Protein AF-A0A6A3T3P2-F1 (afdb_monomer_lite)

Organism: NCBI:txid53985

pLDDT: mean 77.55, std 18.86, range [27.48, 98.69]

Secondary structure (DSSP, 8-state):
-----EEEEEEEETTEEEEEEEE--TTSSEEEHHHHHHHHHHHH---GGGEEEE-TT--EEE-TT-TT--EEE--SSS--EEEEEESTT----PPPPPTTGGGS-GGGSSTTS--B--EEEE--TT---GGGGEEEHHHHHHS--S---EEE--GGG-HHHHTTSEEEEEEEEESTTPPPPTT-EEEEEETTTTSSSSEEEEEEEESSSEEEEEEEEEEEEE-S-TT-HHHHTTSS------EEEEE---TTPBPTTS-EEEEEEEEEEEE----HHHHSSEEEEEEEEEETTPPPSSTTPEEE-S-TTTT-TTPPPEEEEEEEEETTB------S--TTT-S-TTGGG---S---TT---HHHHHHHHHHHHHHHHHHHHHHHHHHHHHHHHHHHHHHHHHHHHHHHTT-HHHHHHHHTTS-HHHHHHHHHH-SS--SSHHHHHHHHHHHHIIIII-EE-SSPPPTTT--S--EEEEEE---SHHHHHTT-S-EEEEE-TTT--EEEEE----HHHHHHH-EESHHHHHHHHHHHHHHTT--EEEEE-TTS-EEEEEEETTTTEEEEEETTTTEES-TTHHHHHGGG-

Foldseek 3Di:
DPDFDWAWAWEFELLAIDIDIAGAHPLRFKGFPVRVQVVCCVPPVAHSQFKFKAFLLRDGQDHNVCPPRGIGGDDLADHGYIYIDGNVVQPDDDDFDDLCCLQDAQLLDDFAQFDQAFWKFFDDPVDDQRQLGITGPNCVVAQQPPPTDIDTDFLLVHLVLQQLAFFDKAKDWAAPPDDDPPQWAWADDFLLAQFDDTGMTMITHTRHQKFWQDKDKDKDWPDDDPDPPVVVVVPDSDDDDWPKYFDANHPQFADPVRTDMGIIMTTDMDGSRPDSVLQSGKGWRDKHKDWAPDDPPDSQWRKHPDFSNHRRPPGTTMIMITGIHRSSGDHRNNDQDSPPPHGDPSVVSRDPDGDHSSPPDVNRSVNVSVSVVVVVVVVVVVVVVVVCVVCVVVVVVVVVVQVVLQVCLPPPVLLVLLVVLDPQVVLLVCLVPDPDADPDSVVSSLLSLLCCLQPPQAEEPPDDQAPPPRHPDWAFDDKADDDDPLLVVQVFRIKTWTADPVPRDIDIDTRGQNLSVCSVVRYYHQNNQQSVSQSNCVSSVWDKHWDDDPVPHIHMWTQDPVVRDIWTRRSNVSDIRCPCPVVVVVVVD

Structure (mmCIF, N/CA/C/O backbone):
data_AF-A0A6A3T3P2-F1
#
_entry.id   AF-A0A6A3T3P2-F1
#
loop_
_atom_site.group_PDB
_atom_site.id
_atom_site.type_symbol
_atom_site.label_atom_id
_atom_site.label_alt_id
_atom_site.label_comp_id
_atom_site.label_asym_id
_atom_site.label_entity_id
_atom_site.label_seq_id
_atom_site.pdbx_PDB_ins_code
_atom_site.Cartn_x
_atom_site.Cartn_y
_atom_site.Cartn_z
_atom_site.occupancy
_atom_site.B_iso_or_equiv
_atom_site.auth_seq_id
_atom_site.auth_comp_id
_atom_site.auth_asym_id
_atom_site.auth_atom_id
_atom_site.pdbx_PDB_model_num
ATOM 1 N N . MET A 1 1 ? 23.313 -15.268 14.934 1.00 38.97 1 MET A N 1
ATOM 2 C CA . MET A 1 1 ? 21.845 -15.388 14.848 1.00 38.97 1 MET A CA 1
ATOM 3 C C . MET A 1 1 ? 21.269 -14.093 15.373 1.00 38.97 1 MET A C 1
ATOM 5 O O . MET A 1 1 ? 21.252 -13.905 16.583 1.00 38.97 1 MET A O 1
ATOM 9 N N . GLU A 1 2 ? 20.907 -13.174 14.483 1.00 41.62 2 GLU A N 1
ATOM 10 C CA . GLU A 1 2 ? 20.106 -12.016 14.882 1.00 41.62 2 GLU A CA 1
ATOM 11 C C . GLU A 1 2 ? 18.751 -12.525 15.374 1.00 41.62 2 GLU A C 1
ATOM 13 O O . GLU A 1 2 ? 18.109 -13.355 14.732 1.00 41.62 2 GLU A O 1
ATOM 18 N N . THR A 1 3 ? 18.354 -12.103 16.570 1.00 54.50 3 THR A N 1
ATOM 19 C CA . THR A 1 3 ? 17.027 -12.389 17.113 1.00 54.50 3 THR A CA 1
ATOM 20 C C . THR A 1 3 ? 15.999 -11.671 16.248 1.00 54.50 3 THR A C 1
ATOM 22 O O . THR A 1 3 ? 15.996 -10.441 16.229 1.00 54.50 3 THR A O 1
ATOM 25 N N . ALA A 1 4 ? 15.157 -12.426 15.536 1.00 66.38 4 ALA A N 1
ATOM 26 C CA . ALA A 1 4 ? 14.061 -11.871 14.746 1.00 66.38 4 ALA A CA 1
ATOM 27 C C . ALA A 1 4 ? 13.210 -10.930 15.614 1.00 66.38 4 ALA A C 1
ATOM 29 O O . ALA A 1 4 ? 12.870 -11.269 16.752 1.00 66.38 4 ALA A O 1
ATOM 30 N N . ALA A 1 5 ? 12.900 -9.741 15.095 1.00 81.56 5 ALA A N 1
ATOM 31 C CA . ALA A 1 5 ? 12.065 -8.782 15.802 1.00 81.56 5 ALA A CA 1
ATOM 32 C C . ALA A 1 5 ? 10.648 -9.352 15.968 1.00 81.56 5 ALA A C 1
ATOM 34 O O . ALA A 1 5 ? 10.092 -9.941 15.042 1.00 81.56 5 ALA A O 1
ATOM 35 N N . THR A 1 6 ? 10.062 -9.184 17.152 1.00 83.38 6 THR A N 1
ATOM 36 C CA . THR A 1 6 ? 8.678 -9.573 17.440 1.00 83.38 6 THR A CA 1
ATOM 37 C C . THR A 1 6 ? 7.820 -8.346 17.717 1.00 83.38 6 THR A C 1
ATOM 39 O O . THR A 1 6 ? 8.313 -7.314 18.186 1.00 83.38 6 THR A O 1
ATOM 42 N N . MET A 1 7 ? 6.527 -8.464 17.424 1.00 83.56 7 MET A N 1
ATOM 43 C CA . MET A 1 7 ? 5.520 -7.456 17.719 1.00 83.56 7 MET A CA 1
ATOM 44 C C . MET A 1 7 ? 4.244 -8.123 18.228 1.00 83.56 7 MET A C 1
ATOM 46 O O . MET A 1 7 ? 3.794 -9.133 17.685 1.00 83.56 7 MET A O 1
ATOM 50 N N . ASP A 1 8 ? 3.648 -7.530 19.258 1.00 84.69 8 ASP A N 1
ATOM 51 C CA . ASP A 1 8 ? 2.326 -7.927 19.724 1.00 84.69 8 ASP A CA 1
ATOM 52 C C . ASP A 1 8 ? 1.259 -7.214 18.898 1.00 84.69 8 ASP A C 1
ATOM 54 O O . ASP A 1 8 ? 1.332 -6.005 18.684 1.00 84.69 8 ASP A O 1
ATOM 58 N N . VAL A 1 9 ? 0.247 -7.954 18.467 1.00 88.06 9 VAL A N 1
ATOM 59 C CA . VAL A 1 9 ? -0.920 -7.434 17.756 1.00 88.06 9 VAL A CA 1
ATOM 60 C C . VAL A 1 9 ? -2.195 -7.919 18.421 1.00 88.06 9 VAL A C 1
ATOM 62 O O . VAL A 1 9 ? -2.226 -8.953 19.095 1.00 88.06 9 VAL A O 1
ATOM 65 N N . VAL A 1 10 ? -3.263 -7.161 18.221 1.00 88.44 10 VAL A N 1
ATOM 66 C CA . VAL A 1 10 ? -4.602 -7.511 18.675 1.00 88.44 10 VAL A CA 1
ATOM 67 C C . VAL A 1 10 ? -5.466 -7.890 17.492 1.00 88.44 10 VAL A C 1
ATOM 69 O O . VAL A 1 10 ? -5.492 -7.196 16.480 1.00 88.44 10 VAL A O 1
ATOM 72 N N . VAL A 1 11 ? -6.205 -8.984 17.627 1.00 90.12 11 VAL A N 1
ATOM 73 C CA . VAL A 1 11 ? -7.116 -9.471 16.597 1.00 90.12 11 VAL A CA 1
ATOM 74 C C . VAL A 1 11 ? -8.496 -9.629 17.203 1.00 90.12 11 VAL A C 1
ATOM 76 O O . VAL A 1 11 ? -8.682 -10.367 18.166 1.00 90.12 11 VAL A O 1
ATOM 79 N N . VAL A 1 12 ? -9.471 -8.930 16.633 1.00 88.25 12 VAL A N 1
ATOM 80 C CA . VAL A 1 12 ? -10.876 -9.060 17.004 1.00 88.25 12 VAL A CA 1
ATOM 81 C C . VAL A 1 12 ? -11.542 -10.039 16.044 1.00 88.25 12 VAL A C 1
ATOM 83 O O . VAL A 1 12 ? -11.596 -9.789 14.840 1.00 88.25 12 VAL A O 1
ATOM 86 N N . PHE A 1 13 ? -12.069 -11.138 16.577 1.00 86.06 13 PHE A N 1
ATOM 87 C CA . PHE A 1 13 ? -12.804 -12.157 15.828 1.00 86.06 13 PHE A CA 1
ATOM 88 C C . PHE A 1 13 ? -14.056 -12.556 16.605 1.00 86.06 13 PHE A C 1
ATOM 90 O O . PHE A 1 13 ? -13.985 -12.792 17.809 1.00 86.06 13 PHE A O 1
ATOM 97 N N . GLN A 1 14 ? -15.217 -12.573 15.941 1.00 81.88 14 GLN A N 1
ATOM 98 C CA . GLN A 1 14 ? -16.510 -12.911 16.561 1.00 81.88 14 GLN A CA 1
ATOM 99 C C . GLN A 1 14 ? -16.745 -12.198 17.912 1.00 81.88 14 GLN A C 1
ATOM 101 O O . GLN A 1 14 ? -17.207 -12.796 18.881 1.00 81.88 14 GLN A O 1
ATOM 106 N N . ARG A 1 15 ? -16.410 -10.897 17.977 1.00 83.69 15 ARG A N 1
ATOM 107 C CA . ARG A 1 15 ? -16.539 -10.029 19.171 1.00 83.69 15 ARG A CA 1
ATOM 108 C C . ARG A 1 15 ? -15.660 -10.427 20.362 1.00 83.69 15 ARG A C 1
ATOM 110 O O . ARG A 1 15 ? -15.872 -9.943 21.469 1.00 83.69 15 ARG A O 1
ATOM 117 N N . ASN A 1 16 ? -14.649 -11.250 20.137 1.00 87.44 16 ASN A N 1
ATOM 118 C CA . ASN A 1 16 ? -13.623 -11.563 21.115 1.00 87.44 16 ASN A CA 1
ATOM 119 C C . ASN A 1 16 ? -12.299 -10.957 20.661 1.00 87.44 16 ASN A C 1
ATOM 121 O O . ASN A 1 16 ? -11.947 -11.007 19.483 1.00 87.44 16 ASN A O 1
ATOM 125 N N . GLU A 1 17 ? -11.589 -10.357 21.603 1.00 89.88 17 GLU A N 1
ATOM 126 C CA . GLU A 1 17 ? -10.264 -9.803 21.397 1.00 89.88 17 GLU A CA 1
ATOM 127 C C . GLU A 1 17 ? -9.199 -10.825 21.793 1.00 89.88 17 GLU A C 1
ATOM 129 O O . GLU A 1 17 ? -9.178 -11.310 22.928 1.00 89.88 17 GLU A O 1
ATOM 134 N N . TYR A 1 18 ? -8.295 -11.111 20.862 1.00 89.12 18 TYR A N 1
ATOM 135 C CA . TYR A 1 18 ? -7.182 -12.032 21.028 1.00 89.12 18 TYR A CA 1
ATOM 136 C C . TYR A 1 18 ? -5.847 -11.305 20.873 1.00 89.12 18 TYR A C 1
ATOM 138 O O . TYR A 1 18 ? -5.711 -10.394 20.059 1.00 89.12 18 TYR A O 1
ATOM 146 N N . TYR A 1 19 ? -4.847 -11.747 21.634 1.00 86.44 19 TYR A N 1
ATOM 147 C CA . TYR A 1 19 ? -3.492 -11.200 21.605 1.00 86.44 19 TYR A CA 1
ATOM 148 C C . TYR A 1 19 ? -2.576 -12.182 20.886 1.00 86.44 19 TYR A C 1
ATOM 150 O O . TYR A 1 19 ? -2.517 -13.353 21.262 1.00 86.44 19 TYR A O 1
ATOM 158 N N . VAL A 1 20 ? -1.850 -11.703 19.881 1.00 87.06 20 VAL A N 1
ATOM 159 C CA . VAL A 1 20 ? -0.937 -12.518 19.075 1.00 87.06 20 VAL A CA 1
ATOM 160 C C . VAL A 1 20 ? 0.439 -11.875 19.102 1.00 87.06 20 VAL A C 1
ATOM 162 O O . VAL A 1 20 ? 0.584 -10.726 18.704 1.00 87.06 20 VAL A O 1
ATOM 165 N N . SER A 1 21 ? 1.450 -12.612 19.555 1.00 86.50 21 SER A N 1
ATOM 166 C CA . SER A 1 21 ? 2.846 -12.198 19.398 1.00 86.50 21 SER A CA 1
ATOM 167 C C . SER A 1 21 ? 3.385 -12.820 18.114 1.00 86.50 21 SER A C 1
ATOM 169 O O . SER A 1 21 ? 3.365 -14.044 17.958 1.00 86.50 21 SER A O 1
ATOM 171 N N . THR A 1 22 ? 3.795 -11.994 17.157 1.00 87.62 22 THR A N 1
ATOM 172 C CA . THR A 1 22 ? 4.188 -12.431 15.810 1.00 87.62 22 THR A CA 1
ATOM 173 C C . THR A 1 22 ? 5.543 -11.854 15.404 1.00 87.62 22 THR A C 1
ATOM 175 O O . THR A 1 22 ? 6.039 -10.919 16.036 1.00 87.62 22 THR A O 1
ATOM 178 N N . GLN A 1 23 ? 6.179 -12.429 14.380 1.00 87.25 23 GLN A N 1
ATOM 179 C CA . GLN A 1 23 ? 7.419 -11.867 13.835 1.00 87.25 23 GLN A CA 1
ATOM 180 C C . GLN A 1 23 ? 7.117 -10.610 13.022 1.00 87.25 23 GLN A C 1
ATOM 182 O O . GLN A 1 23 ? 6.110 -10.535 12.325 1.00 87.25 23 GLN A O 1
ATOM 187 N N . ALA A 1 24 ? 8.020 -9.642 13.096 1.00 88.00 24 ALA A N 1
ATOM 188 C CA . ALA A 1 24 ? 7.975 -8.408 12.333 1.00 88.00 24 ALA A CA 1
ATOM 189 C C . ALA A 1 24 ? 9.300 -8.200 11.589 1.00 88.00 24 ALA A C 1
ATOM 191 O O . ALA A 1 24 ? 10.313 -8.838 11.900 1.00 88.00 24 ALA A O 1
ATOM 192 N N . SER A 1 25 ? 9.307 -7.283 10.622 1.00 86.88 25 SER A N 1
ATOM 193 C CA . SER A 1 25 ? 10.552 -6.794 10.024 1.00 86.88 25 SER A CA 1
ATOM 194 C C . SER A 1 25 ? 11.479 -6.180 11.081 1.00 86.88 25 SER A C 1
ATOM 196 O O . SER A 1 25 ? 11.046 -5.801 12.172 1.00 86.88 25 SER A O 1
ATOM 198 N N . ALA A 1 26 ? 12.775 -6.072 10.772 1.00 84.12 26 ALA A N 1
ATOM 199 C CA . ALA A 1 26 ? 13.783 -5.562 11.709 1.00 84.12 26 ALA A CA 1
ATOM 200 C C . ALA A 1 26 ? 13.456 -4.153 12.248 1.00 84.12 26 ALA A C 1
ATOM 202 O O . ALA A 1 26 ? 13.743 -3.847 13.404 1.00 84.12 26 ALA A O 1
ATOM 203 N N . ASP A 1 27 ? 12.807 -3.325 11.429 1.00 82.88 27 ASP A N 1
ATOM 204 C CA . ASP A 1 27 ? 12.325 -1.976 11.747 1.00 82.88 27 ASP A CA 1
ATOM 205 C C . ASP A 1 27 ? 10.901 -1.942 12.340 1.00 82.88 27 ASP A C 1
ATOM 207 O O . ASP A 1 27 ? 10.394 -0.869 12.657 1.00 82.88 27 ASP A O 1
ATOM 211 N N . ARG A 1 28 ? 10.255 -3.106 12.504 1.00 83.94 28 ARG A N 1
ATOM 212 C CA . ARG A 1 28 ? 8.880 -3.281 13.006 1.00 83.94 28 ARG A CA 1
ATOM 213 C C . ARG A 1 28 ? 7.811 -2.519 12.215 1.00 83.94 28 ARG A C 1
ATOM 215 O O . ARG A 1 28 ? 6.780 -2.157 12.772 1.00 83.94 28 ARG A O 1
ATOM 222 N N . SER A 1 29 ? 8.039 -2.291 10.924 1.00 86.81 29 SER A N 1
ATOM 223 C CA . SER A 1 29 ? 7.085 -1.608 10.040 1.00 86.81 29 SER A CA 1
ATOM 224 C C . SER A 1 29 ? 6.196 -2.566 9.242 1.00 86.81 29 SER A C 1
ATOM 226 O O . SER A 1 29 ? 5.195 -2.139 8.665 1.00 86.81 29 SER A O 1
ATOM 228 N N . THR A 1 30 ? 6.526 -3.863 9.203 1.00 91.00 30 THR A N 1
ATOM 229 C CA . THR A 1 30 ? 5.758 -4.866 8.453 1.00 91.00 30 THR A CA 1
ATOM 230 C C . THR A 1 30 ? 5.628 -6.205 9.182 1.00 91.00 30 THR A C 1
ATOM 232 O O . THR A 1 30 ? 6.474 -6.578 9.997 1.00 91.00 30 THR A O 1
ATOM 235 N N . LEU A 1 31 ? 4.556 -6.937 8.863 1.00 90.12 31 LEU A N 1
ATOM 236 C CA . LEU A 1 31 ? 4.250 -8.279 9.361 1.00 90.12 31 LEU A CA 1
ATOM 237 C C . LEU A 1 31 ? 4.169 -9.294 8.211 1.00 90.12 31 LEU A C 1
ATOM 239 O O . LEU A 1 31 ? 3.433 -9.030 7.259 1.00 90.12 31 LEU A O 1
ATOM 243 N N . PRO A 1 32 ? 4.835 -10.460 8.287 1.00 90.00 32 PRO A N 1
ATOM 244 C CA . PRO A 1 32 ? 4.657 -11.544 7.322 1.00 90.00 32 PRO A CA 1
ATOM 245 C C . PRO A 1 32 ? 3.239 -12.123 7.391 1.00 90.00 32 PRO A C 1
ATOM 247 O O . PRO A 1 32 ? 2.784 -12.538 8.461 1.00 90.00 32 PRO A O 1
ATOM 250 N N . VAL A 1 33 ? 2.547 -12.175 6.250 1.00 88.56 33 VAL A N 1
ATOM 251 C CA . VAL A 1 33 ? 1.152 -12.641 6.197 1.00 88.56 33 VAL A CA 1
ATOM 252 C C . VAL A 1 33 ? 1.047 -14.123 6.535 1.00 88.56 33 VAL A C 1
ATOM 254 O O . VAL A 1 33 ? 0.289 -14.473 7.436 1.00 88.56 33 VAL A O 1
ATOM 257 N N . ASP A 1 34 ? 1.854 -14.975 5.904 1.00 85.94 34 ASP A N 1
ATOM 258 C CA . ASP A 1 34 ? 1.775 -16.436 6.055 1.00 85.94 34 ASP A CA 1
ATOM 259 C C . ASP A 1 34 ? 1.881 -16.892 7.518 1.00 85.94 34 ASP A C 1
ATOM 261 O O . ASP A 1 34 ? 1.121 -17.749 7.983 1.00 85.94 34 ASP A O 1
ATOM 265 N N . LEU A 1 35 ? 2.804 -16.284 8.274 1.00 87.44 35 LEU A N 1
ATOM 266 C CA . LEU A 1 35 ? 2.984 -16.588 9.690 1.00 87.44 35 LEU A CA 1
ATOM 267 C C . LEU A 1 35 ? 1.747 -16.185 10.494 1.00 87.44 35 LEU A C 1
ATOM 269 O O . LEU A 1 35 ? 1.236 -16.990 11.276 1.00 87.44 35 LEU A O 1
ATOM 273 N N . LEU A 1 36 ? 1.252 -14.961 10.286 1.00 88.56 36 LEU A N 1
ATOM 274 C CA . LEU A 1 36 ? 0.059 -14.476 10.970 1.00 88.56 36 LEU A CA 1
ATOM 275 C C . LEU A 1 36 ? -1.152 -15.361 10.642 1.00 88.56 36 LEU A C 1
ATOM 277 O O . LEU A 1 36 ? -1.896 -15.721 11.550 1.00 88.56 36 LEU A O 1
ATOM 281 N N . GLN A 1 37 ? -1.320 -15.796 9.392 1.00 87.44 37 GLN A N 1
ATOM 282 C CA . GLN A 1 37 ? -2.417 -16.685 9.005 1.00 87.44 37 GLN A CA 1
ATOM 283 C C . GLN A 1 37 ? -2.371 -18.035 9.721 1.00 87.44 37 GLN A C 1
ATOM 285 O O . GLN A 1 37 ? -3.404 -18.516 10.195 1.00 87.44 37 GLN A O 1
ATOM 290 N N . CYS A 1 38 ? -1.183 -18.633 9.842 1.00 83.75 38 CYS A N 1
ATOM 291 C CA . CYS A 1 38 ? -0.994 -19.877 10.585 1.00 83.75 38 CYS A CA 1
ATOM 292 C C . CYS A 1 38 ? -1.322 -19.698 12.073 1.00 83.75 38 CYS A C 1
ATOM 294 O O . CYS A 1 38 ? -1.984 -20.545 12.676 1.00 83.75 38 CYS A O 1
ATOM 296 N N . GLN A 1 39 ? -0.900 -18.576 12.664 1.00 88.81 39 GLN A N 1
ATOM 297 C CA . GLN A 1 39 ? -1.215 -18.242 14.053 1.00 88.81 39 GLN A CA 1
ATOM 298 C C . GLN A 1 39 ? -2.723 -18.052 14.258 1.00 88.81 39 GLN A C 1
ATOM 300 O O . GLN A 1 39 ? -3.271 -18.568 15.228 1.00 88.81 39 GLN A O 1
ATOM 305 N N . LEU A 1 40 ? -3.409 -17.378 13.331 1.00 86.88 40 LEU A N 1
ATOM 306 C CA . LEU A 1 40 ? -4.861 -17.185 13.374 1.00 86.88 40 LEU A CA 1
ATOM 307 C C . LEU A 1 40 ? -5.627 -18.501 13.221 1.00 86.88 40 LEU A C 1
ATOM 309 O O . LEU A 1 40 ? -6.560 -18.748 13.983 1.00 86.88 40 LEU A O 1
ATOM 313 N N . LEU A 1 41 ? -5.203 -19.380 12.311 1.00 86.06 41 LEU A N 1
ATOM 314 C CA . LEU A 1 41 ? -5.760 -20.729 12.200 1.00 86.06 41 LEU A CA 1
ATOM 315 C C . LEU A 1 41 ? -5.631 -21.478 13.531 1.00 86.06 41 LEU A C 1
ATOM 317 O O . LEU A 1 41 ? -6.603 -22.042 14.023 1.00 86.06 41 LEU A O 1
ATOM 321 N N . SER A 1 42 ? -4.445 -21.448 14.137 1.00 86.81 42 SER A N 1
ATOM 322 C CA . SER A 1 42 ? -4.200 -22.109 15.420 1.00 86.81 42 SER A CA 1
ATOM 323 C C . SER A 1 42 ? -5.008 -21.505 16.573 1.00 86.81 42 SER A C 1
ATOM 325 O O . SER A 1 42 ? -5.348 -22.224 17.509 1.00 86.81 42 SER A O 1
ATOM 327 N N . LEU A 1 43 ? -5.251 -20.195 16.551 1.00 87.12 43 LEU A N 1
ATOM 328 C CA . LEU A 1 43 ? -5.862 -19.466 17.661 1.00 87.12 43 LEU A CA 1
ATOM 329 C C . LEU A 1 43 ? -7.390 -19.485 17.621 1.00 87.12 43 LEU A C 1
ATOM 331 O O . LEU A 1 43 ? -8.024 -19.612 18.665 1.00 87.12 43 LEU A O 1
ATOM 335 N N . VAL A 1 44 ? -7.975 -19.334 16.430 1.00 86.31 44 VAL A N 1
ATOM 336 C CA . VAL A 1 44 ? -9.427 -19.176 16.249 1.00 86.31 44 VAL A CA 1
ATOM 337 C C . VAL A 1 44 ? -10.041 -20.144 15.233 1.00 86.31 44 VAL A C 1
ATOM 339 O O . VAL A 1 44 ? -11.246 -20.106 15.011 1.00 86.31 44 VAL A O 1
ATOM 342 N N . GLY A 1 45 ? -9.249 -21.027 14.618 1.00 84.56 45 GLY A N 1
ATOM 343 C CA . GLY A 1 45 ? -9.758 -22.102 13.759 1.00 84.56 45 GLY A CA 1
ATOM 344 C C . GLY A 1 45 ? -10.188 -21.682 12.350 1.00 84.56 45 GLY A C 1
ATOM 345 O O . GLY A 1 45 ? -10.790 -22.487 11.645 1.00 84.56 45 GLY A O 1
ATOM 346 N N . VAL A 1 46 ? -9.897 -20.451 11.915 1.00 79.94 46 VAL A N 1
ATOM 347 C CA . VAL A 1 46 ? -10.256 -19.973 10.567 1.00 79.94 46 VAL A CA 1
ATOM 348 C C . VAL A 1 46 ? -9.180 -20.395 9.564 1.00 79.94 46 VAL A C 1
ATOM 350 O O . VAL A 1 46 ? -8.015 -20.023 9.713 1.00 79.94 46 VAL A O 1
ATOM 353 N N . LEU A 1 47 ? -9.559 -21.157 8.534 1.00 81.31 47 LEU A N 1
ATOM 354 C CA . LEU A 1 47 ? -8.645 -21.617 7.480 1.00 81.31 47 LEU A CA 1
ATOM 355 C C . LEU A 1 47 ? -8.044 -20.436 6.702 1.00 81.31 47 LEU A C 1
ATOM 357 O O . LEU A 1 47 ? -8.781 -19.493 6.432 1.00 81.31 47 LEU A O 1
ATOM 361 N N . PRO A 1 48 ? -6.755 -20.472 6.303 1.00 82.06 48 PRO A N 1
ATOM 362 C CA . PRO A 1 48 ? -6.104 -19.382 5.566 1.00 82.06 48 PRO A CA 1
ATOM 363 C C . PRO A 1 48 ? -6.908 -18.877 4.359 1.00 82.06 48 PRO A C 1
ATOM 365 O O . PRO A 1 48 ? -7.098 -17.670 4.220 1.00 82.06 48 PRO A O 1
ATOM 368 N N . ASP A 1 49 ? -7.480 -19.798 3.579 1.00 80.00 49 ASP A N 1
ATOM 369 C CA . ASP A 1 49 ? -8.310 -19.504 2.399 1.00 80.00 49 ASP A CA 1
ATOM 370 C C . ASP A 1 49 ? -9.671 -18.868 2.730 1.00 80.00 49 ASP A C 1
ATOM 372 O O . ASP A 1 49 ? -10.369 -18.393 1.838 1.00 80.00 49 ASP A O 1
ATOM 376 N N . ASP A 1 50 ? -10.048 -18.826 4.007 1.00 77.88 50 ASP A N 1
ATOM 377 C CA . ASP A 1 50 ? -11.256 -18.178 4.512 1.00 77.88 50 ASP A CA 1
ATOM 378 C C . ASP A 1 50 ? -10.967 -16.893 5.294 1.00 77.88 50 ASP A C 1
ATOM 380 O O . ASP A 1 50 ? -11.899 -16.166 5.647 1.00 77.88 50 ASP A O 1
ATOM 384 N N . GLN A 1 51 ? -9.702 -16.576 5.571 1.00 80.00 51 GLN A N 1
ATOM 385 C CA . GLN A 1 51 ? -9.346 -15.421 6.388 1.00 80.00 51 GLN A CA 1
ATOM 386 C C . GLN A 1 51 ? -9.450 -14.123 5.589 1.00 80.00 51 GLN A C 1
ATOM 388 O O . GLN A 1 51 ? -8.753 -13.917 4.597 1.00 80.00 51 GLN A O 1
ATOM 393 N N . VAL A 1 52 ? -10.260 -13.183 6.074 1.00 79.62 52 VAL A N 1
ATOM 394 C CA . VAL A 1 52 ? -10.206 -11.789 5.623 1.00 79.62 52 VAL A CA 1
ATOM 395 C C . VAL A 1 52 ? -9.833 -10.889 6.783 1.00 79.62 52 VAL A C 1
ATOM 397 O O . VAL A 1 52 ? -10.580 -10.782 7.754 1.00 79.62 52 VAL A O 1
ATOM 400 N N . LEU A 1 53 ? -8.689 -10.220 6.654 1.00 79.38 53 LEU A N 1
ATOM 401 C CA . LEU A 1 53 ? -8.130 -9.363 7.688 1.00 79.38 53 LEU A CA 1
ATOM 402 C C . LEU A 1 53 ? -8.304 -7.890 7.315 1.00 79.38 53 LEU A C 1
ATOM 404 O O . LEU A 1 53 ? -7.899 -7.455 6.233 1.00 79.38 53 LEU A O 1
ATOM 408 N N . LEU A 1 54 ? -8.900 -7.126 8.226 1.00 78.25 54 LEU A N 1
ATOM 409 C CA . LEU A 1 54 ? -9.184 -5.707 8.058 1.00 78.25 54 LEU A CA 1
ATOM 410 C C . LEU A 1 54 ? -8.392 -4.847 9.048 1.00 78.25 54 LEU A C 1
ATOM 412 O O . LEU A 1 54 ? -8.197 -5.232 10.203 1.00 78.25 54 LEU A O 1
ATOM 416 N N . SER A 1 55 ? -8.004 -3.650 8.616 1.00 72.69 55 SER A N 1
ATOM 417 C CA . SER A 1 55 ? -7.485 -2.598 9.492 1.00 72.69 55 SER A CA 1
ATOM 418 C C . SER A 1 55 ? -8.615 -1.938 10.308 1.00 72.69 55 SER A C 1
ATOM 420 O O . SER A 1 55 ? -9.797 -2.097 9.980 1.00 72.69 55 SER A O 1
ATOM 422 N N . PRO A 1 56 ? -8.294 -1.111 11.323 1.00 67.31 56 PRO A N 1
ATOM 423 C CA . PRO A 1 56 ? -9.288 -0.290 12.014 1.00 67.31 56 PRO A CA 1
ATOM 424 C C . PRO A 1 56 ? -9.995 0.723 11.106 1.00 67.31 56 PRO A C 1
ATOM 426 O O . PRO A 1 56 ? -11.122 1.101 11.395 1.00 67.31 56 PRO A O 1
ATOM 429 N N . SER A 1 57 ? -9.374 1.137 10.001 1.00 61.66 57 SER A N 1
ATOM 430 C CA . SER A 1 57 ? -10.000 2.016 9.004 1.00 61.66 57 SER A CA 1
ATOM 431 C C . SER A 1 57 ? -10.867 1.261 7.987 1.00 61.66 57 SER A C 1
ATOM 433 O O . SER A 1 57 ? -11.469 1.874 7.105 1.00 61.66 57 SER A O 1
ATOM 435 N N . GLY A 1 58 ? -10.966 -0.069 8.104 1.00 61.75 58 GLY A N 1
ATOM 436 C CA . GLY A 1 58 ? -11.731 -0.919 7.191 1.00 61.75 58 GLY A CA 1
ATOM 437 C C . GLY A 1 58 ? -10.994 -1.267 5.896 1.00 61.75 58 GLY A C 1
ATOM 438 O O . GLY A 1 58 ? -11.616 -1.759 4.952 1.00 61.75 58 GLY A O 1
ATOM 439 N N . GLU A 1 59 ? -9.683 -1.026 5.829 1.00 64.38 59 GLU A N 1
ATOM 440 C CA . GLU A 1 59 ? -8.848 -1.478 4.718 1.00 64.38 59 GLU A CA 1
ATOM 441 C C . GLU A 1 59 ? -8.717 -3.000 4.742 1.00 64.38 59 GLU A C 1
ATOM 443 O O . GLU A 1 59 ? -8.431 -3.584 5.7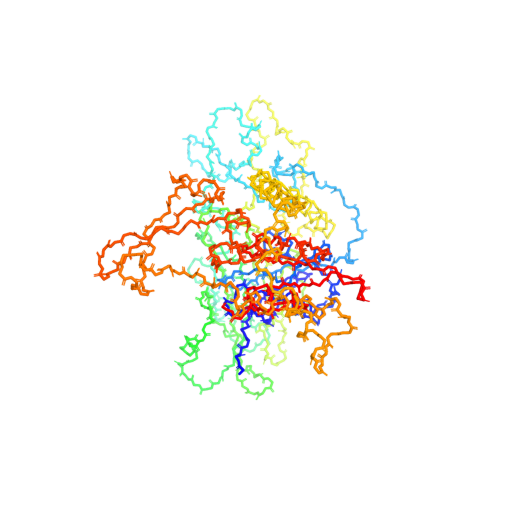84 1.00 64.38 59 GLU A O 1
ATOM 448 N N . VAL A 1 60 ? -8.886 -3.647 3.585 1.00 68.62 60 VAL A N 1
ATOM 449 C CA . VAL A 1 60 ? -8.581 -5.073 3.430 1.00 68.62 60 VAL A CA 1
ATOM 450 C C . VAL A 1 60 ? -7.068 -5.242 3.340 1.00 68.62 60 VAL A C 1
ATOM 452 O O . VAL A 1 60 ? -6.465 -5.074 2.272 1.00 68.62 60 VAL A O 1
ATOM 455 N N . LEU A 1 61 ? -6.472 -5.590 4.476 1.00 76.88 61 LEU A N 1
ATOM 456 C CA . LEU A 1 61 ? -5.045 -5.862 4.593 1.00 76.88 61 LEU A CA 1
ATOM 457 C C . LEU A 1 61 ? -4.709 -7.136 3.815 1.00 76.88 61 LEU A C 1
ATOM 459 O O . LEU A 1 61 ? -3.844 -7.118 2.938 1.00 76.88 61 LEU A O 1
ATOM 463 N N . TYR A 1 62 ? -5.500 -8.188 4.040 1.00 79.75 62 TYR A N 1
ATOM 464 C CA . TYR A 1 62 ? -5.378 -9.479 3.373 1.00 79.75 62 TYR A CA 1
ATOM 465 C C . TYR A 1 62 ? -6.755 -10.104 3.088 1.00 79.75 62 TYR A C 1
ATOM 467 O O . TYR A 1 62 ? -7.694 -9.965 3.877 1.00 79.75 62 TYR A O 1
ATOM 475 N N . SER A 1 63 ? -6.877 -10.797 1.951 1.00 74.94 63 SER A N 1
ATOM 476 C CA . SER A 1 63 ? -8.031 -11.642 1.621 1.00 74.94 63 SER A CA 1
ATOM 477 C C . SER A 1 63 ? -7.646 -12.701 0.581 1.00 74.94 63 SER A C 1
ATOM 479 O O . SER A 1 63 ? -6.743 -12.429 -0.212 1.00 74.94 63 SER A O 1
ATOM 481 N N . PRO A 1 64 ? -8.412 -13.797 0.440 1.00 65.56 64 PRO A N 1
ATOM 482 C CA . PRO A 1 64 ? -8.164 -14.826 -0.577 1.00 65.56 64 PRO A CA 1
ATOM 483 C C . PRO A 1 64 ? -8.214 -14.277 -2.013 1.00 65.56 64 PRO A C 1
ATOM 485 O O . PRO A 1 64 ? -7.565 -14.784 -2.918 1.00 65.56 64 PRO A O 1
ATOM 488 N N . SER A 1 65 ? -8.956 -13.184 -2.233 1.00 62.09 65 SER A N 1
ATOM 489 C CA . SER A 1 65 ? -9.033 -12.493 -3.529 1.00 62.09 65 SER A CA 1
ATOM 490 C C . SER A 1 65 ? -7.845 -11.566 -3.840 1.00 62.09 65 SER A C 1
ATOM 492 O O . SER A 1 65 ? -7.836 -10.929 -4.891 1.00 62.09 65 SER A O 1
ATOM 494 N N . LYS A 1 66 ? -6.876 -11.445 -2.924 1.00 64.44 66 LYS A N 1
ATOM 495 C CA . LYS A 1 66 ? -5.709 -10.551 -2.996 1.00 64.44 66 LYS A CA 1
ATOM 496 C C . LYS A 1 66 ? -4.438 -11.385 -2.760 1.00 64.44 66 LYS A C 1
ATOM 498 O O . LYS A 1 66 ? -3.781 -11.231 -1.736 1.00 64.44 66 LYS A O 1
ATOM 503 N N . ALA A 1 67 ? -4.160 -12.303 -3.688 1.00 55.44 67 ALA A N 1
ATOM 504 C CA . ALA A 1 67 ? -3.184 -13.389 -3.530 1.00 55.44 67 ALA A CA 1
ATOM 505 C C . ALA A 1 67 ? -1.709 -12.943 -3.416 1.00 55.44 67 ALA A C 1
ATOM 507 O O . ALA A 1 67 ? -0.886 -13.724 -2.957 1.00 55.44 67 ALA A O 1
ATOM 508 N N . ASP A 1 68 ? -1.384 -11.692 -3.752 1.00 65.56 68 ASP A N 1
ATOM 509 C CA . ASP A 1 68 ? 0.007 -11.223 -3.868 1.00 65.56 68 ASP A CA 1
ATOM 510 C C . ASP A 1 68 ? 0.487 -10.368 -2.673 1.00 65.56 68 ASP A C 1
ATOM 512 O O . ASP A 1 68 ? 1.356 -9.509 -2.822 1.00 65.56 68 ASP A O 1
ATOM 516 N N . VAL A 1 69 ? -0.090 -10.538 -1.474 1.00 76.81 69 VAL A N 1
ATOM 517 C CA . VAL A 1 69 ? 0.319 -9.771 -0.276 1.00 76.81 69 VAL A CA 1
ATOM 518 C C . VAL A 1 69 ? 1.240 -10.605 0.609 1.00 76.81 69 VAL A C 1
ATOM 520 O O . VAL A 1 69 ? 0.770 -11.354 1.458 1.00 76.81 69 VAL A O 1
ATOM 523 N N . ALA A 1 70 ? 2.552 -10.431 0.445 1.00 83.38 70 ALA A N 1
ATOM 524 C CA . ALA A 1 70 ? 3.555 -11.106 1.275 1.00 83.38 70 ALA A CA 1
ATOM 525 C C . ALA A 1 70 ? 3.656 -10.514 2.695 1.00 83.38 70 ALA A C 1
ATOM 527 O O . ALA A 1 70 ? 3.891 -11.236 3.668 1.00 83.38 70 ALA A O 1
ATOM 528 N N . THR A 1 71 ? 3.463 -9.197 2.835 1.00 89.56 71 THR A N 1
ATOM 529 C CA . THR A 1 71 ? 3.563 -8.494 4.120 1.00 89.56 71 THR A CA 1
ATOM 530 C C . THR A 1 71 ? 2.455 -7.457 4.317 1.00 89.56 71 THR A C 1
ATOM 532 O O . THR A 1 71 ? 1.926 -6.883 3.366 1.00 89.56 71 THR A O 1
ATOM 535 N N . ILE A 1 72 ? 2.097 -7.208 5.578 1.00 87.94 72 ILE A N 1
ATOM 536 C CA . ILE A 1 72 ? 1.160 -6.162 6.003 1.00 87.94 72 ILE A CA 1
ATOM 537 C C . ILE A 1 72 ? 1.962 -5.013 6.602 1.00 87.94 72 ILE A C 1
ATOM 539 O O . ILE A 1 72 ? 2.673 -5.213 7.585 1.00 87.94 72 ILE A O 1
ATOM 543 N N . ALA A 1 73 ? 1.818 -3.812 6.044 1.00 87.81 73 ALA A N 1
ATOM 544 C CA . ALA A 1 73 ? 2.352 -2.600 6.654 1.00 87.81 73 ALA A CA 1
ATOM 545 C C . ALA A 1 73 ? 1.610 -2.294 7.960 1.00 87.81 73 ALA A C 1
ATOM 547 O O . ALA A 1 73 ? 0.379 -2.350 8.025 1.00 87.81 73 ALA A O 1
ATOM 548 N N . VAL A 1 74 ? 2.366 -1.961 8.999 1.00 84.19 74 VAL A N 1
ATOM 549 C CA . VAL A 1 74 ? 1.852 -1.685 10.338 1.00 84.19 74 VAL A CA 1
ATOM 550 C C . VAL A 1 74 ? 2.447 -0.393 10.885 1.00 84.19 74 VAL A C 1
ATOM 552 O O . VAL A 1 74 ? 3.590 -0.059 10.572 1.00 84.19 74 VAL A O 1
ATOM 555 N N . PRO A 1 75 ? 1.690 0.354 11.706 1.00 73.38 75 PRO A N 1
ATOM 556 C CA . PRO A 1 75 ? 2.248 1.487 12.426 1.00 73.38 75 PRO A CA 1
ATOM 557 C C . PRO A 1 75 ? 3.412 1.033 13.312 1.00 73.38 75 PRO A C 1
ATOM 559 O O . PRO A 1 75 ? 3.289 0.050 14.039 1.00 73.38 75 PRO A O 1
ATOM 562 N N . THR A 1 76 ? 4.513 1.782 13.293 1.00 67.50 76 THR A N 1
ATOM 563 C CA . THR A 1 76 ? 5.641 1.585 14.221 1.00 67.50 76 THR A CA 1
ATOM 564 C C . THR A 1 76 ? 5.328 2.098 15.630 1.00 67.50 76 THR A C 1
ATOM 566 O O . THR A 1 76 ? 6.057 1.814 16.580 1.00 67.50 76 THR A O 1
ATOM 569 N N . GLU A 1 77 ? 4.253 2.880 15.766 1.00 62.50 77 GLU A N 1
ATOM 570 C CA . GLU A 1 77 ? 3.752 3.424 17.023 1.00 62.50 77 GLU A CA 1
ATOM 571 C C . GLU A 1 77 ? 2.435 2.739 17.412 1.00 62.50 77 GLU A C 1
ATOM 573 O O . GLU A 1 77 ? 1.461 2.766 16.660 1.00 62.50 77 GLU A O 1
ATOM 578 N N . GLY A 1 78 ? 2.386 2.173 18.617 1.00 66.94 78 GLY A N 1
ATOM 579 C CA . GLY A 1 78 ? 1.193 1.548 19.187 1.00 66.94 78 GLY A CA 1
ATOM 580 C C . GLY A 1 78 ? 1.122 0.048 18.939 1.00 66.94 78 GLY A C 1
ATOM 581 O O . GLY A 1 78 ? 1.959 -0.536 18.253 1.00 66.94 78 GLY A O 1
ATOM 582 N N . ARG A 1 79 ? 0.104 -0.591 19.522 1.00 77.06 79 ARG A N 1
ATOM 583 C CA . ARG A 1 79 ? -0.215 -1.995 19.257 1.00 77.06 79 ARG A CA 1
ATOM 584 C C . ARG A 1 79 ? -1.222 -2.070 18.101 1.00 77.06 79 ARG A C 1
ATOM 586 O O . ARG A 1 79 ? -2.340 -1.580 18.257 1.00 77.06 79 ARG A O 1
ATOM 593 N N . PRO A 1 80 ? -0.892 -2.681 16.950 1.00 84.88 80 PRO A N 1
ATOM 594 C CA . PRO A 1 80 ? -1.846 -2.801 15.854 1.00 84.88 80 PRO A CA 1
ATOM 595 C C . PRO A 1 80 ? -3.063 -3.638 16.256 1.00 84.88 80 PRO A C 1
ATOM 597 O O . PRO A 1 80 ? -2.924 -4.694 16.877 1.00 84.88 80 PRO A O 1
ATOM 600 N N . ARG A 1 81 ? -4.256 -3.184 15.862 1.00 85.50 81 ARG A N 1
ATOM 601 C CA . ARG A 1 81 ? -5.510 -3.936 15.981 1.00 85.50 81 ARG A CA 1
ATOM 602 C C . ARG A 1 81 ? -6.026 -4.302 14.599 1.00 85.50 81 ARG A C 1
ATOM 604 O O . ARG A 1 81 ? -6.179 -3.426 13.752 1.00 85.50 81 ARG A O 1
ATOM 611 N N . PHE A 1 82 ? -6.393 -5.559 14.412 1.00 87.81 82 PHE A N 1
ATOM 612 C CA . PHE A 1 82 ? -7.008 -6.070 13.196 1.00 87.81 82 PHE A CA 1
ATOM 613 C C . PHE A 1 82 ? -8.374 -6.685 13.485 1.00 87.81 82 PHE A C 1
ATOM 615 O O . PHE A 1 82 ? -8.638 -7.148 14.594 1.00 87.81 82 PHE A O 1
ATOM 622 N N . PHE A 1 83 ? -9.237 -6.714 12.475 1.00 83.06 83 PHE A N 1
ATOM 623 C CA . PHE A 1 83 ? -10.518 -7.414 12.526 1.00 83.06 83 PHE A CA 1
ATOM 624 C C . PHE A 1 83 ? -10.476 -8.585 11.555 1.00 83.06 83 PHE A C 1
ATOM 626 O O . PHE A 1 83 ? -10.271 -8.389 10.357 1.00 83.06 83 PHE A O 1
ATOM 633 N N . LEU A 1 84 ? -10.655 -9.796 12.072 1.00 83.38 84 LEU A N 1
ATOM 634 C CA . LEU A 1 84 ? -10.720 -11.007 11.268 1.00 83.38 84 LEU A CA 1
ATOM 635 C C . LEU A 1 84 ? -12.181 -11.344 10.964 1.00 83.38 84 LEU A C 1
ATOM 637 O O . LEU A 1 84 ? -13.045 -11.279 11.838 1.00 83.38 84 LEU A O 1
ATOM 641 N N . LEU A 1 85 ? -12.443 -11.734 9.722 1.00 78.44 85 LEU A N 1
ATOM 642 C CA . LEU A 1 85 ? -13.724 -12.249 9.255 1.00 78.44 85 LEU A CA 1
ATOM 643 C C . LEU A 1 85 ? -13.507 -13.599 8.568 1.00 78.44 85 LEU A C 1
ATOM 645 O O . LEU A 1 85 ? -12.512 -13.770 7.860 1.00 78.44 85 LEU A O 1
ATOM 649 N N . SER A 1 86 ? -14.461 -14.516 8.731 1.00 77.38 86 SER A N 1
ATOM 650 C CA . SER A 1 86 ? -14.495 -15.784 7.999 1.00 77.38 86 SER A CA 1
ATOM 651 C C . SER A 1 86 ? -15.271 -15.624 6.691 1.00 77.38 86 SER A C 1
ATOM 653 O O . SER A 1 86 ? -16.376 -15.079 6.656 1.00 77.38 86 SER A O 1
ATOM 655 N N . SER A 1 87 ? -14.687 -16.074 5.582 1.00 67.06 87 SER A N 1
ATOM 656 C CA . SER A 1 87 ? -15.332 -16.069 4.269 1.00 67.06 87 SER A CA 1
ATOM 657 C C . SER A 1 87 ? -16.428 -17.140 4.159 1.00 67.06 87 SER A C 1
ATOM 659 O O . SER A 1 87 ? -17.451 -16.894 3.516 1.00 67.06 87 SER A O 1
ATOM 661 N N . ALA A 1 88 ? -16.266 -18.264 4.866 1.00 59.56 88 ALA A N 1
ATOM 662 C CA . ALA A 1 88 ? -17.178 -19.406 4.859 1.00 59.56 88 ALA A CA 1
ATOM 663 C C . ALA A 1 88 ? -18.557 -19.115 5.485 1.00 59.56 88 ALA A C 1
ATOM 665 O O . ALA A 1 88 ? -19.554 -19.727 5.103 1.00 59.56 88 ALA A O 1
ATOM 666 N N . GLU A 1 89 ? -18.645 -18.160 6.414 1.00 52.44 89 GLU A N 1
ATOM 667 C CA . GLU A 1 89 ? -19.892 -17.825 7.125 1.00 52.44 89 GLU A CA 1
ATOM 668 C C . GLU A 1 89 ? -20.819 -16.898 6.292 1.00 52.44 89 GLU A C 1
ATOM 670 O O . GLU A 1 89 ? -22.003 -16.714 6.586 1.00 52.44 89 GLU A O 1
ATOM 675 N N . SER A 1 90 ? -20.334 -16.386 5.151 1.00 49.00 90 SER A N 1
ATOM 676 C CA . SER A 1 90 ? -21.071 -15.504 4.234 1.00 49.00 90 SER A CA 1
ATOM 677 C C . SER A 1 90 ? -22.109 -16.253 3.374 1.00 49.00 90 SER A C 1
ATOM 679 O O . SER A 1 90 ? -21.934 -16.443 2.167 1.00 49.00 90 SER A O 1
ATOM 681 N N . THR A 1 91 ? -23.253 -16.621 3.948 1.00 39.22 91 THR A N 1
ATOM 682 C CA . THR A 1 91 ? -24.346 -17.288 3.201 1.00 39.22 91 THR A CA 1
ATOM 683 C C . THR A 1 91 ? -25.476 -16.369 2.731 1.00 39.22 91 THR A C 1
ATOM 685 O O . THR A 1 91 ? -26.442 -16.845 2.135 1.00 39.22 91 THR A O 1
ATOM 688 N N . ALA A 1 92 ? -25.403 -15.052 2.935 1.00 39.31 92 ALA A N 1
ATOM 689 C CA . ALA A 1 92 ? -26.624 -14.255 2.906 1.00 39.31 92 ALA A CA 1
ATOM 690 C C . ALA A 1 92 ? -26.679 -13.070 1.920 1.00 39.31 92 ALA A C 1
ATOM 692 O O . ALA A 1 92 ? -25.820 -12.190 1.862 1.00 39.31 92 ALA A O 1
ATOM 693 N N . LYS A 1 93 ? -27.784 -13.040 1.160 1.00 38.12 93 LYS A N 1
ATOM 694 C CA . LYS A 1 93 ? -28.210 -11.955 0.262 1.00 38.12 93 LYS A CA 1
ATOM 695 C C . LYS A 1 93 ? -28.831 -10.804 1.071 1.00 38.12 93 LYS A C 1
ATOM 697 O O . LYS A 1 93 ? -30.048 -10.745 1.228 1.00 38.12 93 LYS A O 1
ATOM 702 N N . GLY A 1 94 ? -28.006 -9.882 1.566 1.00 38.72 94 GLY A N 1
ATOM 703 C CA . GLY A 1 94 ? -28.459 -8.618 2.163 1.00 38.72 94 GLY A CA 1
ATOM 704 C C . GLY A 1 94 ? -28.829 -7.556 1.113 1.00 38.72 94 GLY A C 1
ATOM 705 O O . GLY A 1 94 ? -28.298 -7.558 0.000 1.00 38.72 94 GLY A O 1
ATOM 706 N N . ARG A 1 95 ? -29.737 -6.623 1.453 1.00 38.84 95 ARG A N 1
ATOM 707 C CA . ARG A 1 95 ? -30.015 -5.428 0.627 1.00 38.84 95 ARG A CA 1
ATOM 708 C C . ARG A 1 95 ? -28.732 -4.610 0.467 1.00 38.84 95 ARG A C 1
ATOM 710 O O . ARG A 1 95 ? -28.105 -4.247 1.458 1.00 38.84 95 ARG A O 1
ATOM 717 N N . GLY A 1 96 ? -28.373 -4.317 -0.779 1.00 39.22 96 GLY A N 1
ATOM 718 C CA . GLY A 1 96 ? -27.108 -3.675 -1.098 1.00 39.22 96 GLY A CA 1
ATOM 719 C C . GLY A 1 96 ? -27.001 -2.227 -0.623 1.00 39.22 96 GLY A C 1
ATOM 720 O O . GLY A 1 96 ? -27.930 -1.434 -0.760 1.00 39.22 96 GLY A O 1
ATOM 721 N N . VAL A 1 97 ? -25.830 -1.884 -0.095 1.00 43.66 97 VAL A N 1
ATOM 722 C CA . VAL A 1 97 ? -25.350 -0.509 0.049 1.00 43.66 97 VAL A CA 1
ATOM 723 C C . VAL A 1 97 ? -25.260 0.095 -1.340 1.00 43.66 97 VAL A C 1
ATOM 725 O O . VAL A 1 97 ? -24.661 -0.479 -2.252 1.00 43.66 97 VAL A O 1
ATOM 728 N N . ALA A 1 98 ? -25.855 1.267 -1.493 1.00 50.22 98 ALA A N 1
ATOM 729 C CA . ALA A 1 98 ? -25.766 2.004 -2.730 1.00 50.22 98 ALA A CA 1
ATOM 730 C C . ALA A 1 98 ? -24.295 2.377 -3.006 1.00 50.22 98 ALA A C 1
ATOM 732 O O . ALA A 1 98 ? -23.562 2.838 -2.129 1.00 50.22 98 ALA A O 1
ATOM 733 N N . THR A 1 99 ? -23.830 2.136 -4.231 1.00 52.31 99 THR A N 1
ATOM 734 C CA . THR A 1 99 ? -22.435 2.370 -4.646 1.00 52.31 99 THR A CA 1
ATOM 735 C C . THR A 1 99 ? -22.013 3.842 -4.551 1.00 52.31 99 THR A C 1
ATOM 737 O O . THR A 1 99 ? -20.827 4.147 -4.644 1.00 52.31 99 THR A O 1
ATOM 740 N N . ASP A 1 100 ? -22.978 4.741 -4.358 1.00 58.09 100 ASP A N 1
ATOM 741 C CA . ASP A 1 100 ? -22.855 6.184 -4.160 1.00 58.09 100 ASP A CA 1
ATOM 742 C C . ASP A 1 100 ? -22.840 6.593 -2.672 1.00 58.09 100 ASP A C 1
ATOM 744 O O . ASP A 1 100 ? -23.072 7.759 -2.370 1.00 58.09 100 ASP A O 1
ATOM 748 N N . TRP A 1 101 ? -22.562 5.683 -1.728 1.00 62.59 101 TRP A N 1
ATOM 749 C CA . TRP A 1 101 ? -22.650 5.950 -0.279 1.00 62.59 101 TRP A CA 1
ATOM 750 C C . TRP A 1 101 ? -21.851 7.179 0.209 1.00 62.59 101 TRP A C 1
ATOM 752 O O . TRP A 1 101 ? -22.236 7.816 1.187 1.00 62.59 101 TRP A O 1
ATOM 762 N N . THR A 1 102 ? -20.770 7.563 -0.481 1.00 62.59 102 THR A N 1
ATOM 763 C CA . THR A 1 102 ? -19.984 8.784 -0.196 1.00 62.59 102 THR A CA 1
ATOM 764 C C . THR A 1 102 ? -20.656 10.081 -0.665 1.00 62.59 102 THR A C 1
ATOM 766 O O . THR A 1 102 ? -20.218 11.176 -0.313 1.00 62.59 102 THR A O 1
ATOM 769 N N . GLN A 1 103 ? -21.708 9.971 -1.475 1.00 71.69 103 GLN A N 1
ATOM 770 C CA . GLN A 1 103 ? -22.430 11.069 -2.122 1.00 71.69 103 GLN A CA 1
ATOM 771 C C . GLN A 1 103 ? -23.867 11.229 -1.618 1.00 71.69 103 GLN A C 1
ATOM 773 O O . GLN A 1 103 ? -24.572 12.126 -2.075 1.00 71.69 103 GLN A O 1
ATOM 778 N N . ILE A 1 104 ? -24.295 10.412 -0.656 1.00 71.50 104 ILE A N 1
ATOM 779 C CA . ILE A 1 104 ? -25.629 10.477 -0.051 1.00 71.50 104 ILE A CA 1
ATOM 780 C C . ILE A 1 104 ? -25.543 10.805 1.437 1.00 71.50 104 ILE A C 1
ATOM 782 O O . ILE A 1 104 ? -24.507 10.629 2.077 1.00 71.50 104 ILE A O 1
ATOM 786 N N . CYS A 1 105 ? -26.634 11.334 1.989 1.00 75.06 105 CYS A N 1
ATOM 787 C CA . CYS A 1 105 ? -26.685 11.751 3.387 1.00 75.06 105 CYS A CA 1
ATOM 788 C C . CYS A 1 105 ? -26.313 10.601 4.336 1.00 75.06 105 CYS A C 1
ATOM 790 O O . CYS A 1 105 ? -26.832 9.499 4.178 1.00 75.06 105 CYS A O 1
ATOM 792 N N . THR A 1 106 ? -25.504 10.857 5.375 1.00 69.62 106 THR A N 1
ATOM 793 C CA . THR A 1 106 ? -25.125 9.818 6.360 1.00 69.62 106 THR A CA 1
ATOM 794 C C . THR A 1 106 ? -26.317 9.229 7.120 1.00 69.62 106 THR A C 1
ATOM 796 O O . THR A 1 106 ? -26.208 8.149 7.682 1.00 69.62 106 THR A O 1
ATOM 799 N N . LYS A 1 107 ? -27.487 9.884 7.089 1.00 71.38 107 LYS A N 1
ATOM 800 C CA . LYS A 1 107 ? -28.763 9.361 7.614 1.00 71.38 107 LYS A CA 1
ATOM 801 C C . LYS A 1 107 ? -29.461 8.365 6.671 1.00 71.38 107 LYS A C 1
ATOM 803 O O . LYS A 1 107 ? -30.398 7.680 7.067 1.00 71.38 107 LYS A O 1
ATOM 808 N N . SER A 1 108 ? -29.036 8.310 5.410 1.00 65.62 108 SER A N 1
ATOM 809 C CA . SER A 1 108 ? -29.582 7.431 4.363 1.00 65.62 108 SER A CA 1
ATOM 810 C C . SER A 1 108 ? -28.893 6.069 4.290 1.00 65.62 108 SER A C 1
ATOM 812 O O . SER A 1 108 ? -29.232 5.250 3.441 1.00 65.62 108 SER A O 1
ATOM 814 N N . THR A 1 109 ? -27.879 5.831 5.121 1.00 61.97 109 THR A N 1
ATOM 815 C CA . THR A 1 109 ? -26.965 4.699 4.958 1.00 61.97 109 THR A CA 1
ATOM 816 C C . THR A 1 109 ? -26.617 4.035 6.283 1.00 61.97 109 THR A C 1
ATOM 818 O O . THR A 1 109 ? -26.446 4.712 7.286 1.00 61.97 109 THR A O 1
ATOM 821 N N . PHE A 1 110 ? -26.476 2.707 6.227 1.00 52.59 110 PHE A N 1
ATOM 822 C CA . PHE A 1 110 ? -25.906 1.782 7.220 1.00 52.59 110 PHE A CA 1
ATOM 823 C C . PHE A 1 110 ? -26.418 1.808 8.669 1.00 52.59 110 PHE A C 1
ATOM 825 O O . PHE A 1 110 ? -25.696 1.404 9.577 1.00 52.59 110 PHE A O 1
ATOM 832 N N . GLY A 1 111 ? -27.660 2.209 8.919 1.00 48.31 111 GLY A N 1
ATOM 833 C CA . GLY A 1 111 ? -28.177 2.215 10.289 1.00 48.31 111 GLY A CA 1
ATOM 834 C C . GLY A 1 111 ? -27.308 3.037 11.230 1.00 48.31 111 GLY A C 1
ATOM 835 O O . GLY A 1 111 ? -27.172 4.234 11.018 1.00 48.31 111 GLY A O 1
ATOM 836 N N . ASN A 1 112 ? -26.713 2.414 12.244 1.00 44.31 112 ASN A N 1
ATOM 837 C CA . ASN A 1 112 ? -25.845 3.115 13.206 1.00 44.31 112 ASN A CA 1
ATOM 838 C C . ASN A 1 112 ? -24.375 2.994 12.936 1.00 44.31 112 ASN A C 1
ATOM 840 O O . ASN A 1 112 ? -23.571 3.491 13.728 1.00 44.31 112 ASN A O 1
ATOM 844 N N . ALA A 1 113 ? -24.011 2.248 11.902 1.00 47.84 113 ALA A N 1
ATOM 845 C CA . ALA A 1 113 ? -22.636 2.233 11.492 1.00 47.84 113 ALA A CA 1
ATOM 846 C C . ALA A 1 113 ? -22.279 3.671 11.149 1.00 47.84 113 ALA A C 1
ATOM 848 O O . ALA A 1 113 ? -22.793 4.264 10.197 1.00 47.84 113 ALA A O 1
ATOM 849 N N . ALA A 1 114 ? -21.470 4.262 12.015 1.00 51.19 114 ALA A N 1
ATOM 850 C CA . ALA A 1 114 ? -21.182 5.664 11.932 1.00 51.19 114 ALA A CA 1
ATOM 851 C C . ALA A 1 114 ? -20.350 5.868 10.666 1.00 51.19 114 ALA A C 1
ATOM 853 O O . ALA A 1 114 ? -19.225 5.386 10.558 1.00 51.19 114 ALA A O 1
ATOM 854 N N . VAL A 1 115 ? -20.940 6.520 9.669 1.00 58.72 115 VAL A N 1
ATOM 855 C CA . VAL A 1 115 ? -20.257 6.740 8.400 1.00 58.72 115 VAL A CA 1
ATOM 856 C C . VAL A 1 115 ? -19.199 7.810 8.627 1.00 58.72 115 VAL A C 1
ATOM 858 O O . VAL A 1 115 ? -19.521 8.939 9.002 1.00 58.72 115 VAL A O 1
ATOM 861 N N . VAL A 1 116 ? -17.938 7.454 8.396 1.00 65.75 116 VAL A N 1
ATOM 862 C CA . VAL A 1 116 ? -16.831 8.408 8.457 1.00 65.75 116 VAL A CA 1
ATOM 863 C C . VAL A 1 116 ? -16.873 9.251 7.185 1.00 65.75 116 VAL A C 1
ATOM 865 O O . VAL A 1 116 ? -16.500 8.814 6.097 1.00 65.75 116 VAL A O 1
ATOM 868 N N . GLN A 1 117 ? -17.402 10.464 7.311 1.00 67.56 117 GLN A N 1
ATOM 869 C CA . GLN A 1 117 ? -17.414 11.483 6.264 1.00 67.56 117 GLN A CA 1
ATOM 870 C C . GLN A 1 117 ? -16.952 12.818 6.850 1.00 67.56 117 GLN A C 1
ATOM 872 O O . GLN A 1 117 ? -17.055 13.028 8.059 1.00 67.56 117 GLN A O 1
ATOM 877 N N . PRO A 1 118 ? -16.498 13.767 6.014 1.00 67.88 118 PRO A N 1
ATOM 878 C CA . PRO A 1 118 ? -16.305 15.136 6.460 1.00 67.88 118 PRO A CA 1
ATOM 879 C C . PRO A 1 118 ? -17.600 15.690 7.069 1.00 67.88 118 PRO A C 1
ATOM 881 O O . PRO A 1 118 ? -18.649 15.749 6.415 1.00 67.88 118 PRO A O 1
ATOM 884 N N . ALA A 1 119 ? -17.508 16.070 8.339 1.00 72.56 119 ALA A N 1
ATOM 885 C CA . ALA A 1 119 ? -18.569 16.724 9.079 1.00 72.56 119 ALA A CA 1
ATOM 886 C C . ALA A 1 119 ? -18.468 18.239 8.905 1.00 72.56 119 ALA A C 1
ATOM 888 O O . ALA A 1 119 ? -17.383 18.820 8.968 1.00 72.56 119 ALA A O 1
ATOM 889 N N . PHE A 1 120 ? -19.613 18.885 8.735 1.00 73.44 120 PHE A N 1
ATOM 890 C CA . PHE A 1 120 ? -19.726 20.334 8.680 1.00 73.44 120 PHE A CA 1
ATOM 891 C C . PHE A 1 120 ? -20.763 20.799 9.696 1.00 73.44 120 PHE A C 1
ATOM 893 O O . PHE A 1 120 ? -21.684 20.061 10.051 1.00 73.44 120 PHE A O 1
ATOM 900 N N . ARG A 1 121 ? -20.630 22.042 10.151 1.00 72.62 121 ARG A N 1
ATOM 901 C CA . ARG A 1 121 ? -21.591 22.695 11.048 1.00 72.62 121 ARG A CA 1
ATOM 902 C C . ARG A 1 121 ? -22.236 23.885 10.363 1.00 72.62 121 ARG A C 1
ATOM 904 O O . ARG A 1 121 ? -21.562 24.606 9.628 1.00 72.62 121 ARG A O 1
ATOM 911 N N . LYS A 1 122 ? -23.517 24.126 10.650 1.00 70.06 122 LYS A N 1
ATOM 912 C CA . LYS A 1 122 ? -24.165 25.403 10.319 1.00 70.06 122 LYS A CA 1
ATOM 913 C C . LYS A 1 122 ? -23.754 26.448 11.353 1.00 70.06 122 LYS A C 1
ATOM 915 O O . LYS A 1 122 ? -23.860 26.186 12.553 1.00 70.06 122 LYS A O 1
ATOM 920 N N . ILE A 1 123 ? -23.309 27.619 10.904 1.00 65.94 123 ILE A N 1
ATOM 921 C CA . ILE A 1 123 ? -22.961 28.732 11.793 1.00 65.94 123 ILE A CA 1
ATOM 922 C C . ILE A 1 123 ? -24.264 29.413 12.230 1.00 65.94 123 ILE A C 1
ATOM 924 O O . ILE A 1 123 ? -24.907 30.111 11.448 1.00 65.94 123 ILE A O 1
ATOM 928 N N . ALA A 1 124 ? -24.684 29.173 13.475 1.00 61.16 124 ALA A N 1
ATOM 929 C CA . ALA A 1 124 ? -25.834 29.854 14.062 1.00 61.16 124 ALA A CA 1
ATOM 930 C C . ALA A 1 124 ? -25.432 31.272 14.524 1.00 61.16 124 ALA A C 1
ATOM 932 O O . ALA A 1 124 ? -24.407 31.400 15.198 1.00 61.16 124 ALA A O 1
ATOM 933 N N . PRO A 1 125 ? -26.236 32.321 14.254 1.00 56.75 125 PRO A N 1
ATOM 934 C CA . PRO A 1 125 ? -25.944 33.693 14.693 1.00 56.75 125 PRO A CA 1
ATOM 935 C C . PRO A 1 125 ? -25.798 33.853 16.216 1.00 56.75 125 PRO A C 1
ATOM 937 O O . PRO A 1 125 ? -25.160 34.791 16.678 1.00 56.75 125 PRO A O 1
ATOM 940 N N . SER A 1 126 ? -26.392 32.945 16.996 1.00 56.62 126 SER A N 1
ATOM 941 C CA . SER A 1 126 ? -26.501 33.010 18.458 1.00 56.62 126 SER A CA 1
ATOM 942 C C . SER A 1 126 ? -25.564 32.063 19.227 1.00 56.62 126 SER A C 1
ATOM 944 O O . SER A 1 126 ? -25.707 31.934 20.438 1.00 56.62 126 SER A O 1
ATOM 946 N N . GLY A 1 127 ? -24.598 31.404 18.568 1.00 55.59 127 GLY A N 1
ATOM 947 C CA . GLY A 1 127 ? -23.554 30.633 19.270 1.00 55.59 127 GLY A CA 1
ATOM 948 C C . GLY A 1 127 ? -24.024 29.349 19.980 1.00 55.59 127 GLY A C 1
ATOM 949 O O . GLY A 1 127 ? -23.512 29.017 21.045 1.00 55.59 127 GLY A O 1
ATOM 950 N N . GLY A 1 128 ? -24.997 28.625 19.412 1.00 57.69 128 GLY A N 1
ATOM 951 C CA . GLY A 1 128 ? -25.477 27.339 19.945 1.00 57.69 128 GLY A CA 1
ATOM 952 C C . GLY A 1 128 ? -24.481 26.171 19.813 1.00 57.69 128 GLY A C 1
ATOM 953 O O . GLY A 1 128 ? -23.461 26.277 19.135 1.00 57.69 128 GLY A O 1
ATOM 954 N N . ASP A 1 129 ? -24.806 25.035 20.448 1.00 56.59 129 ASP A N 1
ATOM 955 C CA . ASP A 1 129 ? -24.005 23.797 20.423 1.00 56.59 129 ASP A CA 1
ATOM 956 C C . ASP A 1 129 ? -23.686 23.356 18.973 1.00 56.59 129 ASP A C 1
ATOM 958 O O . ASP A 1 129 ? -24.612 23.009 18.228 1.00 56.59 129 ASP A O 1
ATOM 962 N N . PRO A 1 130 ? -22.399 23.309 18.567 1.00 53.78 130 PRO A N 1
ATOM 963 C CA . PRO A 1 130 ? -21.980 22.937 17.214 1.00 53.78 130 PRO A CA 1
ATOM 964 C C . PRO A 1 130 ? -22.477 21.560 16.754 1.00 53.78 130 PRO A C 1
ATOM 966 O O . PRO A 1 130 ? -22.529 21.295 15.554 1.00 53.78 130 PRO A O 1
ATOM 969 N N . LEU A 1 131 ? -22.833 20.669 17.688 1.00 54.03 131 LEU A N 1
ATOM 970 C CA . LEU A 1 131 ? -23.328 19.327 17.380 1.00 54.03 131 LEU A CA 1
ATOM 971 C C . LEU A 1 131 ? -24.822 19.252 17.078 1.00 54.03 131 LEU A C 1
ATOM 973 O O . LEU A 1 131 ? -25.284 18.259 16.513 1.00 54.03 131 LEU A O 1
ATOM 977 N N . ALA A 1 132 ? -25.590 20.283 17.426 1.00 58.06 132 ALA A N 1
ATOM 978 C CA . ALA A 1 132 ? -27.015 20.334 17.118 1.00 58.06 132 ALA A CA 1
ATOM 979 C C . ALA A 1 132 ? -27.287 20.577 15.621 1.00 58.06 132 ALA A C 1
ATOM 981 O O . ALA A 1 132 ? -28.410 20.383 15.168 1.00 58.06 132 ALA A O 1
ATOM 982 N N . THR A 1 133 ? -26.270 20.983 14.851 1.00 66.69 133 THR A N 1
ATOM 983 C CA . THR A 1 133 ? -26.404 21.381 13.440 1.00 66.69 133 THR A CA 1
ATOM 984 C C . THR A 1 133 ? -25.468 20.622 12.499 1.00 66.69 133 THR A C 1
ATOM 986 O O . THR A 1 133 ? -25.185 21.096 11.394 1.00 66.69 133 THR A O 1
ATOM 989 N N . LEU A 1 134 ? -24.988 19.446 12.921 1.00 69.75 134 LEU A N 1
ATOM 990 C CA . LEU A 1 134 ? -24.095 18.616 12.116 1.00 69.75 134 LEU A CA 1
ATOM 991 C C . LEU A 1 134 ? -24.743 18.182 10.806 1.00 69.75 134 LEU A C 1
ATOM 993 O O . LEU A 1 134 ? -25.813 17.571 10.789 1.00 69.75 134 LEU A O 1
ATOM 997 N N . ILE A 1 135 ? -24.032 18.428 9.714 1.00 72.31 135 ILE A N 1
ATOM 998 C CA . ILE A 1 135 ? -24.420 18.025 8.369 1.00 72.31 135 ILE A CA 1
ATOM 999 C C . ILE A 1 135 ? -23.247 17.362 7.653 1.00 72.31 135 ILE A C 1
ATOM 1001 O O . ILE A 1 135 ? -22.084 17.709 7.851 1.00 72.31 135 ILE A O 1
ATOM 1005 N N . CYS A 1 136 ? -23.560 16.377 6.820 1.00 75.19 136 CYS A N 1
ATOM 1006 C CA . CYS A 1 136 ? -22.575 15.691 5.988 1.00 75.19 136 CYS A CA 1
ATOM 1007 C C . CYS A 1 136 ? -22.261 16.460 4.704 1.00 75.19 136 CYS A C 1
ATOM 1009 O O . CYS A 1 136 ? -23.047 17.305 4.273 1.00 75.19 136 CYS A O 1
ATOM 1011 N N . GLY A 1 137 ? -21.128 16.141 4.073 1.00 74.94 137 GLY A N 1
ATOM 1012 C CA . GLY A 1 137 ? -20.708 16.747 2.804 1.00 74.94 137 GLY A CA 1
ATOM 1013 C C . GLY A 1 137 ? -21.760 16.698 1.682 1.00 74.94 137 GLY A C 1
ATOM 1014 O O . GLY A 1 137 ? -21.915 17.665 0.939 1.00 74.94 137 GLY A O 1
ATOM 1015 N N . PRO A 1 138 ? -22.546 15.622 1.532 1.00 76.44 138 PRO A N 1
ATOM 1016 C CA . PRO A 1 138 ? -23.691 15.633 0.624 1.00 76.44 138 PRO A CA 1
ATOM 1017 C C . PRO A 1 138 ? -24.747 16.683 0.995 1.00 76.44 138 PRO A C 1
ATOM 1019 O O . PRO A 1 138 ? -25.170 17.453 0.131 1.00 76.44 138 PRO A O 1
ATOM 1022 N N . CYS A 1 139 ? -25.125 16.790 2.272 1.00 74.50 139 CYS A N 1
ATOM 1023 C CA . CYS A 1 139 ? -26.106 17.775 2.735 1.00 74.50 139 CYS A CA 1
ATOM 1024 C C . CYS A 1 139 ? -25.607 19.226 2.646 1.00 74.50 139 CYS A C 1
ATOM 1026 O O . CYS A 1 139 ? -26.429 20.103 2.398 1.00 74.50 139 CYS A O 1
ATOM 1028 N N . THR A 1 140 ? -24.306 19.503 2.788 1.00 72.38 140 THR A N 1
ATOM 1029 C CA . THR A 1 140 ? -23.766 20.866 2.580 1.00 72.38 140 THR A CA 1
ATOM 1030 C C . THR A 1 140 ? -23.855 21.340 1.137 1.00 72.38 140 THR A C 1
ATOM 1032 O O . THR A 1 140 ? -23.864 22.537 0.881 1.00 72.38 140 THR A O 1
ATOM 1035 N N . ARG A 1 141 ? -23.894 20.417 0.173 1.00 71.94 141 ARG A N 1
ATOM 1036 C CA . ARG A 1 141 ? -23.978 20.756 -1.255 1.00 71.94 141 ARG A CA 1
ATOM 1037 C C . ARG A 1 141 ? -25.410 20.807 -1.763 1.00 71.94 141 ARG A C 1
ATOM 1039 O O . ARG A 1 141 ? -25.705 21.546 -2.691 1.00 71.94 141 ARG A O 1
ATOM 1046 N N . THR A 1 142 ? -26.280 19.991 -1.178 1.00 66.06 142 THR A N 1
ATOM 1047 C CA . THR A 1 142 ? -27.616 19.723 -1.730 1.00 66.06 142 THR A CA 1
ATOM 1048 C C . THR A 1 142 ? -28.751 20.235 -0.850 1.00 66.06 142 THR A C 1
ATOM 1050 O O . THR A 1 142 ? -29.823 20.533 -1.358 1.00 66.06 142 THR A O 1
ATOM 1053 N N . CYS A 1 143 ? -28.536 20.356 0.464 1.00 61.56 143 CYS A N 1
ATOM 1054 C CA . CYS A 1 143 ? -29.606 20.566 1.440 1.00 61.56 143 CYS A CA 1
ATOM 1055 C C . CYS A 1 143 ? -29.486 21.874 2.251 1.00 61.56 143 CYS A C 1
ATOM 1057 O O . CYS A 1 143 ? -30.310 22.113 3.139 1.00 61.56 143 CYS A O 1
ATOM 1059 N N . THR A 1 144 ? -28.471 22.709 2.001 1.00 57.91 144 THR A N 1
ATOM 1060 C CA . THR A 1 144 ? -28.286 24.024 2.642 1.00 57.91 144 THR A CA 1
ATOM 1061 C C . THR A 1 144 ? -28.566 25.146 1.645 1.00 57.91 144 THR A C 1
ATOM 1063 O O . THR A 1 144 ? -27.652 25.697 1.042 1.00 57.91 144 THR A O 1
ATOM 1066 N N . THR A 1 145 ? -29.841 25.474 1.450 1.00 48.59 145 THR A N 1
ATOM 1067 C CA . THR A 1 145 ? -30.303 26.456 0.450 1.00 48.59 145 THR A CA 1
ATOM 1068 C C . THR A 1 145 ? -30.581 27.852 1.025 1.00 48.59 145 THR A C 1
ATOM 1070 O O . THR A 1 145 ? -30.757 28.799 0.269 1.00 48.59 145 THR A O 1
ATOM 1073 N N . GLY A 1 146 ? -30.564 28.024 2.352 1.00 52.53 146 GLY A N 1
ATOM 1074 C CA . GLY A 1 146 ? -30.898 29.291 3.022 1.00 52.53 146 GLY A CA 1
ATOM 1075 C C . GLY A 1 146 ? -29.750 30.293 3.213 1.00 52.53 146 GLY A C 1
ATOM 1076 O O . GLY A 1 146 ? -29.802 31.059 4.169 1.00 52.53 146 GLY A O 1
ATOM 1077 N N . PHE A 1 147 ? -28.686 30.259 2.398 1.00 53.41 147 PHE A N 1
ATOM 1078 C CA . PHE A 1 147 ? -27.498 31.133 2.542 1.00 53.41 147 PHE A CA 1
ATOM 1079 C C . PHE A 1 147 ? -26.847 31.140 3.946 1.00 53.41 147 PHE A C 1
ATOM 1081 O O . PHE A 1 147 ? -26.127 32.073 4.296 1.00 53.41 147 PHE A O 1
ATOM 1088 N N . GLN A 1 148 ? -27.062 30.106 4.767 1.00 58.97 148 GLN A N 1
ATOM 1089 C CA . GLN A 1 148 ? -26.368 29.972 6.048 1.00 58.97 148 GLN A CA 1
ATOM 1090 C C . GLN A 1 148 ? -24.940 29.460 5.816 1.00 58.97 148 GLN A C 1
ATOM 1092 O O . GLN A 1 148 ? -24.783 28.377 5.243 1.00 58.97 148 GLN A O 1
ATOM 1097 N N . PRO A 1 149 ? -23.901 30.185 6.273 1.00 62.19 149 PRO A N 1
ATOM 1098 C CA . PRO A 1 149 ? -22.524 29.726 6.172 1.00 62.19 149 PRO A CA 1
ATOM 1099 C C . PRO A 1 149 ? -22.332 28.396 6.905 1.00 62.19 149 PRO A C 1
ATOM 1101 O O . PRO A 1 149 ? -22.790 28.211 8.039 1.00 62.19 149 PRO A O 1
ATOM 1104 N N . VAL A 1 150 ? -21.629 27.472 6.256 1.00 69.31 150 VAL A N 1
ATOM 1105 C CA . VAL A 1 150 ? -21.209 26.198 6.841 1.00 69.31 150 VAL A CA 1
ATOM 1106 C C . VAL A 1 150 ? -19.695 26.189 6.965 1.00 69.31 150 VAL A C 1
ATOM 1108 O O . VAL A 1 150 ? -19.001 26.665 6.069 1.00 69.31 150 VAL A O 1
ATOM 1111 N N . SER A 1 151 ? -19.171 25.649 8.060 1.00 68.88 151 SER A N 1
ATOM 1112 C CA . SER A 1 151 ? -17.729 25.443 8.217 1.00 68.88 151 SER A CA 1
ATOM 1113 C C . SER A 1 151 ? -17.424 23.959 8.400 1.00 68.88 151 SER A C 1
ATOM 1115 O O . SER A 1 151 ? -18.250 23.247 8.987 1.00 68.88 151 SER A O 1
ATOM 1117 N N . PRO A 1 152 ? -16.247 23.480 7.960 1.00 72.81 152 PRO A N 1
ATOM 1118 C CA . PRO A 1 152 ? -15.730 22.190 8.399 1.00 72.81 152 PRO A CA 1
ATOM 1119 C C . PRO A 1 152 ? -15.747 22.102 9.931 1.00 72.81 152 PRO A C 1
ATOM 1121 O O . PRO A 1 152 ? -15.561 23.113 10.620 1.00 72.81 152 PRO A O 1
ATOM 1124 N N . MET A 1 153 ? -16.037 20.917 10.463 1.00 70.06 153 MET A N 1
ATOM 1125 C CA . MET A 1 153 ? -15.991 20.668 11.900 1.00 70.06 153 MET A CA 1
ATOM 1126 C C . MET A 1 153 ? -14.560 20.341 12.332 1.00 70.06 153 MET A C 1
ATOM 1128 O O . MET A 1 153 ? -13.958 19.394 11.831 1.00 70.06 153 MET A O 1
ATOM 1132 N N . GLU A 1 154 ? -14.056 21.080 13.317 1.00 67.50 154 GLU A N 1
ATOM 1133 C CA . GLU A 1 154 ? -12.824 20.751 14.035 1.00 67.50 154 GLU A CA 1
ATOM 1134 C C . GLU A 1 154 ? -13.181 19.901 15.261 1.00 67.50 154 GLU A C 1
ATOM 1136 O O . GLU A 1 154 ? -13.806 20.379 16.211 1.00 67.50 154 GLU A O 1
ATOM 1141 N N . TRP A 1 155 ? -12.834 18.615 15.224 1.00 63.44 155 TRP A N 1
ATOM 1142 C CA . TRP A 1 155 ? -13.324 17.619 16.184 1.00 63.44 155 TRP A CA 1
ATOM 1143 C C . TRP A 1 155 ? -12.876 17.874 17.629 1.00 63.44 155 TRP A C 1
ATOM 1145 O O . TRP A 1 155 ? -13.643 17.616 18.557 1.00 63.44 155 TRP A O 1
ATOM 1155 N N . GLY A 1 156 ? -11.701 18.475 17.824 1.00 59.69 156 GLY A N 1
ATOM 1156 C CA . GLY A 1 156 ? -11.139 18.773 19.146 1.00 59.69 156 GLY A CA 1
ATOM 1157 C C . GLY A 1 156 ? -11.814 19.930 19.879 1.00 59.69 156 GLY A C 1
ATOM 1158 O O . GLY A 1 156 ? -11.624 20.091 21.081 1.00 59.69 156 GLY A O 1
ATOM 1159 N N . ALA A 1 157 ? -12.638 20.722 19.187 1.00 59.81 157 ALA A N 1
ATOM 1160 C CA . ALA A 1 157 ? -13.315 21.878 19.769 1.00 59.81 157 ALA A CA 1
ATOM 1161 C C . ALA A 1 157 ? -14.662 21.531 20.441 1.00 59.81 157 ALA A C 1
ATOM 1163 O O . ALA A 1 157 ? -15.278 22.395 21.068 1.00 59.81 157 ALA A O 1
ATOM 1164 N N . SER A 1 158 ? -15.154 20.289 20.316 1.00 67.56 158 SER A N 1
ATOM 1165 C CA . SER A 1 158 ? -16.497 19.906 20.771 1.00 67.56 158 SER A CA 1
ATOM 1166 C C . SER A 1 158 ? -16.495 19.010 22.013 1.00 67.56 158 SER A C 1
ATOM 1168 O O . SER A 1 158 ? -16.347 17.790 21.924 1.00 67.56 158 SER A O 1
ATOM 1170 N N . LYS A 1 159 ? -16.783 19.601 23.183 1.00 68.06 159 LYS A N 1
ATOM 1171 C CA . LYS A 1 159 ? -16.898 18.872 24.465 1.00 68.06 159 LYS A CA 1
ATOM 1172 C C . LYS A 1 159 ? -17.943 17.751 24.447 1.00 68.06 159 LYS A C 1
ATOM 1174 O O . LYS A 1 159 ? -17.745 16.716 25.070 1.00 68.06 159 LYS A O 1
ATOM 1179 N N . LYS A 1 160 ? -19.048 17.935 23.719 1.00 67.69 160 LYS A N 1
ATOM 1180 C CA . LYS A 1 160 ? -20.133 16.943 23.631 1.00 67.69 160 LYS A CA 1
ATOM 1181 C C . LYS A 1 160 ? -19.803 15.783 22.680 1.00 67.69 160 LYS A C 1
ATOM 1183 O O . LYS A 1 160 ? -20.360 14.699 22.822 1.00 67.69 160 LYS A O 1
ATOM 1188 N N . MET A 1 161 ? -18.885 15.979 21.730 1.00 68.88 161 MET A N 1
ATOM 1189 C CA . MET A 1 161 ? -18.376 14.882 20.899 1.00 68.88 161 MET A CA 1
ATOM 1190 C C . MET A 1 161 ? -17.357 14.089 21.707 1.00 68.88 161 MET A C 1
ATOM 1192 O O . MET A 1 161 ? -17.472 12.873 21.810 1.00 68.88 161 MET A O 1
ATOM 1196 N N . ALA A 1 162 ? -16.431 14.800 22.353 1.00 72.94 162 ALA A N 1
ATOM 1197 C CA . ALA A 1 162 ? -15.460 14.219 23.267 1.00 72.94 162 ALA A CA 1
ATOM 1198 C C . ALA A 1 162 ? -16.130 13.398 24.383 1.00 72.94 162 ALA A C 1
ATOM 1200 O O . ALA A 1 162 ? -15.656 12.321 24.721 1.00 72.94 162 ALA A O 1
ATOM 1201 N N . SER A 1 163 ? -17.283 13.833 24.909 1.00 78.19 163 SER A N 1
ATOM 1202 C CA . SER A 1 163 ? -17.992 13.096 25.965 1.00 78.19 163 SER A CA 1
ATOM 1203 C C . SER A 1 163 ? -18.592 11.757 25.519 1.00 78.19 163 SER A C 1
ATOM 1205 O O . SER A 1 163 ? -18.963 10.952 26.372 1.00 78.19 163 SER A O 1
ATOM 1207 N N . ARG A 1 164 ? -18.707 11.493 24.207 1.00 77.62 164 ARG A N 1
ATOM 1208 C CA . ARG A 1 164 ? -19.147 10.181 23.690 1.00 77.62 164 ARG A CA 1
ATOM 1209 C C . ARG A 1 164 ? -18.106 9.096 23.941 1.00 77.62 164 ARG A C 1
ATOM 1211 O O . ARG A 1 164 ? -18.470 7.932 24.089 1.00 77.62 164 ARG A O 1
ATOM 1218 N N . PHE A 1 165 ? -16.838 9.483 23.991 1.00 84.44 165 PHE A N 1
ATOM 1219 C CA . PHE A 1 165 ? -15.714 8.579 24.154 1.00 84.44 165 PHE A CA 1
ATOM 1220 C C . PHE A 1 165 ? -15.188 8.643 25.585 1.00 84.44 165 PHE A C 1
ATOM 1222 O O . PHE A 1 165 ? -15.302 9.662 26.271 1.00 84.44 165 PHE A O 1
ATOM 1229 N N . ILE A 1 166 ? -14.645 7.526 26.050 1.00 91.75 166 ILE A N 1
ATOM 1230 C CA . ILE A 1 166 ? -13.878 7.486 27.290 1.00 91.75 166 ILE A CA 1
ATOM 1231 C C . ILE A 1 166 ? -12.520 8.103 26.983 1.00 91.75 166 ILE A C 1
ATOM 1233 O O . ILE A 1 166 ? -11.892 7.740 25.995 1.00 91.75 166 ILE A O 1
ATOM 1237 N N . SER A 1 167 ? -12.092 9.064 27.791 1.00 90.31 167 SER A N 1
ATOM 1238 C CA . SER A 1 167 ? -10.835 9.786 27.592 1.00 90.31 167 SER A CA 1
ATOM 1239 C C . SER A 1 167 ? -9.714 9.299 28.496 1.00 90.31 167 SER A C 1
ATOM 1241 O O . SER A 1 167 ? -8.541 9.437 28.155 1.00 90.31 167 SER A O 1
ATOM 1243 N N . GLU A 1 168 ? -10.077 8.742 29.650 1.00 91.19 168 GLU A N 1
ATOM 1244 C CA . GLU A 1 168 ? -9.140 8.253 30.651 1.00 91.19 168 GLU A CA 1
ATOM 1245 C C . GLU A 1 168 ? -9.791 7.163 31.506 1.00 91.19 168 GLU A C 1
ATOM 1247 O O . GLU A 1 168 ? -11.012 7.168 31.703 1.00 91.19 168 GLU A O 1
ATOM 1252 N N . ILE A 1 169 ? -8.970 6.266 32.051 1.00 92.56 169 ILE A N 1
ATOM 1253 C CA . ILE A 1 169 ? -9.381 5.306 33.077 1.00 92.56 169 ILE A CA 1
ATOM 1254 C C . ILE A 1 169 ? -8.523 5.452 34.333 1.00 92.56 169 ILE A C 1
ATOM 1256 O O . ILE A 1 169 ? -7.375 5.890 34.269 1.00 92.56 169 ILE A O 1
ATOM 1260 N N . ALA A 1 170 ? -9.098 5.074 35.465 1.00 91.31 170 ALA A N 1
ATOM 1261 C CA . ALA A 1 170 ? -8.435 4.957 36.753 1.00 91.31 170 ALA A CA 1
ATOM 1262 C C . ALA A 1 170 ? -8.975 3.723 37.480 1.00 91.31 170 ALA A C 1
ATOM 1264 O O . ALA A 1 170 ? -10.069 3.253 37.174 1.00 91.31 170 ALA A O 1
ATOM 1265 N N . VAL A 1 171 ? -8.232 3.219 38.457 1.00 89.56 171 VAL A N 1
ATOM 1266 C CA . VAL A 1 171 ? -8.671 2.118 39.318 1.00 89.56 171 VAL A CA 1
ATOM 1267 C C . VAL A 1 171 ? -8.683 2.604 40.757 1.00 89.56 171 VAL A C 1
ATOM 1269 O O . VAL A 1 171 ? -7.806 3.365 41.167 1.00 89.56 171 VAL A O 1
ATOM 1272 N N . VAL A 1 172 ? -9.709 2.203 41.502 1.00 90.00 172 VAL A N 1
ATOM 1273 C CA . VAL A 1 172 ? -9.806 2.437 42.944 1.00 90.00 172 VAL A CA 1
ATOM 1274 C C . VAL A 1 172 ? -9.971 1.117 43.670 1.00 90.00 172 VAL A C 1
ATOM 1276 O O . VAL A 1 172 ? -10.698 0.239 43.205 1.00 90.00 172 VAL A O 1
ATOM 1279 N N . THR A 1 173 ? -9.315 1.023 44.818 1.00 88.62 173 THR A N 1
ATOM 1280 C CA . THR A 1 173 ? -9.307 -0.155 45.681 1.00 88.62 173 THR A CA 1
ATOM 1281 C C . THR A 1 173 ? -9.767 0.257 47.074 1.00 88.62 173 THR A C 1
ATOM 1283 O O . THR A 1 173 ? -9.363 1.316 47.563 1.00 88.62 173 THR A O 1
ATOM 1286 N N . GLY A 1 174 ? -10.634 -0.539 47.693 1.00 86.44 174 GLY A N 1
ATOM 1287 C CA . GLY A 1 174 ? -11.101 -0.319 49.060 1.00 86.44 174 GLY A CA 1
ATOM 1288 C C . GLY A 1 174 ? -12.411 -1.046 49.352 1.00 86.44 174 GLY A C 1
ATOM 1289 O O . GLY A 1 174 ? -12.685 -2.108 48.796 1.00 86.44 174 GLY A O 1
ATOM 1290 N N . ASP A 1 175 ? -13.239 -0.456 50.212 1.00 87.12 175 ASP A N 1
ATOM 1291 C CA . ASP A 1 175 ? -14.578 -0.967 50.511 1.00 87.12 175 ASP A CA 1
ATOM 1292 C C . ASP A 1 175 ? -15.533 -0.845 49.306 1.00 87.12 175 ASP A C 1
ATOM 1294 O O . ASP A 1 175 ? -15.297 -0.105 48.346 1.00 87.12 175 ASP A O 1
ATOM 1298 N N . VAL A 1 176 ? -16.668 -1.548 49.362 1.00 85.62 176 VAL A N 1
ATOM 1299 C CA . VAL A 1 176 ? -17.695 -1.572 48.298 1.00 85.62 176 VAL A CA 1
ATOM 1300 C C . VAL A 1 176 ? -18.177 -0.166 47.885 1.00 85.62 176 VAL A C 1
ATOM 1302 O O . VAL A 1 176 ? -18.534 0.094 46.728 1.00 85.62 176 VAL A O 1
ATOM 1305 N N . ASP A 1 177 ? -18.160 0.782 48.820 1.00 88.19 177 ASP A N 1
ATOM 1306 C CA . ASP A 1 177 ? -18.590 2.168 48.661 1.00 88.19 177 ASP A CA 1
ATOM 1307 C C . ASP A 1 177 ? -17.443 3.147 48.357 1.00 88.19 177 ASP A C 1
ATOM 1309 O O . ASP A 1 177 ? -17.696 4.349 48.265 1.00 88.19 177 ASP A O 1
ATOM 1313 N N . VAL A 1 178 ? -16.221 2.655 48.089 1.00 91.69 178 VAL A N 1
ATOM 1314 C CA . VAL A 1 178 ? -15.072 3.490 47.703 1.00 91.69 178 VAL A CA 1
ATOM 1315 C C . VAL A 1 178 ? -15.461 4.486 46.604 1.00 91.69 178 VAL A C 1
ATOM 1317 O O . VAL A 1 178 ? -16.084 4.131 45.591 1.00 91.69 178 VAL A O 1
ATOM 1320 N N . ALA A 1 179 ? -15.146 5.760 46.836 1.00 92.38 179 ALA A N 1
ATOM 1321 C CA . ALA A 1 179 ? -15.525 6.847 45.945 1.00 92.38 179 ALA A CA 1
ATOM 1322 C C . ALA A 1 179 ? -14.643 6.874 44.689 1.00 92.38 179 ALA A C 1
ATOM 1324 O O . ALA A 1 179 ? -13.449 6.581 44.739 1.00 92.38 179 ALA A O 1
ATOM 1325 N N . ALA A 1 180 ? -15.226 7.278 43.558 1.00 93.50 180 ALA A N 1
ATOM 1326 C CA . ALA A 1 180 ? -14.452 7.541 42.350 1.00 93.50 180 ALA A CA 1
ATOM 1327 C C . ALA A 1 180 ? -13.508 8.744 42.561 1.00 93.50 180 ALA A C 1
ATOM 1329 O O . ALA A 1 180 ? -13.879 9.690 43.267 1.00 93.50 180 ALA A O 1
ATOM 1330 N N . PRO A 1 181 ? -12.333 8.778 41.905 1.00 94.06 181 PRO A N 1
ATOM 1331 C CA . PRO A 1 181 ? -11.486 9.964 41.889 1.00 94.06 181 PRO A CA 1
ATOM 1332 C C . PRO A 1 181 ? -12.227 11.166 41.289 1.00 94.06 181 PRO A C 1
ATOM 1334 O O . PRO A 1 181 ? -13.143 11.016 40.475 1.00 94.06 181 PRO A O 1
ATOM 1337 N N . ALA A 1 182 ? -11.815 12.381 41.656 1.00 92.69 182 ALA A N 1
ATOM 1338 C CA . ALA A 1 182 ? -12.453 13.600 41.164 1.00 92.69 182 ALA A CA 1
ATOM 1339 C C . ALA A 1 182 ? -12.480 13.644 39.622 1.00 92.69 182 ALA A C 1
ATOM 1341 O O . ALA A 1 182 ? -11.446 13.550 38.964 1.00 92.69 182 ALA A O 1
ATOM 1342 N N . GLY A 1 183 ? -13.675 13.804 39.046 1.00 90.44 183 GLY A N 1
ATOM 1343 C CA . GLY A 1 183 ? -13.884 13.841 37.594 1.00 90.44 183 GLY A CA 1
ATOM 1344 C C . GLY A 1 183 ? -14.059 12.475 36.920 1.00 90.44 183 GLY A C 1
ATOM 1345 O O . GLY A 1 183 ? -14.318 12.444 35.719 1.00 90.44 183 GLY A O 1
ATOM 1346 N N . PHE A 1 184 ? -13.972 11.369 37.661 1.00 94.56 184 PHE A N 1
ATOM 1347 C CA . PHE A 1 184 ? -14.226 10.022 37.154 1.00 94.56 184 PHE A CA 1
ATOM 1348 C C . PHE A 1 184 ? -15.584 9.485 37.619 1.00 94.56 184 PHE A C 1
ATOM 1350 O O . PHE A 1 184 ? -16.117 9.873 38.656 1.00 94.56 184 PHE A O 1
ATOM 1357 N N . THR A 1 185 ? -16.142 8.557 36.845 1.00 95.38 185 THR A N 1
ATOM 1358 C CA . THR A 1 185 ? -17.347 7.792 37.184 1.00 95.38 185 THR A CA 1
ATOM 1359 C C . THR A 1 185 ? -16.959 6.344 37.464 1.00 95.38 185 THR A C 1
ATOM 1361 O O . THR A 1 185 ? -16.366 5.702 36.597 1.00 95.38 185 THR A O 1
ATOM 1364 N N . LYS A 1 186 ? -17.292 5.829 38.654 1.00 95.25 186 LYS A N 1
ATOM 1365 C CA . LYS A 1 186 ? -17.075 4.421 39.027 1.00 95.25 186 LYS A CA 1
ATOM 1366 C C . LYS A 1 186 ? -18.018 3.521 38.229 1.00 95.25 186 LYS A C 1
ATOM 1368 O O . LYS A 1 186 ? -19.228 3.747 38.242 1.00 95.25 186 LYS A O 1
ATOM 1373 N N . LEU A 1 187 ? -17.474 2.524 37.539 1.00 93.69 187 LEU A N 1
ATOM 1374 C CA . LEU A 1 187 ? -18.262 1.518 36.836 1.00 93.69 187 LEU A CA 1
ATOM 1375 C C . LEU A 1 187 ? -18.760 0.445 37.814 1.00 93.69 187 LEU A C 1
ATOM 1377 O O . LEU A 1 187 ? -18.071 0.129 38.786 1.00 93.69 187 LEU A O 1
ATOM 1381 N N . PRO A 1 188 ? -19.952 -0.126 37.574 1.00 89.19 188 PRO A N 1
ATOM 1382 C CA . PRO A 1 188 ? -20.413 -1.278 38.331 1.00 89.19 188 PRO A CA 1
ATOM 1383 C C . PRO A 1 188 ? -19.604 -2.525 37.945 1.00 89.19 188 PRO A C 1
ATOM 1385 O O . PRO A 1 188 ? -19.296 -2.734 36.772 1.00 89.19 188 PRO A O 1
ATOM 1388 N N . GLY A 1 189 ? -19.321 -3.371 38.934 1.00 89.75 189 GLY A N 1
ATOM 1389 C CA . GLY A 1 189 ? -18.579 -4.618 38.755 1.00 89.75 189 GLY A CA 1
ATOM 1390 C C . GLY A 1 189 ? -17.218 -4.566 39.435 1.00 89.75 189 GLY A C 1
ATOM 1391 O O . GLY A 1 189 ? -16.390 -3.711 39.134 1.00 89.75 189 GLY A O 1
ATOM 1392 N N . ASP A 1 190 ? -17.027 -5.482 40.376 1.00 91.25 190 ASP A N 1
ATOM 1393 C CA . ASP A 1 190 ? -15.761 -5.673 41.069 1.00 91.25 190 ASP A CA 1
ATOM 1394 C C . ASP A 1 190 ? -14.802 -6.452 40.160 1.00 91.25 190 ASP A C 1
ATOM 1396 O O . ASP A 1 190 ? -15.121 -7.548 39.695 1.00 91.25 190 ASP A O 1
ATOM 1400 N N . LEU A 1 191 ? -13.640 -5.870 39.873 1.00 90.19 191 LEU A N 1
ATOM 1401 C CA . LEU A 1 191 ? -12.591 -6.500 39.076 1.00 90.19 191 LEU A CA 1
ATOM 1402 C C . LEU A 1 191 ? -11.939 -7.673 39.816 1.00 90.19 191 LEU A C 1
ATOM 1404 O O . LEU A 1 191 ? -11.372 -8.541 39.164 1.00 90.19 191 LEU A O 1
ATOM 1408 N N . ASN A 1 192 ? -12.048 -7.701 41.147 1.00 88.19 192 ASN A N 1
ATOM 1409 C CA . ASN A 1 192 ? -11.556 -8.757 42.029 1.00 88.19 192 ASN A CA 1
ATOM 1410 C C . ASN A 1 192 ? -12.700 -9.684 42.499 1.00 88.19 192 ASN A C 1
ATOM 1412 O O . ASN A 1 192 ? -12.589 -10.367 43.519 1.00 88.19 192 ASN A O 1
ATOM 1416 N N . TYR A 1 193 ? -13.829 -9.714 41.773 1.00 89.25 193 TYR A N 1
ATOM 1417 C CA . TYR A 1 193 ? -15.030 -10.436 42.201 1.00 89.25 193 TYR A CA 1
ATOM 1418 C C . TYR A 1 193 ? -14.720 -11.901 42.506 1.00 89.25 193 TYR A C 1
ATOM 1420 O O . TYR A 1 193 ? -14.168 -12.604 41.664 1.00 89.25 193 TYR A O 1
ATOM 1428 N N . SER A 1 194 ? -15.143 -12.393 43.673 1.00 87.31 194 SER A N 1
ATOM 1429 C CA . SER A 1 194 ? -14.916 -13.765 44.172 1.00 87.31 194 SER A CA 1
ATOM 1430 C C . SER A 1 194 ? -13.455 -14.171 44.423 1.00 87.31 194 SER A C 1
ATOM 1432 O O . SER A 1 194 ? -13.211 -15.315 44.806 1.00 87.31 194 SER A O 1
ATOM 1434 N N . ALA A 1 195 ? -12.503 -13.253 44.263 1.00 84.06 195 ALA A N 1
ATOM 1435 C CA . ALA A 1 195 ? -11.138 -13.404 44.748 1.00 84.06 195 ALA A CA 1
ATOM 1436 C C . ALA A 1 195 ? -10.988 -12.755 46.139 1.00 84.06 195 ALA A C 1
ATOM 1438 O O . ALA A 1 195 ? -11.884 -12.066 46.630 1.00 84.06 195 ALA A O 1
ATOM 1439 N N . SER A 1 196 ? -9.880 -13.035 46.830 1.00 74.75 196 SER A N 1
ATOM 1440 C CA . SER A 1 196 ? -9.584 -12.427 48.131 1.00 74.75 196 SER A CA 1
ATOM 1441 C C . SER A 1 196 ? -8.971 -11.036 47.971 1.00 74.75 196 SER A C 1
ATOM 1443 O O . SER A 1 196 ? -8.179 -10.803 47.057 1.00 74.75 196 SER A O 1
ATOM 1445 N N . GLY A 1 197 ? -9.282 -10.133 48.898 1.00 78.94 197 GLY A N 1
ATOM 1446 C CA . GLY A 1 197 ? -8.731 -8.778 48.942 1.00 78.94 197 GLY A CA 1
ATOM 1447 C C . GLY A 1 197 ? -9.822 -7.716 49.004 1.00 78.94 197 GLY A C 1
ATOM 1448 O O . GLY A 1 197 ? -10.994 -8.028 49.216 1.00 78.94 197 GLY A O 1
ATOM 1449 N N . ASP A 1 198 ? -9.407 -6.466 48.832 1.00 82.81 198 ASP A N 1
ATOM 1450 C CA . ASP A 1 198 ? -10.307 -5.320 48.735 1.00 82.81 198 ASP A CA 1
ATOM 1451 C C . ASP A 1 198 ? -11.132 -5.373 47.437 1.00 82.81 198 ASP A C 1
ATOM 1453 O O . ASP A 1 198 ? -10.759 -6.045 46.467 1.00 82.81 198 ASP A O 1
ATOM 1457 N N . TYR A 1 199 ? -12.244 -4.633 47.406 1.00 87.00 199 TYR A N 1
ATOM 1458 C CA . TYR A 1 199 ? -13.005 -4.435 46.176 1.00 87.00 199 TYR A CA 1
ATOM 1459 C C . TYR A 1 199 ? -12.220 -3.524 45.237 1.00 87.00 199 TYR A C 1
ATOM 1461 O O . TYR A 1 199 ? -11.708 -2.478 45.649 1.00 87.00 199 TYR A O 1
ATOM 1469 N N . VAL A 1 200 ? -12.175 -3.890 43.959 1.00 90.25 200 VAL A N 1
ATOM 1470 C CA . VAL A 1 200 ? -11.429 -3.154 42.938 1.00 90.25 200 VAL A CA 1
ATOM 1471 C C . VAL A 1 200 ? -12.396 -2.690 41.860 1.00 90.25 200 VAL A C 1
ATOM 1473 O O . VAL A 1 200 ? -13.058 -3.498 41.216 1.00 90.25 200 VAL A O 1
ATOM 1476 N N . TYR A 1 201 ? -12.477 -1.383 41.617 1.00 92.44 201 TYR A N 1
ATOM 1477 C CA . TYR A 1 201 ? -13.404 -0.824 40.633 1.00 92.44 201 TYR A CA 1
ATOM 1478 C C . TYR A 1 201 ? -12.692 -0.016 39.557 1.00 92.44 201 TYR A C 1
ATOM 1480 O O . TYR A 1 201 ? -11.867 0.857 39.839 1.00 92.44 201 TYR A O 1
ATOM 1488 N N . LEU A 1 202 ? -13.101 -0.245 38.307 1.00 93.62 202 LEU A N 1
ATOM 1489 C CA . LEU A 1 202 ? -12.703 0.589 37.181 1.00 93.62 202 LEU A CA 1
ATOM 1490 C C . LEU A 1 202 ? -13.501 1.896 37.190 1.00 93.62 202 LEU A C 1
ATOM 1492 O O . LEU A 1 202 ? -14.724 1.909 37.318 1.00 93.62 202 LEU A O 1
ATOM 1496 N N . CYS A 1 203 ? -12.808 3.009 37.015 1.00 94.69 203 CYS A N 1
ATOM 1497 C CA . CYS A 1 203 ? -13.371 4.345 36.933 1.00 94.69 203 CYS A CA 1
ATOM 1498 C C . CYS A 1 203 ? -13.051 4.949 35.562 1.00 94.69 203 CYS A C 1
ATOM 1500 O O . CYS A 1 203 ? -11.928 4.831 35.079 1.00 94.69 203 CYS A O 1
ATOM 1502 N N . VAL A 1 204 ? -14.014 5.630 34.940 1.00 95.19 204 VAL A N 1
ATOM 1503 C CA . VAL A 1 204 ? -13.859 6.221 33.599 1.00 95.19 204 VAL A CA 1
ATOM 1504 C C . VAL A 1 204 ? -14.067 7.729 33.622 1.00 95.19 204 VAL A C 1
ATOM 1506 O O . VAL A 1 204 ? -14.934 8.239 34.333 1.00 95.19 204 VAL A O 1
ATOM 1509 N N . LYS A 1 205 ? -13.305 8.450 32.804 1.00 93.75 205 LYS A N 1
ATOM 1510 C CA . LYS A 1 205 ? -13.469 9.883 32.545 1.00 93.75 205 LYS A CA 1
ATOM 1511 C C . LYS A 1 205 ? -13.882 10.105 31.093 1.00 93.75 205 LYS A C 1
ATOM 1513 O O . LYS A 1 205 ? -13.538 9.316 30.215 1.00 93.75 205 LYS A O 1
ATOM 1518 N N . ARG A 1 206 ? -14.662 11.157 30.841 1.00 89.50 206 ARG A N 1
ATOM 1519 C CA . ARG A 1 206 ? -15.192 11.513 29.515 1.00 89.50 206 ARG A CA 1
ATOM 1520 C C . ARG A 1 206 ? -15.091 13.018 29.294 1.00 89.50 206 ARG A C 1
ATOM 1522 O O . ARG A 1 206 ? -15.170 13.787 30.249 1.00 89.50 206 ARG A O 1
ATOM 1529 N N . GLY A 1 207 ? -15.022 13.438 28.031 1.00 73.56 207 GLY A N 1
ATOM 1530 C CA . GLY A 1 207 ? -15.131 14.854 27.652 1.00 73.56 207 GLY A CA 1
ATOM 1531 C C . GLY A 1 207 ? -13.812 15.622 27.549 1.00 73.56 207 GLY A C 1
ATOM 1532 O O . GLY A 1 207 ? -13.843 16.806 27.213 1.00 73.56 207 GLY A O 1
ATOM 1533 N N . ASP A 1 208 ? -12.676 14.966 27.786 1.00 81.81 208 ASP A N 1
ATOM 1534 C CA . ASP A 1 208 ? -11.348 15.518 27.495 1.00 81.81 208 ASP A CA 1
ATOM 1535 C C . ASP A 1 208 ? -11.015 15.390 25.994 1.00 81.81 208 ASP A C 1
ATOM 1537 O O . ASP A 1 208 ? -11.628 14.584 25.294 1.00 81.81 208 ASP A O 1
ATOM 1541 N N . PRO A 1 209 ? -10.026 16.136 25.464 1.00 77.12 209 PRO A N 1
ATOM 1542 C CA . PRO A 1 209 ? -9.665 16.106 24.040 1.00 77.12 209 PRO A CA 1
ATOM 1543 C C . PRO A 1 209 ? -9.069 14.779 23.538 1.00 77.12 209 PRO A C 1
ATOM 1545 O O . PRO A 1 209 ? -8.714 14.697 22.364 1.00 77.12 209 PRO A O 1
ATOM 1548 N N . ASN A 1 210 ? -8.957 13.759 24.392 1.00 82.69 210 ASN A N 1
ATOM 1549 C CA . ASN A 1 210 ? -8.458 12.435 24.039 1.00 82.69 210 ASN A CA 1
ATOM 1550 C C . ASN A 1 210 ? -9.601 11.421 24.016 1.00 82.69 210 ASN A C 1
ATOM 1552 O O . ASN A 1 210 ? -10.521 11.499 24.827 1.00 82.69 210 ASN A O 1
ATOM 1556 N N . ALA A 1 211 ? -9.507 10.436 23.130 1.00 84.12 211 ALA A N 1
ATOM 1557 C CA . ALA A 1 211 ? -10.382 9.273 23.115 1.00 84.12 211 ALA A CA 1
ATOM 1558 C C . ALA A 1 211 ? -9.539 8.002 23.236 1.00 84.12 211 ALA A C 1
ATOM 1560 O O . ALA A 1 211 ? -8.593 7.820 22.467 1.00 84.12 211 ALA A O 1
ATOM 1561 N N . LEU A 1 212 ? -9.887 7.127 24.183 1.00 88.44 212 LEU A N 1
ATOM 1562 C CA . LEU A 1 212 ? -9.340 5.777 24.273 1.00 88.44 212 LEU A CA 1
ATOM 1563 C C . LEU A 1 212 ? -9.635 5.045 22.972 1.00 88.44 212 LEU A C 1
ATOM 1565 O O . LEU A 1 212 ? -10.786 4.996 22.548 1.00 88.44 212 LEU A O 1
ATOM 1569 N N . THR A 1 213 ? -8.624 4.450 22.361 1.00 84.00 213 THR A N 1
ATOM 1570 C CA . THR A 1 213 ? -8.763 3.658 21.132 1.00 84.00 213 THR A CA 1
ATOM 1571 C C . THR A 1 213 ? -8.669 2.165 21.406 1.00 84.00 213 THR A C 1
ATOM 1573 O O . THR A 1 213 ? -9.242 1.367 20.652 1.00 84.00 213 THR A O 1
ATOM 1576 N N . GLN A 1 214 ? -7.992 1.792 22.494 1.00 86.25 214 GLN A N 1
ATOM 1577 C CA . GLN A 1 214 ? -7.742 0.413 22.881 1.00 86.25 214 GLN A CA 1
ATOM 1578 C C . GLN A 1 214 ? -7.596 0.273 24.397 1.00 86.25 214 GLN A C 1
ATOM 1580 O O . GLN A 1 214 ? -7.178 1.211 25.072 1.00 86.25 214 GLN A O 1
ATOM 1585 N N . LEU A 1 215 ? -7.956 -0.901 24.910 1.00 88.81 215 LEU A N 1
ATOM 1586 C CA . LEU A 1 215 ? -7.818 -1.292 26.306 1.00 88.81 215 LEU A CA 1
ATOM 1587 C C . LEU A 1 215 ? -7.094 -2.638 26.348 1.00 88.81 215 LEU A C 1
ATOM 1589 O O . LEU A 1 215 ? -7.402 -3.517 25.548 1.00 88.81 215 LEU A O 1
ATOM 1593 N N . HIS A 1 216 ? -6.157 -2.793 27.275 1.00 84.31 216 HIS A N 1
ATOM 1594 C CA . HIS A 1 216 ? -5.296 -3.963 27.381 1.00 84.31 216 HIS A CA 1
ATOM 1595 C C . HIS A 1 216 ? -5.347 -4.530 28.795 1.00 84.31 216 HIS A C 1
ATOM 1597 O O . HIS A 1 216 ? -5.306 -3.781 29.769 1.00 84.31 216 HIS A O 1
ATOM 1603 N N . VAL A 1 217 ? -5.373 -5.857 28.905 1.00 85.06 217 VAL A N 1
ATOM 1604 C CA . VAL A 1 217 ? -5.129 -6.569 30.169 1.00 85.06 217 VAL A CA 1
ATOM 1605 C C . VAL A 1 217 ? -3.761 -7.230 30.076 1.00 85.06 217 VAL A C 1
ATOM 1607 O O . VAL A 1 217 ? -3.530 -8.082 29.217 1.00 85.06 217 VAL A O 1
ATOM 1610 N N . LEU A 1 218 ? -2.829 -6.816 30.925 1.00 78.69 218 LEU A N 1
ATOM 1611 C CA . LEU A 1 218 ? -1.434 -7.241 30.916 1.00 78.69 218 LEU A CA 1
ATOM 1612 C C . LEU A 1 218 ? -1.119 -8.117 32.124 1.00 78.69 218 LEU A C 1
ATOM 1614 O O . LEU A 1 218 ? -1.674 -7.923 33.200 1.00 78.69 218 LEU A O 1
ATOM 1618 N N . PHE A 1 219 ? -0.179 -9.039 31.943 1.00 76.44 219 PHE A N 1
ATOM 1619 C CA . PHE A 1 219 ? 0.277 -9.952 32.981 1.00 76.44 219 PHE A CA 1
ATOM 1620 C C . PHE A 1 219 ? 1.791 -9.825 33.152 1.00 76.44 219 PHE A C 1
ATOM 1622 O O . PHE A 1 219 ? 2.524 -9.907 32.166 1.00 76.44 219 PHE A O 1
ATOM 1629 N N . TYR A 1 220 ? 2.248 -9.641 34.390 1.00 66.12 220 TYR A N 1
ATOM 1630 C CA . TYR A 1 220 ? 3.663 -9.527 34.754 1.00 66.12 220 TYR A CA 1
ATOM 1631 C C . TYR A 1 220 ? 4.033 -10.554 35.831 1.00 66.12 220 TYR A C 1
ATOM 1633 O O . TYR A 1 220 ? 3.261 -10.773 36.763 1.00 66.12 220 TYR A O 1
ATOM 1641 N N . GLN A 1 221 ? 5.225 -11.150 35.726 1.00 59.19 221 GLN A N 1
ATOM 1642 C CA . GLN A 1 221 ? 5.810 -11.989 36.778 1.00 59.19 221 GLN A CA 1
ATOM 1643 C C . GLN A 1 221 ? 6.535 -11.114 37.813 1.00 59.19 221 GLN A C 1
ATOM 1645 O O . GLN A 1 221 ? 7.330 -10.240 37.461 1.00 59.19 221 GLN A O 1
ATOM 1650 N N . LEU A 1 222 ? 6.248 -11.343 39.094 1.00 55.69 222 LEU A N 1
ATOM 1651 C CA . LEU A 1 222 ? 6.909 -10.731 40.245 1.00 55.69 222 LEU A CA 1
ATOM 1652 C C . LEU A 1 222 ? 8.150 -11.554 40.606 1.00 55.69 222 LEU A C 1
ATOM 1654 O O . LEU A 1 222 ? 8.146 -12.296 41.587 1.00 55.69 222 LEU A O 1
ATOM 1658 N N . ASP A 1 223 ? 9.223 -11.420 39.831 1.00 43.72 223 ASP A N 1
ATOM 1659 C CA . ASP A 1 223 ? 10.535 -11.866 40.298 1.00 43.72 223 ASP A CA 1
ATOM 1660 C C . ASP A 1 223 ? 11.117 -10.805 41.237 1.00 43.72 223 ASP A C 1
ATOM 1662 O O . ASP A 1 223 ? 11.138 -9.608 40.935 1.00 43.72 223 ASP A O 1
ATOM 1666 N N . GLY A 1 224 ? 11.541 -11.251 42.419 1.00 39.81 224 GLY A N 1
ATOM 1667 C CA . GLY A 1 224 ? 11.999 -10.411 43.519 1.00 39.81 224 GLY A CA 1
ATOM 1668 C C . GLY A 1 224 ? 13.275 -9.634 43.208 1.00 39.81 224 GLY A C 1
ATOM 1669 O O . GLY A 1 224 ? 14.349 -10.035 43.622 1.00 39.81 224 GLY A O 1
ATOM 1670 N N . GLU A 1 225 ? 13.142 -8.480 42.564 1.00 32.47 225 GLU A N 1
ATOM 1671 C CA . GLU A 1 225 ? 14.070 -7.356 42.656 1.00 32.47 225 GLU A CA 1
ATOM 1672 C C . GLU A 1 225 ? 13.275 -6.057 42.509 1.00 32.47 225 GLU A C 1
ATOM 1674 O O . GLU A 1 225 ? 12.797 -5.682 41.434 1.00 32.47 225 GLU A O 1
ATOM 1679 N N . SER A 1 226 ? 13.137 -5.358 43.632 1.00 38.19 226 SER A N 1
ATOM 1680 C CA . SER A 1 226 ? 12.654 -3.988 43.696 1.00 38.19 226 SER A CA 1
ATOM 1681 C C . SER A 1 226 ? 13.376 -3.099 42.674 1.00 38.19 226 SER A C 1
ATOM 1683 O O . SER A 1 226 ? 14.598 -3.135 42.557 1.00 38.19 226 SER A O 1
ATOM 1685 N N . SER A 1 227 ? 12.590 -2.266 41.991 1.00 35.12 227 SER A N 1
ATOM 1686 C CA . SER A 1 227 ? 12.996 -1.026 41.314 1.00 35.12 227 SER A CA 1
ATOM 1687 C C . SER A 1 227 ? 13.807 -1.070 40.012 1.00 35.12 227 SER A C 1
ATOM 1689 O O . SER A 1 227 ? 14.309 -0.021 39.633 1.00 35.12 227 SER A O 1
ATOM 1691 N N . SER A 1 228 ? 13.908 -2.178 39.269 1.00 35.19 228 SER A N 1
ATOM 1692 C CA . SER A 1 228 ? 14.693 -2.162 38.010 1.00 35.19 228 SER A CA 1
ATOM 1693 C C . SER A 1 228 ? 14.030 -2.770 36.768 1.00 35.19 228 SER A C 1
ATOM 1695 O O . SER A 1 228 ? 14.535 -2.571 35.669 1.00 35.19 228 SER A O 1
ATOM 1697 N N . ALA A 1 229 ? 12.869 -3.430 36.854 1.00 33.91 229 ALA A N 1
ATOM 1698 C CA . ALA A 1 229 ? 12.195 -3.970 35.658 1.00 33.91 229 ALA A CA 1
ATOM 1699 C C . ALA A 1 229 ? 11.602 -2.875 34.742 1.00 33.91 229 ALA A C 1
ATOM 1701 O O . ALA A 1 229 ? 11.693 -2.976 33.519 1.00 33.91 229 ALA A O 1
ATOM 1702 N N . ALA A 1 230 ? 11.079 -1.787 35.321 1.00 36.69 230 ALA A N 1
ATOM 1703 C CA . ALA A 1 230 ? 10.616 -0.620 34.563 1.00 36.69 230 ALA A CA 1
ATOM 1704 C C . ALA A 1 230 ? 11.775 0.175 33.920 1.00 36.69 230 ALA A C 1
ATOM 1706 O O . ALA A 1 230 ? 11.577 0.840 32.906 1.00 36.69 230 ALA A O 1
ATOM 1707 N N . GLU A 1 231 ? 12.993 0.079 34.471 1.00 31.23 231 GLU A N 1
ATOM 1708 C CA . GLU A 1 231 ? 14.201 0.688 33.895 1.00 31.23 231 GLU A CA 1
ATOM 1709 C C . GLU A 1 231 ? 14.905 -0.228 32.882 1.00 31.23 231 GLU A C 1
ATOM 1711 O O . GLU A 1 231 ? 15.417 0.266 31.882 1.00 31.23 231 GLU A O 1
ATOM 1716 N N . ARG A 1 232 ? 14.866 -1.557 33.055 1.00 32.34 232 ARG A N 1
ATOM 1717 C CA . ARG A 1 232 ? 15.462 -2.528 32.115 1.00 32.34 232 ARG A CA 1
ATOM 1718 C C . ARG A 1 232 ? 14.699 -2.645 30.788 1.00 32.34 232 ARG A C 1
ATOM 1720 O O . ARG A 1 232 ? 15.297 -3.009 29.781 1.00 32.34 232 ARG A O 1
ATOM 1727 N N . ALA A 1 233 ? 13.428 -2.237 30.734 1.00 35.62 233 ALA A N 1
ATOM 1728 C CA . ALA A 1 233 ? 12.683 -2.102 29.476 1.00 35.62 233 ALA A CA 1
ATOM 1729 C C . ALA A 1 233 ? 13.173 -0.940 28.576 1.00 35.62 233 ALA A C 1
ATOM 1731 O O . ALA A 1 233 ? 12.723 -0.819 27.438 1.00 35.62 233 ALA A O 1
ATOM 1732 N N . LYS A 1 234 ? 14.121 -0.102 29.036 1.00 30.84 234 LYS A N 1
ATOM 1733 C CA . LYS A 1 234 ? 14.762 0.935 28.202 1.00 30.84 234 LYS A CA 1
ATOM 1734 C C . LYS A 1 234 ? 15.870 0.413 27.278 1.00 30.84 234 LYS A C 1
ATOM 1736 O O . LYS A 1 234 ? 16.266 1.141 26.372 1.00 30.84 234 LYS A O 1
ATOM 1741 N N . GLU A 1 235 ? 16.334 -0.828 27.426 1.00 30.94 235 GLU A N 1
ATOM 1742 C CA . GLU A 1 235 ? 17.372 -1.417 26.564 1.00 30.94 235 GLU A CA 1
ATOM 1743 C C . GLU A 1 235 ? 16.843 -2.630 25.792 1.00 30.94 235 GLU A C 1
ATOM 1745 O O . GLU A 1 235 ? 17.114 -3.777 26.132 1.00 30.94 235 GLU A O 1
ATOM 1750 N N . LYS A 1 236 ? 16.055 -2.343 24.747 1.00 30.77 236 LYS A N 1
ATOM 1751 C CA . LYS A 1 236 ? 15.908 -3.078 23.468 1.00 30.77 236 LYS A CA 1
ATOM 1752 C C . LYS A 1 236 ? 14.566 -2.705 22.833 1.00 30.77 236 LYS A C 1
ATOM 1754 O O . LYS A 1 236 ? 13.610 -3.459 22.913 1.00 30.77 236 LYS A O 1
ATOM 1759 N N . GLY A 1 237 ? 14.507 -1.529 22.208 1.00 33.75 237 GLY A N 1
ATOM 1760 C CA . GLY A 1 237 ? 13.553 -1.186 21.141 1.00 33.75 237 GLY A CA 1
ATOM 1761 C C . GLY A 1 237 ? 12.108 -1.698 21.251 1.00 33.75 237 GLY A C 1
ATOM 1762 O O . GLY A 1 237 ? 11.586 -2.172 20.247 1.00 33.75 237 GLY A O 1
ATOM 1763 N N . VAL A 1 238 ? 11.451 -1.612 22.414 1.00 31.92 238 VAL A N 1
ATOM 1764 C CA . VAL A 1 238 ? 10.013 -1.893 22.551 1.00 31.92 238 VAL A CA 1
ATOM 1765 C C . VAL A 1 238 ? 9.324 -0.660 23.127 1.00 31.92 238 VAL A C 1
ATOM 1767 O O . VAL A 1 238 ? 9.542 -0.279 24.269 1.00 31.92 238 VAL A O 1
ATOM 1770 N N . TYR A 1 239 ? 8.559 -0.017 22.252 1.00 35.91 239 TYR A N 1
ATOM 1771 C CA . TYR A 1 239 ? 7.556 1.024 22.459 1.00 35.91 239 TYR A CA 1
ATOM 1772 C C . TYR A 1 239 ? 7.057 1.252 23.908 1.00 35.91 239 TYR A C 1
ATOM 1774 O O . TYR A 1 239 ? 6.590 0.324 24.562 1.00 35.91 239 TYR A O 1
ATOM 1782 N N . ILE A 1 240 ? 7.057 2.517 24.360 1.00 38.47 240 ILE A N 1
ATOM 1783 C CA . ILE A 1 240 ? 6.315 2.993 25.542 1.00 38.47 240 ILE A CA 1
ATOM 1784 C C . ILE A 1 240 ? 5.511 4.240 25.149 1.00 38.47 240 ILE A C 1
ATOM 1786 O O . ILE A 1 240 ? 6.081 5.319 24.997 1.00 38.47 240 ILE A O 1
ATOM 1790 N N . ALA A 1 241 ? 4.189 4.093 25.048 1.00 45.53 241 ALA A N 1
ATOM 1791 C CA . ALA A 1 241 ? 3.206 5.141 25.350 1.00 45.53 241 ALA A CA 1
ATOM 1792 C C . ALA A 1 241 ? 1.854 4.517 25.760 1.00 45.53 241 ALA A C 1
ATOM 1794 O O . ALA A 1 241 ? 0.791 4.996 25.382 1.00 45.53 241 ALA A O 1
ATOM 1795 N N . GLU A 1 242 ? 1.904 3.440 26.547 1.00 57.88 242 GLU A N 1
ATOM 1796 C CA . GLU A 1 242 ? 0.742 2.867 27.225 1.00 57.88 242 GLU A CA 1
ATOM 1797 C C . GLU A 1 242 ? 0.582 3.592 28.566 1.00 57.88 242 GLU A C 1
ATOM 1799 O O . GLU A 1 242 ? 1.501 3.597 29.393 1.00 57.88 242 GLU A O 1
ATOM 1804 N N . LYS A 1 243 ? -0.568 4.231 28.808 1.00 68.88 243 LYS A N 1
ATOM 1805 C CA . LYS A 1 243 ? -0.897 4.643 30.176 1.00 68.88 243 LYS A CA 1
ATOM 1806 C C . LYS A 1 243 ? -1.322 3.384 30.924 1.00 68.88 243 LYS A C 1
ATOM 1808 O O . LYS A 1 243 ? -2.451 2.922 30.782 1.00 68.88 243 LYS A O 1
ATOM 1813 N N . VAL A 1 244 ? -0.396 2.812 31.684 1.00 71.25 244 VAL A N 1
ATOM 1814 C CA . VAL A 1 244 ? -0.655 1.633 32.513 1.00 71.25 244 VAL A CA 1
ATOM 1815 C C . VAL A 1 244 ? -1.170 2.088 33.871 1.00 71.25 244 VAL A C 1
ATOM 1817 O O . VAL A 1 244 ? -0.543 2.913 34.535 1.00 71.25 244 VAL A O 1
ATOM 1820 N N . VAL A 1 245 ? -2.313 1.547 34.275 1.00 74.12 245 VAL A N 1
ATOM 1821 C CA . VAL A 1 245 ? -2.837 1.665 35.633 1.00 74.12 245 VAL A CA 1
ATOM 1822 C C . VAL A 1 245 ? -2.541 0.349 36.340 1.00 74.12 245 VAL A C 1
ATOM 1824 O O . VAL A 1 245 ? -2.909 -0.724 35.852 1.00 74.12 245 VAL A O 1
ATOM 1827 N N . ASP A 1 246 ? -1.837 0.428 37.467 1.00 66.94 246 ASP A N 1
ATOM 1828 C CA . ASP A 1 246 ? -1.592 -0.737 38.311 1.00 66.94 246 ASP A CA 1
ATOM 1829 C C . ASP A 1 246 ? -2.912 -1.209 38.924 1.00 66.94 246 ASP A C 1
ATOM 1831 O O . ASP A 1 246 ? -3.703 -0.406 39.426 1.00 66.94 246 ASP A O 1
ATOM 1835 N N . VAL A 1 247 ? -3.157 -2.518 38.855 1.00 66.88 247 VAL A N 1
ATOM 1836 C CA . VAL A 1 247 ? -4.382 -3.139 39.356 1.00 66.88 247 VAL A CA 1
ATOM 1837 C C . VAL A 1 247 ? -3.996 -4.319 40.231 1.00 66.88 247 VAL A C 1
ATOM 1839 O O . VAL A 1 247 ? -3.521 -5.336 39.744 1.00 66.88 247 VAL A O 1
ATOM 1842 N N . ASP A 1 248 ? -4.196 -4.211 41.538 1.00 65.81 248 ASP A N 1
ATOM 1843 C CA . ASP A 1 248 ? -3.993 -5.357 42.428 1.00 65.81 248 ASP A CA 1
ATOM 1844 C C . ASP A 1 248 ? -5.247 -6.249 42.425 1.00 65.81 248 ASP A C 1
ATOM 1846 O O . ASP A 1 248 ? -6.083 -6.190 43.323 1.00 65.81 248 ASP A O 1
ATOM 1850 N N . CYS A 1 249 ? -5.422 -7.017 41.347 1.00 62.47 249 CYS A N 1
ATOM 1851 C CA . CYS A 1 249 ? -6.502 -7.993 41.181 1.00 62.47 249 CYS A CA 1
ATOM 1852 C C . CYS A 1 249 ? -5.989 -9.409 41.460 1.00 62.47 249 CYS A C 1
ATOM 1854 O O . CYS A 1 249 ? -5.958 -10.199 40.524 1.00 62.47 249 CYS A O 1
ATOM 1856 N N . ASN A 1 250 ? -5.526 -9.698 42.688 1.00 59.94 250 ASN A N 1
ATOM 1857 C CA . ASN A 1 250 ? -5.270 -11.044 43.253 1.00 59.94 250 ASN A CA 1
ATOM 1858 C C . ASN A 1 250 ? -4.137 -11.028 44.299 1.00 59.94 250 ASN A C 1
ATOM 1860 O O . ASN A 1 250 ? -3.067 -11.600 44.074 1.00 59.94 250 ASN A O 1
ATOM 1864 N N . SER A 1 251 ? -4.371 -10.480 45.494 1.00 48.97 251 SER A N 1
ATOM 1865 C CA . SER A 1 251 ? -3.409 -10.587 46.605 1.00 48.97 251 SER A CA 1
ATOM 1866 C C . SER A 1 251 ? -3.139 -12.066 46.977 1.00 48.97 251 SER A C 1
ATOM 1868 O O . SER A 1 251 ? -3.805 -12.648 47.828 1.00 48.97 251 SER A O 1
ATOM 1870 N N . GLY A 1 252 ? -2.175 -12.704 46.294 1.00 48.38 252 GLY A N 1
ATOM 1871 C CA . GLY A 1 252 ? -1.818 -14.122 46.441 1.00 48.38 252 GLY A CA 1
ATOM 1872 C C . GLY A 1 252 ? -1.796 -14.992 45.171 1.00 48.38 252 GLY A C 1
ATOM 1873 O O . GLY A 1 252 ? -1.618 -16.202 45.308 1.00 48.38 252 GLY A O 1
ATOM 1874 N N . GLY A 1 253 ? -1.966 -14.447 43.959 1.00 48.06 253 GLY A N 1
ATOM 1875 C CA . GLY A 1 253 ? -1.928 -15.251 42.728 1.00 48.06 253 GLY A CA 1
ATOM 1876 C C . GLY A 1 253 ? -0.536 -15.813 42.404 1.00 48.06 253 GLY A C 1
ATOM 1877 O O . GLY A 1 253 ? 0.415 -15.051 42.222 1.00 48.06 253 GLY A O 1
ATOM 1878 N N . THR A 1 254 ? -0.405 -17.141 42.307 1.00 48.81 254 THR A N 1
ATOM 1879 C CA . THR A 1 254 ? 0.821 -17.816 41.851 1.00 48.81 254 THR A CA 1
ATOM 1880 C C . THR A 1 254 ? 0.685 -18.238 40.387 1.00 48.81 254 THR A C 1
ATOM 1882 O O . THR A 1 254 ? -0.288 -18.882 39.991 1.00 48.81 254 THR A O 1
ATOM 1885 N N . ALA A 1 255 ? 1.669 -17.894 39.557 1.00 49.59 255 ALA A N 1
ATOM 1886 C CA . ALA A 1 255 ? 1.827 -18.477 38.231 1.00 49.59 255 ALA A CA 1
ATOM 1887 C C . ALA A 1 255 ? 2.028 -20.003 38.346 1.00 49.59 255 ALA A C 1
ATOM 1889 O O . ALA A 1 255 ? 2.330 -20.532 39.419 1.00 49.59 255 ALA A O 1
ATOM 1890 N N . ARG A 1 256 ? 1.887 -20.743 37.234 1.00 46.16 256 ARG A N 1
ATOM 1891 C CA . ARG A 1 256 ? 2.043 -22.218 37.213 1.00 46.16 256 ARG A CA 1
ATOM 1892 C C . ARG A 1 256 ? 3.401 -22.711 37.747 1.00 46.16 256 ARG A C 1
ATOM 1894 O O . ARG A 1 256 ? 3.520 -23.891 38.063 1.00 46.16 256 ARG A O 1
ATOM 1901 N N . ASP A 1 257 ? 4.396 -21.830 37.836 1.00 46.94 257 ASP A N 1
ATOM 1902 C CA . ASP A 1 257 ? 5.747 -22.068 38.355 1.00 46.94 257 ASP A CA 1
ATOM 1903 C C . ASP A 1 257 ? 5.967 -21.598 39.813 1.00 46.94 257 ASP A C 1
ATOM 1905 O O . ASP A 1 257 ? 7.049 -21.804 40.359 1.00 46.94 257 ASP A O 1
ATOM 1909 N N . GLY A 1 258 ? 4.958 -21.010 40.468 1.00 48.09 258 GLY A N 1
ATOM 1910 C CA . GLY A 1 258 ? 5.034 -20.518 41.848 1.00 48.09 258 GLY A CA 1
ATOM 1911 C C . GLY A 1 258 ? 5.503 -19.065 42.015 1.00 48.09 258 GLY A C 1
ATOM 1912 O O . GLY A 1 258 ? 5.544 -18.593 43.150 1.00 48.09 258 GLY A O 1
ATOM 1913 N N . SER A 1 259 ? 5.822 -18.345 40.931 1.00 53.62 259 SER A N 1
ATOM 1914 C CA . SER A 1 259 ? 6.124 -16.902 40.964 1.00 53.62 259 SER A CA 1
ATOM 1915 C C . SER A 1 259 ? 4.844 -16.063 41.126 1.00 53.62 259 SER A C 1
ATOM 1917 O O . SER A 1 259 ? 3.772 -16.471 40.681 1.00 53.62 259 SER A O 1
ATOM 1919 N N . GLY A 1 260 ? 4.907 -14.907 41.797 1.00 57.59 260 GLY A N 1
ATOM 1920 C CA . GLY A 1 260 ? 3.736 -14.031 41.951 1.00 57.59 260 GLY A CA 1
ATOM 1921 C C . GLY A 1 260 ? 3.315 -13.423 40.608 1.00 57.59 260 GLY A C 1
ATOM 1922 O O . GLY A 1 260 ? 4.172 -13.029 39.822 1.00 57.59 260 GLY A O 1
ATOM 1923 N N . MET A 1 261 ? 2.018 -13.327 40.327 1.00 62.75 261 MET A N 1
ATOM 1924 C CA . MET A 1 261 ? 1.496 -12.748 39.082 1.00 62.75 261 MET A CA 1
ATOM 1925 C C . MET A 1 261 ? 0.788 -11.422 39.370 1.00 62.75 261 MET A C 1
ATOM 1927 O O . MET A 1 261 ? -0.091 -11.376 40.217 1.00 62.75 261 MET A O 1
ATOM 1931 N N . CYS A 1 262 ? 1.149 -10.352 38.658 1.00 65.94 262 CYS A N 1
ATOM 1932 C CA . CYS A 1 262 ? 0.473 -9.054 38.734 1.00 65.94 262 CYS A CA 1
ATOM 1933 C C . CYS A 1 262 ? -0.302 -8.794 37.439 1.00 65.94 262 CYS A C 1
ATOM 1935 O O . CYS A 1 262 ? 0.245 -8.914 36.336 1.00 65.94 262 CYS A O 1
ATOM 1937 N N . VAL A 1 263 ? -1.573 -8.426 37.578 1.00 74.12 263 VAL A N 1
ATOM 1938 C CA . VAL A 1 263 ? -2.442 -8.023 36.471 1.00 74.12 263 VAL A CA 1
ATOM 1939 C C . VAL A 1 263 ? -2.401 -6.500 36.345 1.00 74.12 263 VAL A C 1
ATOM 1941 O O . VAL A 1 263 ? -2.398 -5.790 37.339 1.00 74.12 263 VAL A O 1
ATOM 1944 N N . ARG A 1 264 ? -2.342 -5.948 35.134 1.00 78.88 264 ARG A N 1
ATOM 1945 C CA . ARG A 1 264 ? -2.428 -4.492 34.921 1.00 78.88 264 ARG A CA 1
ATOM 1946 C C . ARG A 1 264 ? -3.400 -4.167 33.809 1.00 78.88 264 ARG A C 1
ATOM 1948 O O . ARG A 1 264 ? -3.565 -4.960 32.884 1.00 78.88 264 ARG A O 1
ATOM 1955 N N . ILE A 1 265 ? -4.009 -2.987 33.880 1.00 85.00 265 ILE A N 1
ATOM 1956 C CA . ILE A 1 265 ? -4.867 -2.481 32.811 1.00 85.00 265 ILE A CA 1
ATOM 1957 C C . ILE A 1 265 ? -4.147 -1.316 32.146 1.00 85.00 265 ILE A C 1
ATOM 1959 O O . ILE A 1 265 ? -3.880 -0.293 32.774 1.00 85.00 265 ILE A O 1
ATOM 1963 N N . GLY A 1 266 ? -3.830 -1.477 30.868 1.00 84.06 266 GLY A N 1
ATOM 1964 C CA . GLY A 1 266 ? -3.277 -0.416 30.038 1.00 84.06 266 GLY A CA 1
ATOM 1965 C C . GLY A 1 266 ? -4.283 0.061 29.003 1.00 84.06 266 GLY A C 1
ATOM 1966 O O . GLY A 1 266 ? -5.287 -0.600 28.735 1.00 84.06 266 GLY A O 1
ATOM 1967 N N . TYR A 1 267 ? -4.043 1.230 28.424 1.00 86.88 267 TYR A N 1
ATOM 1968 C CA . TYR A 1 267 ? -4.863 1.742 27.334 1.00 86.88 267 TYR A CA 1
ATOM 1969 C C . TYR A 1 267 ? -4.080 2.681 26.428 1.00 86.88 267 TYR A C 1
ATOM 1971 O O . TYR A 1 267 ? -3.172 3.393 26.869 1.00 86.88 267 TYR A O 1
ATOM 1979 N N . ASP A 1 268 ? -4.526 2.724 25.175 1.00 85.12 268 ASP A N 1
ATOM 1980 C CA . ASP A 1 268 ? -4.053 3.663 24.166 1.00 85.12 268 ASP A CA 1
ATOM 1981 C C . ASP A 1 268 ? -5.112 4.737 23.934 1.00 85.12 268 ASP A C 1
ATOM 1983 O O . ASP A 1 268 ? -6.318 4.497 24.067 1.00 85.12 268 ASP A O 1
ATOM 1987 N N . SER A 1 269 ? -4.673 5.940 23.574 1.00 84.12 269 SER A N 1
ATOM 1988 C CA . SER A 1 269 ? -5.580 7.043 23.264 1.00 84.12 269 SER A CA 1
ATOM 1989 C C . SER A 1 269 ? -5.027 7.926 22.160 1.00 84.12 269 SER A C 1
ATOM 1991 O O . SER A 1 269 ? -3.816 8.020 21.971 1.00 84.12 269 SER A O 1
ATOM 1993 N N . VAL A 1 270 ? -5.925 8.602 21.452 1.00 80.44 270 VAL A N 1
ATOM 1994 C CA . VAL A 1 270 ? -5.565 9.603 20.447 1.00 80.44 270 VAL A CA 1
ATOM 1995 C C . VAL A 1 270 ? -6.208 10.933 20.786 1.00 80.44 270 VAL A C 1
ATOM 1997 O O . VAL A 1 270 ? -7.335 10.989 21.287 1.00 80.44 270 VAL A O 1
ATOM 2000 N N . GLN A 1 271 ? -5.498 12.015 20.488 1.00 79.00 271 GLN A N 1
ATOM 2001 C CA . GLN A 1 271 ? -6.058 13.351 20.582 1.00 79.00 271 GLN A CA 1
ATOM 2002 C C . GLN A 1 271 ? -6.985 13.599 19.389 1.00 79.00 271 GLN A C 1
ATOM 2004 O O . GLN A 1 271 ? -6.631 13.324 18.245 1.00 79.00 271 GLN A O 1
ATOM 2009 N N . LEU A 1 272 ? -8.168 14.151 19.642 1.00 71.25 272 LEU A N 1
ATOM 2010 C CA . LEU A 1 272 ? -9.177 14.459 18.631 1.00 71.25 272 LEU A CA 1
ATOM 2011 C C . LEU A 1 272 ? -8.795 15.727 17.844 1.00 71.25 272 LEU A C 1
ATOM 2013 O O . LEU A 1 272 ? -9.518 16.714 17.877 1.00 71.25 272 LEU A O 1
ATOM 2017 N N . LEU A 1 273 ? -7.662 15.756 17.136 1.00 63.47 273 LEU A N 1
ATOM 2018 C CA . LEU A 1 273 ? -7.184 16.967 16.443 1.00 63.47 273 LEU A CA 1
ATOM 2019 C C . LEU A 1 273 ? -7.899 17.243 15.106 1.00 63.47 273 LEU A C 1
ATOM 2021 O O . LEU A 1 273 ? -7.618 18.239 14.446 1.00 63.47 273 LEU A O 1
ATOM 2025 N N . GLY A 1 274 ? -8.863 16.405 14.713 1.00 54.06 274 GLY A N 1
ATOM 2026 C CA . GLY A 1 274 ? -9.698 16.626 13.529 1.00 54.06 274 GLY A CA 1
ATOM 2027 C C . GLY A 1 274 ? -8.992 16.391 12.192 1.00 54.06 274 GLY A C 1
ATOM 2028 O O . GLY A 1 274 ? -9.548 16.751 11.154 1.00 54.06 274 GLY A O 1
ATOM 2029 N N . ASN A 1 275 ? -7.804 15.779 12.189 1.00 57.50 275 ASN A N 1
ATOM 2030 C CA . ASN A 1 275 ? -7.195 15.293 10.956 1.00 57.50 275 ASN A CA 1
ATOM 2031 C C . ASN A 1 275 ? -7.922 14.021 10.469 1.00 57.50 275 ASN A C 1
ATOM 2033 O O . ASN A 1 275 ? -8.527 13.286 11.248 1.00 57.50 275 ASN A O 1
ATOM 2037 N N . LYS A 1 276 ? -7.930 13.793 9.153 1.00 55.03 276 LYS A N 1
ATOM 2038 C CA . LYS A 1 276 ? -8.738 12.731 8.535 1.00 55.03 276 LYS A CA 1
ATOM 2039 C C . LYS A 1 276 ? -8.314 11.328 8.994 1.00 55.03 276 LYS A C 1
ATOM 2041 O O . LYS A 1 276 ? -9.177 10.503 9.259 1.00 55.03 276 LYS A O 1
ATOM 2046 N N . GLU A 1 277 ? -7.014 11.101 9.159 1.00 57.44 277 GLU A N 1
ATOM 2047 C CA . GLU A 1 277 ? -6.445 9.812 9.574 1.00 57.44 277 GLU A CA 1
ATOM 2048 C C . GLU A 1 277 ? -6.861 9.415 11.003 1.00 57.44 277 GLU A C 1
ATOM 2050 O O . GLU A 1 277 ? -7.227 8.267 11.240 1.00 57.44 277 GLU A O 1
ATOM 2055 N N . GLN A 1 278 ? -6.928 10.360 11.952 1.00 60.41 278 GLN A N 1
ATOM 2056 C CA . GLN A 1 278 ? -7.431 10.097 13.311 1.00 60.41 278 GLN A CA 1
ATOM 2057 C C . GLN A 1 278 ? -8.941 9.849 13.350 1.00 60.41 278 GLN A C 1
ATOM 2059 O O . GLN A 1 278 ? -9.446 9.243 14.288 1.00 60.41 278 GLN A O 1
ATOM 2064 N N . LEU A 1 279 ? -9.697 10.325 12.365 1.00 61.00 279 LEU A N 1
ATOM 2065 C CA . LEU A 1 279 ? -11.152 10.158 12.329 1.00 61.00 279 LEU A CA 1
ATOM 2066 C C . LEU A 1 279 ? -11.584 8.808 11.752 1.00 61.00 279 LEU A C 1
ATOM 2068 O O . LEU A 1 279 ? -12.730 8.400 11.948 1.00 61.00 279 LEU A O 1
ATOM 2072 N N . GLU A 1 280 ? -10.669 8.121 11.071 1.00 62.56 280 GLU A N 1
ATOM 2073 C CA . GLU A 1 280 ? -10.881 6.805 10.470 1.00 62.56 280 GLU A CA 1
ATOM 2074 C C . GLU A 1 280 ? -10.646 5.647 11.458 1.00 62.56 280 GLU A C 1
ATOM 2076 O O . GLU A 1 280 ? -10.977 4.512 11.135 1.00 62.56 280 GLU A O 1
ATOM 2081 N N . THR A 1 281 ? -10.145 5.909 12.675 1.00 70.88 281 THR A N 1
ATOM 2082 C CA . THR A 1 281 ? -10.017 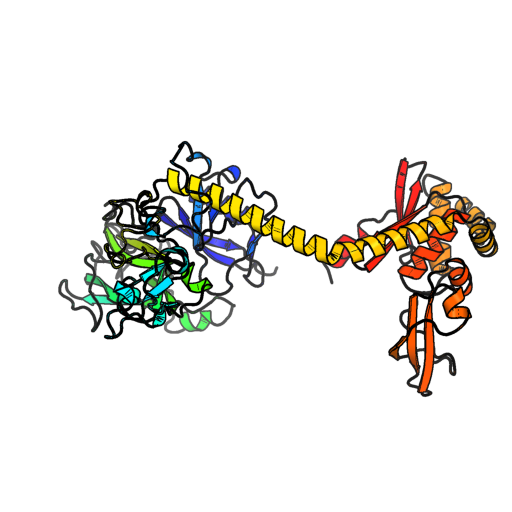4.889 13.736 1.00 70.88 281 THR A CA 1
ATOM 2083 C C . THR A 1 281 ? -11.234 4.846 14.673 1.00 70.88 281 THR A C 1
ATOM 2085 O O . THR A 1 281 ? -12.138 5.684 14.609 1.00 70.88 281 THR A O 1
ATOM 2088 N N . PHE A 1 282 ? -11.266 3.858 15.569 1.00 78.44 282 PHE A N 1
ATOM 2089 C CA . PHE A 1 282 ? -12.327 3.661 16.559 1.00 78.44 282 PHE A CA 1
ATOM 2090 C C . PHE A 1 282 ? -11.928 4.163 17.945 1.00 78.44 282 PHE A C 1
ATOM 2092 O O . PHE A 1 282 ? -10.819 3.897 18.406 1.00 78.44 282 PHE A O 1
ATOM 2099 N N . GLY A 1 283 ? -12.879 4.796 18.632 1.00 80.88 283 GLY A N 1
ATOM 2100 C CA . GLY A 1 283 ? -12.802 5.112 20.052 1.00 80.88 283 GLY A CA 1
ATOM 2101 C C . GLY A 1 283 ? -13.713 4.228 20.899 1.00 80.88 283 GLY A C 1
ATOM 2102 O O . GLY A 1 283 ? -14.788 3.810 20.459 1.00 80.88 283 GLY A O 1
ATOM 2103 N N . ILE A 1 284 ? -13.305 3.986 22.141 1.00 87.50 284 ILE A N 1
ATOM 2104 C CA . ILE A 1 284 ? -14.082 3.284 23.154 1.00 87.50 284 ILE A CA 1
ATOM 2105 C C . ILE A 1 284 ? -15.159 4.229 23.687 1.00 87.50 284 ILE A C 1
ATOM 2107 O O . ILE A 1 284 ? -14.886 5.308 24.214 1.00 87.50 284 ILE A O 1
ATOM 2111 N N . THR A 1 285 ? -16.408 3.809 23.539 1.00 86.69 285 THR A N 1
ATOM 2112 C CA . THR A 1 285 ? -17.597 4.553 23.970 1.00 86.69 285 THR A CA 1
ATOM 2113 C C . THR A 1 285 ? -18.160 4.051 25.281 1.00 86.69 285 THR A C 1
ATOM 2115 O O . THR A 1 285 ? -18.871 4.802 25.941 1.00 86.69 285 THR A O 1
ATOM 2118 N N . ASP A 1 286 ? -17.876 2.806 25.658 1.00 90.31 286 ASP A N 1
ATOM 2119 C CA . ASP A 1 286 ? -18.341 2.216 26.906 1.00 90.31 286 ASP A CA 1
ATOM 2120 C C . ASP A 1 286 ? -17.462 1.042 27.339 1.00 90.31 286 ASP A C 1
ATOM 2122 O O . ASP A 1 286 ? -16.856 0.390 26.486 1.00 90.31 286 ASP A O 1
ATOM 2126 N N . ILE A 1 287 ? -17.406 0.791 28.649 1.00 94.81 287 ILE A N 1
ATOM 2127 C CA . ILE A 1 287 ? -16.696 -0.331 29.269 1.00 94.81 287 ILE A CA 1
ATOM 2128 C C . ILE A 1 287 ? -17.614 -0.949 30.325 1.00 94.81 287 ILE A C 1
ATOM 2130 O O . ILE A 1 287 ? -18.266 -0.235 31.084 1.00 94.81 287 ILE A O 1
ATOM 2134 N N . THR A 1 288 ? -17.644 -2.275 30.389 1.00 94.69 288 THR A N 1
ATOM 2135 C CA . THR A 1 288 ? -18.394 -3.041 31.382 1.00 94.69 288 THR A CA 1
ATOM 2136 C C . THR A 1 288 ? -17.593 -4.256 31.845 1.00 94.69 288 THR A C 1
ATOM 2138 O O . THR A 1 288 ? -16.714 -4.745 31.130 1.00 94.69 288 THR A O 1
ATOM 2141 N N . VAL A 1 289 ? -17.888 -4.729 33.052 1.00 94.19 289 VAL A N 1
ATOM 2142 C CA . VAL A 1 289 ? -17.228 -5.873 33.684 1.00 94.19 289 VAL A CA 1
ATOM 2143 C C . VAL A 1 289 ? -18.188 -7.054 33.662 1.00 94.19 289 VAL A C 1
ATOM 2145 O O . VAL A 1 289 ? -19.342 -6.936 34.072 1.00 94.19 289 VAL A O 1
ATOM 2148 N N . VAL A 1 290 ? -17.710 -8.196 33.179 1.00 93.38 290 VAL A N 1
ATOM 2149 C CA . VAL A 1 290 ? -18.485 -9.429 33.043 1.00 93.38 290 VAL A CA 1
ATOM 2150 C C . VAL A 1 290 ? -17.831 -10.520 33.881 1.00 93.38 290 VAL A C 1
ATOM 2152 O O . VAL A 1 290 ? -16.636 -10.773 33.748 1.00 93.38 290 VAL A O 1
ATOM 2155 N N . VAL A 1 291 ? -18.620 -11.174 34.731 1.00 92.06 291 VAL A N 1
ATOM 2156 C CA . VAL A 1 291 ? -18.162 -12.243 35.628 1.00 92.06 291 VAL A CA 1
ATOM 2157 C C . VAL A 1 291 ? -18.618 -13.600 35.095 1.00 92.06 291 VAL A C 1
ATOM 2159 O O . VAL A 1 291 ? -19.790 -13.781 34.765 1.00 92.06 291 VAL A O 1
ATOM 2162 N N . GLY A 1 292 ? -17.713 -14.574 35.060 1.00 88.94 292 GLY A N 1
ATOM 2163 C CA . GLY A 1 292 ? -17.996 -15.936 34.628 1.00 88.94 292 GLY A CA 1
ATOM 2164 C C . GLY A 1 292 ? -18.419 -16.010 33.162 1.00 88.94 292 GLY A C 1
ATOM 2165 O O . GLY A 1 292 ? -17.865 -15.335 32.291 1.00 88.94 292 GLY A O 1
ATOM 2166 N N . ASP A 1 293 ? -19.448 -16.821 32.921 1.00 85.56 293 ASP A N 1
ATOM 2167 C CA . ASP A 1 293 ? -20.053 -17.044 31.603 1.00 85.56 293 ASP A CA 1
ATOM 2168 C C . ASP A 1 293 ? -21.244 -16.116 31.326 1.00 85.56 293 ASP A C 1
ATOM 2170 O O . ASP A 1 293 ? -22.037 -16.365 30.415 1.00 85.56 293 ASP A O 1
ATOM 2174 N N . GLN A 1 294 ? -21.413 -15.054 32.121 1.00 86.81 294 GLN A N 1
ATOM 2175 C CA . GLN A 1 294 ? -22.479 -14.091 31.871 1.00 86.81 294 GLN A CA 1
ATOM 2176 C C . GLN A 1 294 ? -22.288 -13.451 30.486 1.00 86.81 294 GLN A C 1
ATOM 2178 O O . GLN A 1 294 ? -21.165 -13.097 30.117 1.00 86.81 294 GLN A O 1
ATOM 2183 N N . PRO A 1 295 ? -23.356 -13.295 29.686 1.00 80.31 295 PRO A N 1
ATOM 2184 C CA . PRO A 1 295 ? -23.252 -12.576 28.430 1.00 80.31 295 PRO A CA 1
ATOM 2185 C C . PRO A 1 295 ? -23.024 -11.080 28.702 1.00 80.31 295 PRO A C 1
ATOM 2187 O O . PRO A 1 295 ? -23.495 -10.554 29.716 1.00 80.31 295 PRO A O 1
ATOM 2190 N N . PRO A 1 296 ? -22.338 -10.361 27.798 1.00 82.31 296 PRO A N 1
ATOM 2191 C CA . PRO A 1 296 ? -22.275 -8.910 27.880 1.00 82.31 296 PRO A CA 1
ATOM 2192 C C . PRO A 1 296 ? -23.680 -8.281 27.768 1.00 82.31 296 PRO A C 1
ATOM 2194 O O . PRO A 1 296 ? -24.603 -8.924 27.260 1.00 82.31 296 PRO A O 1
ATOM 2197 N N . PRO A 1 297 ? -23.852 -7.005 28.170 1.00 80.19 297 PRO A N 1
ATOM 2198 C CA . PRO A 1 297 ? -25.156 -6.330 28.180 1.00 80.19 297 PRO A CA 1
ATOM 2199 C C . PRO A 1 297 ? -25.878 -6.315 26.827 1.00 80.19 297 PRO A C 1
ATOM 2201 O O . PRO A 1 297 ? -27.105 -6.271 26.770 1.00 80.19 297 PRO A O 1
ATOM 2204 N N . SER A 1 298 ? -25.123 -6.337 25.729 1.00 78.12 298 SER A N 1
ATOM 2205 C CA . SER A 1 298 ? -25.655 -6.447 24.377 1.00 78.12 298 SER A CA 1
ATOM 2206 C C . SER A 1 298 ? -24.630 -7.086 23.439 1.00 78.12 298 SER A C 1
ATOM 2208 O O . SER A 1 298 ? -23.457 -7.266 23.772 1.00 78.12 298 SER A O 1
ATOM 2210 N N . ALA A 1 299 ? -25.070 -7.373 22.216 1.00 69.12 299 ALA A N 1
ATOM 2211 C CA . ALA A 1 299 ? -24.235 -7.833 21.110 1.00 69.12 299 ALA A CA 1
ATOM 2212 C C . ALA A 1 299 ? -23.152 -6.819 20.665 1.00 69.12 299 ALA A C 1
ATOM 2214 O O . ALA A 1 299 ? -22.334 -7.137 19.806 1.00 69.12 299 ALA A O 1
ATOM 2215 N N . GLU A 1 300 ? -23.148 -5.608 21.227 1.00 70.38 300 GLU A N 1
ATOM 2216 C CA . GLU A 1 300 ? -22.261 -4.498 20.858 1.00 70.38 300 GLU A CA 1
ATOM 2217 C C . GLU A 1 300 ? -20.956 -4.457 21.656 1.00 70.38 300 GLU A C 1
ATOM 2219 O O . GLU A 1 300 ? -20.182 -3.508 21.547 1.00 70.38 300 GLU A O 1
ATOM 2224 N N . TYR A 1 301 ? -20.709 -5.434 22.514 1.00 85.19 301 TYR A N 1
ATOM 2225 C CA . TYR A 1 301 ? -19.493 -5.444 23.306 1.00 85.19 301 TYR A CA 1
ATOM 2226 C C . TYR A 1 301 ? -18.485 -6.420 22.715 1.00 85.19 301 TYR A C 1
ATOM 2228 O O . TYR A 1 301 ? -18.816 -7.557 22.380 1.00 85.19 301 TYR A O 1
ATOM 2236 N N . VAL A 1 302 ? -17.245 -5.955 22.610 1.00 88.31 302 VAL A N 1
ATOM 2237 C CA . VAL A 1 302 ? -16.072 -6.781 22.355 1.00 88.31 302 VAL A CA 1
ATOM 2238 C C . VAL A 1 302 ? -15.511 -7.213 23.705 1.00 88.31 302 VAL A C 1
ATOM 2240 O O . VAL A 1 302 ? -15.238 -6.372 24.562 1.00 88.31 302 VAL A O 1
ATOM 2243 N N . LYS A 1 303 ? -15.363 -8.522 23.903 1.00 91.69 303 LYS A N 1
ATOM 2244 C CA . LYS A 1 303 ? -14.812 -9.118 25.123 1.00 91.69 303 LYS A CA 1
ATOM 2245 C C . LYS A 1 303 ? -13.295 -9.228 25.017 1.00 91.69 303 LYS A C 1
ATOM 2247 O O . LYS A 1 303 ? -12.790 -9.874 24.101 1.00 91.69 303 LYS A O 1
ATOM 2252 N N . ILE A 1 304 ? -12.573 -8.679 25.990 1.00 92.38 304 ILE A N 1
ATOM 2253 C CA . ILE A 1 304 ? -11.159 -8.999 26.197 1.00 92.38 304 ILE A CA 1
ATOM 2254 C C . ILE A 1 304 ? -11.088 -10.403 26.795 1.00 92.38 304 ILE A C 1
ATOM 2256 O O . ILE A 1 304 ? -11.634 -10.660 27.865 1.00 92.38 304 ILE A O 1
ATOM 2260 N N . THR A 1 305 ? -10.439 -11.333 26.092 1.00 90.50 305 THR A N 1
ATOM 2261 C CA . THR A 1 305 ? -10.425 -12.759 26.472 1.00 90.50 305 THR A CA 1
ATOM 2262 C C . THR A 1 305 ? -9.496 -13.086 27.644 1.00 90.50 305 THR A C 1
ATOM 2264 O O . THR A 1 305 ? -9.496 -14.214 28.131 1.00 90.50 305 THR A O 1
ATOM 2267 N N . ARG A 1 306 ? -8.721 -12.109 28.127 1.00 88.56 306 ARG A N 1
ATOM 2268 C CA . ARG A 1 306 ? -7.841 -12.253 29.291 1.00 88.56 306 ARG A CA 1
ATOM 2269 C C . ARG A 1 306 ? -8.627 -12.087 30.591 1.00 88.56 306 ARG A C 1
ATOM 2271 O O . ARG A 1 306 ? -9.278 -11.067 30.800 1.00 88.56 306 ARG A O 1
ATOM 2278 N N . ASN A 1 307 ? -8.535 -13.100 31.445 1.00 88.62 307 ASN A N 1
ATOM 2279 C CA . ASN A 1 307 ? -9.167 -13.151 32.756 1.00 88.62 307 ASN A CA 1
ATOM 2280 C C . ASN A 1 307 ? -8.404 -12.273 33.765 1.00 88.62 307 ASN A C 1
ATOM 2282 O O . ASN A 1 307 ? -7.211 -12.467 33.971 1.00 88.62 307 ASN A O 1
ATOM 2286 N N . LEU A 1 308 ? -9.086 -11.327 34.407 1.00 87.12 308 LEU A N 1
ATOM 2287 C CA . LEU A 1 308 ? -8.508 -10.476 35.451 1.00 87.12 308 LEU A CA 1
ATOM 2288 C C . LEU A 1 308 ? -8.224 -11.234 36.752 1.00 87.12 308 LEU A C 1
ATOM 2290 O O . LEU A 1 308 ? -7.295 -10.872 37.456 1.00 87.12 308 LEU A O 1
ATOM 2294 N N . ASN A 1 309 ? -8.965 -12.308 37.031 1.00 85.94 309 ASN A N 1
ATOM 2295 C CA . ASN A 1 309 ? -8.741 -13.185 38.183 1.00 85.94 309 ASN A CA 1
ATOM 2296 C C . ASN A 1 309 ? -7.806 -14.360 37.848 1.00 85.94 309 ASN A C 1
ATOM 2298 O O . ASN A 1 309 ? -7.822 -15.395 38.520 1.00 85.94 309 ASN A O 1
ATOM 2302 N N . GLU A 1 310 ? -7.022 -14.262 36.772 1.00 82.75 310 GLU A N 1
ATOM 2303 C CA . GLU A 1 310 ? -6.063 -15.308 36.425 1.00 82.75 310 GLU A CA 1
ATOM 2304 C C . GLU A 1 310 ? -5.072 -15.510 37.584 1.00 82.75 310 GLU A C 1
ATOM 2306 O O . GLU A 1 310 ? -4.545 -14.556 38.157 1.00 82.75 310 GLU A O 1
ATOM 2311 N N . GLY A 1 311 ? -4.848 -16.768 37.969 1.00 74.06 311 GLY A N 1
ATOM 2312 C CA . GLY A 1 311 ? -3.984 -17.113 39.101 1.00 74.06 311 GLY A CA 1
ATOM 2313 C C . GLY A 1 311 ? -4.647 -17.057 40.484 1.00 74.06 311 GLY A C 1
ATOM 2314 O O . GLY A 1 311 ? -3.999 -17.465 41.441 1.00 74.06 311 GLY A O 1
ATOM 2315 N N . ALA A 1 312 ? -5.914 -16.636 40.617 1.00 77.44 312 ALA A N 1
ATOM 2316 C CA . ALA A 1 312 ? -6.667 -16.687 41.878 1.00 77.44 312 ALA A CA 1
ATOM 2317 C C . ALA A 1 312 ? -7.443 -18.022 42.013 1.00 77.44 312 ALA A C 1
ATOM 2319 O O . ALA A 1 312 ? -8.462 -18.215 41.340 1.00 77.44 312 ALA A O 1
ATOM 2320 N N . PRO A 1 313 ? -7.006 -18.980 42.859 1.00 74.56 313 PRO A N 1
ATOM 2321 C CA . PRO A 1 313 ? -7.621 -20.306 42.909 1.00 74.56 313 PRO A CA 1
ATOM 2322 C C . PRO A 1 313 ? -9.075 -20.255 43.395 1.00 74.56 313 PRO A C 1
ATOM 2324 O O . PRO A 1 313 ? -9.360 -19.766 44.484 1.00 74.56 313 PRO A O 1
ATOM 2327 N N . GLY A 1 314 ? -9.996 -20.813 42.605 1.00 80.69 314 GLY A N 1
ATOM 2328 C CA . GLY A 1 314 ? -11.420 -20.907 42.954 1.00 80.69 314 GLY A CA 1
ATOM 2329 C C . GLY A 1 314 ? -12.245 -19.641 42.696 1.00 80.69 314 GLY A C 1
ATOM 2330 O O . GLY A 1 314 ? -13.466 -19.699 42.840 1.00 80.69 314 GLY A O 1
ATOM 2331 N N . ALA A 1 315 ? -11.618 -18.539 42.277 1.00 86.38 315 ALA A N 1
ATOM 2332 C CA . ALA A 1 315 ? -12.330 -17.342 41.849 1.00 86.38 315 ALA A CA 1
ATOM 2333 C C . ALA A 1 315 ? -12.982 -17.558 40.474 1.00 86.38 315 ALA A C 1
ATOM 2335 O O . ALA A 1 315 ? -12.434 -18.225 39.591 1.00 86.38 315 ALA A O 1
ATOM 2336 N N . LEU A 1 316 ? -14.162 -16.975 40.278 1.00 90.56 316 LEU A N 1
ATOM 2337 C CA . LEU A 1 316 ? -14.793 -16.883 38.968 1.00 90.56 316 LEU A CA 1
ATOM 2338 C C . LEU A 1 316 ? -13.961 -15.972 38.059 1.00 90.56 316 LEU A C 1
ATOM 2340 O O . LEU A 1 316 ? -13.420 -14.970 38.533 1.00 90.56 316 LEU A O 1
ATOM 2344 N N . PRO A 1 317 ? -13.871 -16.274 36.754 1.00 90.62 317 PRO A N 1
ATOM 2345 C CA . PRO A 1 317 ? -13.132 -15.425 35.842 1.00 90.62 317 PRO A CA 1
ATOM 2346 C C . PRO A 1 317 ? -13.848 -14.084 35.665 1.00 90.62 317 PRO A C 1
ATOM 2348 O O . PRO A 1 317 ? -15.077 -14.027 35.627 1.00 90.62 317 PRO A O 1
ATOM 2351 N N . VAL A 1 318 ? -13.087 -13.004 35.537 1.00 92.31 318 VAL A N 1
ATOM 2352 C CA . VAL A 1 318 ? -13.616 -11.648 35.350 1.00 92.31 318 VAL A CA 1
ATOM 2353 C C . VAL A 1 318 ? -13.027 -11.072 34.073 1.00 92.31 318 VAL A C 1
ATOM 2355 O O . VAL A 1 318 ? -11.820 -11.119 33.855 1.00 92.31 318 VAL A O 1
ATOM 2358 N N . PHE A 1 319 ? -13.879 -10.539 33.207 1.00 93.19 319 PHE A N 1
ATOM 2359 C CA . PHE A 1 319 ? -13.496 -10.032 31.896 1.00 93.19 319 PHE A CA 1
ATOM 2360 C C . PHE A 1 319 ? -13.953 -8.594 31.717 1.00 93.19 319 PHE A C 1
ATOM 2362 O O . PHE A 1 319 ? -15.038 -8.209 32.157 1.00 93.19 319 PHE A O 1
ATOM 2369 N N . ILE A 1 320 ? -13.157 -7.819 30.987 1.00 93.44 320 ILE A N 1
ATOM 2370 C CA . ILE A 1 320 ? -13.568 -6.495 30.537 1.00 93.44 320 ILE A CA 1
ATOM 2371 C C . ILE A 1 320 ? -14.171 -6.609 29.143 1.00 93.44 320 ILE A C 1
ATOM 2373 O O . ILE A 1 320 ? -13.608 -7.228 28.240 1.00 93.44 320 ILE A O 1
ATOM 2377 N N . CYS A 1 321 ? -15.324 -5.983 28.972 1.00 93.94 321 CYS A N 1
ATOM 2378 C CA . CYS A 1 321 ? -16.012 -5.844 27.705 1.00 93.94 321 CYS A CA 1
ATOM 2379 C C . CYS A 1 321 ? -16.098 -4.358 27.351 1.00 93.94 321 CYS A C 1
ATOM 2381 O O . CYS A 1 321 ? -16.384 -3.531 28.214 1.00 93.94 321 CYS A O 1
ATOM 2383 N N . TYR A 1 322 ? -15.876 -3.997 26.092 1.00 92.31 322 TYR A N 1
ATOM 2384 C CA . TYR A 1 322 ? -15.915 -2.601 25.657 1.00 92.31 322 TYR A CA 1
ATOM 2385 C C . TYR A 1 322 ? -16.677 -2.430 24.344 1.00 92.31 322 TYR A C 1
ATOM 2387 O O . TYR A 1 322 ? -16.804 -3.360 23.553 1.00 92.31 322 TYR A O 1
ATOM 2395 N N . ARG A 1 323 ? -17.170 -1.217 24.091 1.00 86.62 323 ARG A N 1
ATOM 2396 C CA . ARG A 1 323 ? -17.914 -0.875 22.872 1.00 86.62 323 ARG A CA 1
ATOM 2397 C C . ARG A 1 323 ? -17.190 0.183 22.056 1.00 86.62 323 ARG A C 1
ATOM 2399 O O . ARG A 1 323 ? -16.771 1.206 22.598 1.00 86.62 323 ARG A O 1
ATOM 2406 N N . LEU A 1 324 ? -17.106 -0.020 20.744 1.00 81.31 324 LEU A N 1
ATOM 2407 C CA . LEU A 1 324 ? -16.402 0.869 19.818 1.00 81.31 324 LEU A CA 1
ATOM 2408 C C . LEU A 1 324 ? -17.356 1.720 18.977 1.00 81.31 324 LEU A C 1
ATOM 2410 O O . LEU A 1 324 ? -18.424 1.266 18.573 1.00 81.31 324 LEU A O 1
ATOM 2414 N N . ALA A 1 325 ? -16.920 2.933 18.639 1.00 73.81 325 ALA A N 1
ATOM 2415 C CA . ALA A 1 325 ? -17.498 3.723 17.557 1.00 73.81 325 ALA A CA 1
ATOM 2416 C C . ALA A 1 325 ? -16.400 4.472 16.782 1.00 73.81 325 ALA A C 1
ATOM 2418 O O . ALA A 1 325 ? -15.422 4.897 17.400 1.00 73.81 325 ALA A O 1
ATOM 2419 N N . PRO A 1 326 ? -16.529 4.658 15.453 1.00 74.69 326 PRO A N 1
ATOM 2420 C CA . PRO A 1 326 ? -15.597 5.475 14.683 1.00 74.69 326 PRO A CA 1
ATOM 2421 C C . PRO A 1 326 ? -15.496 6.883 15.266 1.00 74.69 326 PRO A C 1
ATOM 2423 O O . PRO A 1 326 ? -16.525 7.514 15.531 1.00 74.69 326 PRO A O 1
ATOM 2426 N N . LEU A 1 327 ? -14.275 7.392 15.434 1.00 73.00 327 LEU A N 1
ATOM 2427 C CA . LEU A 1 327 ? -14.037 8.719 16.005 1.00 73.00 327 LEU A CA 1
ATOM 2428 C C . LEU A 1 327 ? -14.664 9.822 15.146 1.00 73.00 327 LEU A C 1
ATOM 2430 O O . LEU A 1 327 ? -15.300 10.726 15.683 1.00 73.00 327 LEU A O 1
ATOM 2434 N N . GLY A 1 328 ? -14.566 9.702 13.817 1.00 67.44 328 GLY A N 1
ATOM 2435 C CA . GLY A 1 328 ? -15.200 10.597 12.844 1.00 67.44 328 GLY A CA 1
ATOM 2436 C C . GLY A 1 328 ? -16.652 10.279 12.506 1.00 67.44 328 GLY A C 1
ATOM 2437 O O . GLY A 1 328 ? -17.232 10.888 11.607 1.00 67.44 328 GLY A O 1
ATOM 2438 N N . GLY A 1 329 ? -17.244 9.301 13.181 1.00 70.12 329 GLY A N 1
ATOM 2439 C CA . GLY A 1 329 ? -18.568 8.806 12.866 1.00 70.12 329 GLY A CA 1
ATOM 2440 C C . GLY A 1 329 ? -19.691 9.701 13.395 1.00 70.12 329 GLY A C 1
ATOM 2441 O O . GLY A 1 329 ? -19.828 9.914 14.607 1.00 70.12 329 GLY A O 1
ATOM 2442 N N . PHE A 1 330 ? -20.572 10.165 12.505 1.00 66.75 330 PHE A N 1
ATOM 2443 C CA . PHE A 1 330 ? -21.763 10.923 12.897 1.00 66.75 330 PHE A CA 1
ATOM 2444 C C . PHE A 1 330 ? -22.970 10.656 11.991 1.00 66.75 330 PHE A C 1
ATOM 2446 O O . PHE A 1 330 ? -22.853 10.454 10.781 1.00 66.75 330 PHE A O 1
ATOM 2453 N N . ALA A 1 331 ? -24.158 10.729 12.586 1.00 67.25 331 ALA A N 1
ATOM 2454 C CA . ALA A 1 331 ? -25.404 10.815 11.843 1.00 67.25 331 ALA A CA 1
ATOM 2455 C C . ALA A 1 331 ? -25.706 12.287 11.544 1.00 67.25 331 ALA A C 1
ATOM 2457 O O . ALA A 1 331 ? -25.643 13.139 12.433 1.00 67.25 331 ALA A O 1
ATOM 2458 N N . CYS A 1 332 ? -26.035 12.591 10.289 1.00 68.69 332 CYS A N 1
ATOM 2459 C CA . CYS A 1 332 ? -26.473 13.920 9.886 1.00 68.69 332 CYS A CA 1
ATOM 2460 C C . CYS A 1 332 ? -27.702 14.321 10.716 1.00 68.69 332 CYS A C 1
ATOM 2462 O O . CYS A 1 332 ? -28.739 13.654 10.675 1.00 68.69 332 CYS A O 1
ATOM 2464 N N . ASN A 1 333 ? -27.573 15.415 11.464 1.00 60.97 333 ASN A N 1
ATOM 2465 C CA . ASN A 1 333 ? -28.595 15.946 12.354 1.00 60.97 333 ASN A CA 1
ATOM 2466 C C . ASN A 1 333 ? -29.089 17.303 11.848 1.00 60.97 333 ASN A C 1
ATOM 2468 O O . ASN A 1 333 ? -29.357 18.211 12.631 1.00 60.97 333 ASN A O 1
ATOM 2472 N N . SER A 1 334 ? -29.217 17.468 10.524 1.00 58.84 334 SER A N 1
ATOM 2473 C CA . SER A 1 334 ? -30.089 18.518 10.009 1.00 58.84 334 SER A CA 1
ATOM 2474 C C . SER A 1 334 ? -31.475 18.234 10.578 1.00 58.84 334 SER A C 1
ATOM 2476 O O . SER A 1 334 ? -32.132 17.272 10.174 1.00 58.84 334 SER A O 1
ATOM 2478 N N . SER A 1 335 ? -31.846 19.012 11.593 1.00 51.50 335 SER A N 1
ATOM 2479 C CA . SER A 1 335 ? -33.158 19.059 12.225 1.00 51.50 335 SER A CA 1
ATOM 2480 C C . SER A 1 335 ? -34.259 18.791 11.201 1.00 51.50 335 SER A C 1
ATOM 2482 O O . SER A 1 335 ? -34.142 19.216 10.054 1.00 51.50 335 SER A O 1
ATOM 2484 N N . ARG A 1 336 ? -35.320 18.088 11.621 1.00 47.88 336 ARG A N 1
ATOM 2485 C CA . ARG A 1 336 ? -36.454 17.610 10.799 1.00 47.88 336 ARG A CA 1
ATOM 2486 C C . ARG A 1 336 ? -37.100 18.645 9.864 1.00 47.88 336 ARG A C 1
ATOM 2488 O O . ARG A 1 336 ? -37.902 18.268 9.025 1.00 47.88 336 ARG A O 1
ATOM 2495 N N . GLU A 1 337 ? -36.725 19.908 9.958 1.00 50.19 337 GLU A N 1
ATOM 2496 C CA . GLU A 1 337 ? -37.206 20.995 9.128 1.00 50.19 337 GLU A CA 1
ATOM 2497 C C . GLU A 1 337 ? -36.001 21.677 8.474 1.00 50.19 337 GLU A C 1
ATOM 2499 O O . GLU A 1 337 ? -35.316 22.530 9.044 1.00 50.19 337 GLU A O 1
ATOM 2504 N N . HIS A 1 338 ? -35.706 21.252 7.249 1.00 49.28 338 HIS A N 1
ATOM 2505 C CA . HIS A 1 338 ? -34.979 22.085 6.305 1.00 49.28 338 HIS A CA 1
ATOM 2506 C C . HIS A 1 338 ? -35.902 23.279 6.008 1.00 49.28 338 HIS A C 1
ATOM 2508 O O . HIS A 1 338 ? -36.946 23.110 5.387 1.00 49.28 338 HIS A O 1
ATOM 2514 N N . SER A 1 339 ? -35.564 24.440 6.576 1.00 44.62 339 SER A N 1
ATOM 2515 C CA . SER A 1 339 ? -36.124 25.785 6.327 1.00 44.62 339 SER A CA 1
ATOM 2516 C C . SER A 1 339 ? -37.168 25.882 5.206 1.00 44.62 339 SER A C 1
ATOM 2518 O O . SER A 1 339 ? -36.778 25.619 4.077 1.00 44.62 339 SER A O 1
ATOM 2520 N N . GLU A 1 340 ? -38.407 26.310 5.495 1.00 43.41 340 GLU A N 1
ATOM 2521 C CA . GLU A 1 340 ? -39.518 26.747 4.595 1.00 43.41 340 GLU A CA 1
ATOM 2522 C C . GLU A 1 340 ? -39.808 25.987 3.265 1.00 43.41 340 GLU A C 1
ATOM 2524 O O . GLU A 1 340 ? -40.844 26.229 2.653 1.00 43.41 340 GLU A O 1
ATOM 2529 N N . PHE A 1 341 ? -38.984 25.030 2.830 1.00 41.47 341 PHE A N 1
ATOM 2530 C CA . PHE A 1 341 ? -38.962 24.428 1.491 1.00 41.47 341 PHE A CA 1
ATOM 2531 C C . PHE A 1 341 ? -38.930 22.881 1.504 1.00 41.47 341 PHE A C 1
ATOM 2533 O O . PHE A 1 341 ? -38.909 22.276 0.434 1.00 41.47 341 PHE A O 1
ATOM 2540 N N . GLY A 1 342 ? -38.988 22.226 2.675 1.00 52.78 342 GLY A N 1
ATOM 2541 C CA . GLY A 1 342 ? -39.272 20.780 2.803 1.00 52.78 342 GLY A CA 1
ATOM 2542 C C . GLY A 1 342 ? -38.068 19.862 3.074 1.00 52.78 342 GLY A C 1
ATOM 2543 O O . GLY A 1 342 ? -36.932 20.310 3.063 1.00 52.78 342 GLY A O 1
ATOM 2544 N N . GLU A 1 343 ? -38.341 18.579 3.369 1.00 58.44 343 GLU A N 1
ATOM 2545 C CA . GLU A 1 343 ? -37.422 17.549 3.909 1.00 58.44 343 GLU A CA 1
ATOM 2546 C C . GLU A 1 343 ? -36.100 17.325 3.130 1.00 58.44 343 GLU A C 1
ATOM 2548 O O . GLU A 1 343 ? -35.944 17.724 1.981 1.00 58.44 343 GLU A O 1
ATOM 2553 N N . CYS A 1 344 ? -35.129 16.636 3.757 1.00 65.31 344 CYS A N 1
ATOM 2554 C CA . CYS A 1 344 ? -33.857 16.252 3.126 1.00 65.31 344 CYS A CA 1
ATOM 2555 C C . CYS A 1 344 ? -34.090 15.620 1.742 1.00 65.31 344 CYS A C 1
ATOM 2557 O O . CYS A 1 344 ? -34.914 14.720 1.612 1.00 65.31 344 CYS A O 1
ATOM 2559 N N . LEU A 1 345 ? -33.305 15.995 0.724 1.00 66.19 345 LEU A N 1
ATOM 2560 C CA . LEU A 1 345 ? -33.419 15.407 -0.624 1.00 66.19 345 LEU A CA 1
ATOM 2561 C C . LEU A 1 345 ? -33.188 13.885 -0.654 1.00 66.19 345 LEU A C 1
ATOM 2563 O O . LEU A 1 345 ? -33.566 13.215 -1.612 1.00 66.19 345 LEU A O 1
ATOM 2567 N N . PHE A 1 346 ? -32.597 13.331 0.407 1.00 68.69 346 PHE A N 1
ATOM 2568 C CA . PHE A 1 346 ? -32.405 11.896 0.604 1.00 68.69 346 PHE A CA 1
ATOM 2569 C C . PHE A 1 346 ? -33.390 11.282 1.618 1.00 68.69 346 PHE A C 1
ATOM 2571 O O . PHE A 1 346 ? -33.206 10.138 2.028 1.00 68.69 346 PHE A O 1
ATOM 2578 N N . ALA A 1 347 ? -34.437 12.005 2.034 1.00 67.25 347 ALA A N 1
ATOM 2579 C CA . ALA A 1 347 ? -35.335 11.597 3.117 1.00 67.25 347 ALA A CA 1
ATOM 2580 C C . ALA A 1 347 ? -36.018 10.248 2.875 1.00 67.25 347 ALA A C 1
ATOM 2582 O O . ALA A 1 347 ? -36.124 9.440 3.794 1.00 67.25 347 ALA A O 1
ATOM 2583 N N . THR A 1 348 ? -36.383 9.955 1.626 1.00 62.19 348 THR A N 1
ATOM 2584 C CA . THR A 1 348 ? -36.972 8.669 1.214 1.00 62.19 348 THR A CA 1
ATOM 2585 C C . THR A 1 348 ? -36.031 7.475 1.389 1.00 62.19 348 THR A C 1
ATOM 2587 O O . THR A 1 348 ? -36.475 6.330 1.341 1.00 62.19 348 THR A O 1
ATOM 2590 N N . ARG A 1 349 ? -34.733 7.724 1.592 1.00 62.03 349 ARG A N 1
ATOM 2591 C CA . ARG A 1 349 ? -33.700 6.713 1.839 1.00 62.03 349 ARG A CA 1
ATOM 2592 C C . ARG A 1 349 ? -33.267 6.650 3.307 1.00 62.03 349 ARG A C 1
ATOM 2594 O O . ARG A 1 349 ? -32.398 5.848 3.632 1.00 62.03 349 ARG A O 1
ATOM 2601 N N . HIS A 1 350 ? -33.828 7.477 4.193 1.00 67.50 350 HIS A N 1
ATOM 2602 C CA . HIS A 1 350 ? -33.507 7.424 5.618 1.00 67.50 350 HIS A CA 1
ATOM 2603 C C . HIS A 1 350 ? -33.907 6.082 6.229 1.00 67.50 350 HIS A C 1
ATOM 2605 O O . HIS A 1 350 ? -34.988 5.560 5.960 1.00 67.50 350 HIS A O 1
ATOM 2611 N N . VAL A 1 351 ? -33.051 5.555 7.100 1.00 54.09 351 VAL A N 1
ATOM 2612 C CA . VAL A 1 351 ? -33.347 4.337 7.858 1.00 54.09 351 VAL A CA 1
ATOM 2613 C C . VAL A 1 351 ? -33.788 4.720 9.273 1.00 54.09 351 VAL A C 1
ATOM 2615 O O . VAL A 1 351 ? -33.179 5.580 9.907 1.00 54.09 351 VAL A O 1
ATOM 2618 N N . THR A 1 352 ? -34.870 4.118 9.766 1.00 50.53 352 THR A N 1
ATOM 2619 C CA . THR A 1 352 ? -35.433 4.365 11.106 1.00 50.53 352 THR A CA 1
ATOM 2620 C C . THR A 1 352 ? -35.101 3.222 12.068 1.00 50.53 352 THR A C 1
ATOM 2622 O O . THR A 1 352 ? -35.187 2.067 11.662 1.00 50.53 352 THR A O 1
ATOM 2625 N N . GLY A 1 353 ? -34.826 3.528 13.344 1.00 44.50 353 GLY A N 1
ATOM 2626 C CA . GLY A 1 353 ? -34.825 2.539 14.438 1.00 44.50 353 GLY A CA 1
ATOM 2627 C C . GLY A 1 353 ? -33.539 1.734 14.618 1.00 44.50 353 GLY A C 1
ATOM 2628 O O . GLY A 1 353 ? -33.604 0.527 14.811 1.00 44.50 353 GLY A O 1
ATOM 2629 N N . ILE A 1 354 ? -32.377 2.372 14.521 1.00 42.69 354 ILE A N 1
ATOM 2630 C CA . ILE A 1 354 ? -31.085 1.717 14.732 1.00 42.69 354 ILE A CA 1
ATOM 2631 C C . ILE A 1 354 ? -30.368 2.597 15.799 1.00 42.69 354 ILE A C 1
ATOM 2633 O O . ILE A 1 354 ? -30.497 3.824 15.706 1.00 42.69 354 ILE A O 1
ATOM 2637 N N . GLU A 1 355 ? -29.671 2.019 16.811 1.00 38.75 355 GLU A N 1
ATOM 2638 C CA . GLU A 1 355 ? -28.904 2.770 17.851 1.00 38.75 355 GLU A CA 1
ATOM 2639 C C . GLU A 1 355 ? -27.347 2.570 18.038 1.00 38.75 355 GLU A C 1
ATOM 2641 O O . GLU A 1 355 ? -26.709 3.510 18.517 1.00 38.75 355 GLU A O 1
ATOM 2646 N N . CYS A 1 356 ? -26.664 1.468 17.643 1.00 37.56 356 CYS A N 1
ATOM 2647 C CA . CYS A 1 356 ? -25.184 1.301 17.713 1.00 37.56 356 CYS A CA 1
ATOM 2648 C C . CYS A 1 356 ? -24.409 0.699 16.502 1.00 37.56 356 CYS A C 1
ATOM 2650 O O . CYS A 1 356 ? -24.890 -0.187 15.799 1.00 37.56 356 CYS A O 1
ATOM 2652 N N . VAL A 1 357 ? -23.149 1.143 16.316 1.00 36.53 357 VAL A N 1
ATOM 2653 C CA . VAL A 1 357 ? -22.116 0.722 15.329 1.00 36.53 357 VAL A CA 1
ATOM 2654 C C . VAL A 1 357 ? -21.943 -0.787 15.146 1.00 36.53 357 VAL A C 1
ATOM 2656 O O . VAL A 1 357 ? -21.494 -1.198 14.081 1.00 36.53 357 VAL A O 1
ATOM 2659 N N . LEU A 1 358 ? -22.293 -1.609 16.134 1.00 38.78 358 LEU A N 1
ATOM 2660 C CA . LEU A 1 358 ? -22.176 -3.068 16.059 1.00 38.78 358 LEU A CA 1
ATOM 2661 C C . LEU A 1 358 ? -23.474 -3.782 15.637 1.00 38.78 358 LEU A C 1
ATOM 2663 O O . LEU A 1 358 ? -23.495 -5.008 15.584 1.00 38.78 358 LEU A O 1
ATOM 2667 N N . ASP A 1 359 ? -24.488 -3.036 15.176 1.00 40.94 359 ASP A N 1
ATOM 2668 C CA . ASP A 1 359 ? -25.646 -3.551 14.410 1.00 40.94 359 ASP A CA 1
ATOM 2669 C C . ASP A 1 359 ? -25.295 -4.003 12.976 1.00 40.94 359 ASP A C 1
ATOM 2671 O O . ASP A 1 359 ? -26.144 -4.112 12.076 1.00 40.94 359 ASP A O 1
ATOM 2675 N N . PHE A 1 360 ? -24.020 -4.294 12.744 1.00 39.47 360 PHE A N 1
ATOM 2676 C CA . PHE A 1 360 ? -23.621 -5.146 11.650 1.00 39.4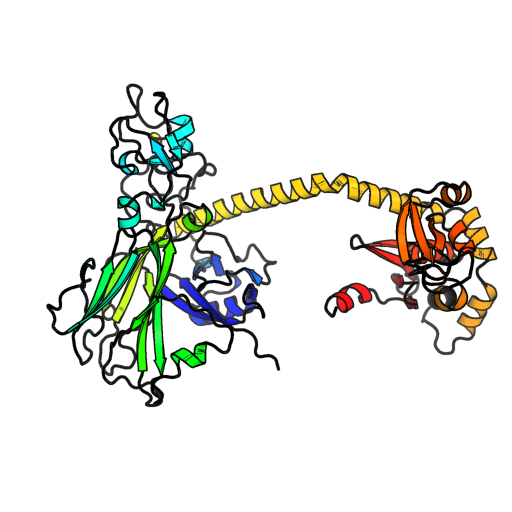7 360 PHE A CA 1
ATOM 2677 C C . PHE A 1 360 ? -23.984 -6.586 12.003 1.00 39.47 360 PHE A C 1
ATOM 2679 O O . PHE A 1 360 ? -23.190 -7.332 12.574 1.00 39.47 360 PHE A O 1
ATOM 2686 N N . ASP A 1 361 ? -25.191 -6.991 11.619 1.00 42.81 361 ASP A N 1
ATOM 2687 C CA . ASP A 1 361 ? -25.381 -8.392 11.279 1.00 42.81 361 ASP A CA 1
ATOM 2688 C C . ASP A 1 361 ? -24.380 -8.730 10.153 1.00 42.81 361 ASP A C 1
ATOM 2690 O O . ASP A 1 361 ? -24.109 -7.915 9.261 1.00 42.81 361 ASP A O 1
ATOM 2694 N N . GLU A 1 362 ? -23.780 -9.907 10.255 1.00 40.47 362 GLU A N 1
ATOM 2695 C CA . GLU A 1 362 ? -22.753 -10.480 9.385 1.00 40.47 362 GLU A CA 1
ATOM 2696 C C . GLU A 1 362 ? -23.023 -10.288 7.872 1.00 40.47 362 GLU A C 1
ATOM 2698 O O . GLU A 1 362 ? -22.096 -10.072 7.083 1.00 40.47 362 GLU A O 1
ATOM 2703 N N . GLN A 1 363 ? -24.298 -10.209 7.466 1.00 43.94 363 GLN A N 1
ATOM 2704 C CA . GLN A 1 363 ? -24.745 -9.866 6.110 1.00 43.94 363 GLN A CA 1
ATOM 2705 C C . GLN A 1 363 ? -24.257 -8.505 5.626 1.00 43.94 363 GLN A C 1
ATOM 2707 O O . GLN A 1 363 ? -23.868 -8.337 4.466 1.00 43.94 363 GLN A O 1
ATOM 2712 N N . ARG A 1 364 ? -24.315 -7.499 6.497 1.00 43.34 364 ARG A N 1
ATOM 2713 C CA . ARG A 1 364 ? -24.014 -6.107 6.152 1.00 43.34 364 ARG A CA 1
ATOM 2714 C C . ARG A 1 364 ? -22.507 -5.875 6.073 1.00 43.34 364 ARG A C 1
ATOM 2716 O O . ARG A 1 364 ? -22.075 -5.096 5.223 1.00 43.34 364 ARG A O 1
ATOM 2723 N N . LEU A 1 365 ? -21.718 -6.597 6.877 1.00 42.88 365 LEU A N 1
ATOM 2724 C CA . LEU A 1 365 ? -20.250 -6.603 6.812 1.00 42.88 365 LEU A CA 1
ATOM 2725 C C . LEU A 1 365 ? -19.745 -7.233 5.519 1.00 42.88 365 LEU A C 1
ATOM 2727 O O . LEU A 1 365 ? -18.922 -6.630 4.829 1.00 42.88 365 LEU A O 1
ATOM 2731 N N . CYS A 1 366 ? -20.277 -8.397 5.138 1.00 42.91 366 CYS A N 1
ATOM 2732 C CA . CYS A 1 366 ? -19.869 -9.044 3.897 1.00 42.91 366 CYS A CA 1
ATOM 2733 C C . CYS A 1 366 ? -20.173 -8.169 2.666 1.00 42.91 366 CYS A C 1
ATOM 2735 O O . CYS A 1 366 ? -19.342 -8.030 1.765 1.00 42.91 366 CYS A O 1
ATOM 2737 N N . PHE A 1 367 ? -21.327 -7.497 2.654 1.00 49.91 367 PHE A N 1
ATOM 2738 C CA . PHE A 1 367 ? -21.693 -6.596 1.563 1.00 49.91 367 PHE A CA 1
ATOM 2739 C C . PHE A 1 367 ? -20.841 -5.311 1.524 1.00 49.91 367 PHE A C 1
ATOM 2741 O O . PHE A 1 367 ? -20.363 -4.910 0.453 1.00 49.91 367 PHE A O 1
ATOM 2748 N N . ALA A 1 368 ? -20.653 -4.647 2.672 1.00 45.06 368 ALA A N 1
ATOM 2749 C CA . ALA A 1 368 ? -19.831 -3.440 2.777 1.00 45.06 368 ALA A CA 1
ATOM 2750 C C . ALA A 1 368 ? -18.391 -3.724 2.329 1.00 45.06 368 ALA A C 1
ATOM 2752 O O . ALA A 1 368 ? -17.838 -2.961 1.536 1.00 45.06 368 ALA A O 1
ATOM 2753 N N . ARG A 1 369 ? -17.845 -4.881 2.728 1.00 45.75 369 ARG A N 1
ATOM 2754 C CA . ARG A 1 369 ? -16.553 -5.402 2.272 1.00 45.75 369 ARG A CA 1
ATOM 2755 C C . ARG A 1 369 ? -16.480 -5.488 0.750 1.00 45.75 369 ARG A C 1
ATOM 2757 O O . ARG A 1 369 ? -15.568 -4.917 0.158 1.00 45.75 369 ARG A O 1
ATOM 2764 N N . THR A 1 370 ? -17.442 -6.142 0.097 1.00 46.56 370 THR A N 1
ATOM 2765 C CA . THR A 1 370 ? -17.430 -6.296 -1.370 1.00 46.56 370 THR A CA 1
ATOM 2766 C C . THR A 1 370 ? -17.493 -4.945 -2.088 1.00 46.56 370 THR A C 1
ATOM 2768 O O . THR A 1 370 ? -16.812 -4.736 -3.094 1.00 46.56 370 THR A O 1
ATOM 2771 N N . THR A 1 371 ? -18.266 -3.998 -1.556 1.00 46.28 371 THR A N 1
ATOM 2772 C CA . THR A 1 371 ? -18.443 -2.666 -2.156 1.00 46.28 371 THR A CA 1
ATOM 2773 C C . THR A 1 371 ? -17.216 -1.776 -1.972 1.00 46.28 371 THR A C 1
ATOM 2775 O O . THR A 1 371 ? -16.791 -1.118 -2.924 1.00 46.28 371 THR A O 1
ATOM 2778 N N . LEU A 1 372 ? -16.622 -1.774 -0.775 1.00 48.72 372 LEU A N 1
ATOM 2779 C CA . LEU A 1 372 ? -15.390 -1.043 -0.478 1.00 48.72 372 LEU A CA 1
ATOM 2780 C C . LEU A 1 372 ? -14.209 -1.617 -1.262 1.00 48.72 372 LEU A C 1
ATOM 2782 O O . LEU A 1 372 ? -13.481 -0.852 -1.890 1.00 48.72 372 LEU A O 1
ATOM 2786 N N . ALA A 1 373 ? -14.082 -2.944 -1.337 1.00 47.50 373 ALA A N 1
ATOM 2787 C CA . ALA A 1 373 ? -13.068 -3.601 -2.156 1.00 47.50 373 ALA A CA 1
ATOM 2788 C C . ALA A 1 373 ? -13.218 -3.239 -3.643 1.00 47.50 373 ALA A C 1
ATOM 2790 O O . ALA A 1 373 ? -12.235 -2.929 -4.310 1.00 47.50 373 ALA A O 1
ATOM 2791 N N . ALA A 1 374 ? -14.447 -3.205 -4.170 1.00 49.91 374 ALA A N 1
ATOM 2792 C CA . ALA A 1 374 ? -14.692 -2.785 -5.549 1.00 49.91 374 ALA A CA 1
ATOM 2793 C C . ALA A 1 374 ? -14.373 -1.299 -5.787 1.00 49.91 374 ALA A C 1
ATOM 2795 O O . ALA A 1 374 ? -13.861 -0.947 -6.846 1.00 49.91 374 ALA A O 1
ATOM 2796 N N . ALA A 1 375 ? -14.673 -0.419 -4.828 1.00 49.53 375 ALA A N 1
ATOM 2797 C CA . ALA A 1 375 ? -14.336 1.000 -4.923 1.00 49.53 375 ALA A CA 1
ATOM 2798 C C . ALA A 1 375 ? -12.826 1.240 -4.843 1.00 49.53 375 ALA A C 1
ATOM 2800 O O . ALA A 1 375 ? -12.311 2.066 -5.593 1.00 49.53 375 ALA A O 1
ATOM 2801 N N . ARG A 1 376 ? -12.126 0.493 -3.982 1.00 51.47 376 ARG A N 1
ATOM 2802 C CA . ARG A 1 376 ? -10.675 0.578 -3.858 1.00 51.47 376 ARG A CA 1
ATOM 2803 C C . ARG A 1 376 ? -9.981 0.090 -5.122 1.00 51.47 376 ARG A C 1
ATOM 2805 O O . ARG A 1 376 ? -9.176 0.840 -5.650 1.00 51.47 376 ARG A O 1
ATOM 2812 N N . ARG A 1 377 ? -10.399 -1.055 -5.679 1.00 53.34 377 ARG A N 1
ATOM 2813 C CA . ARG A 1 377 ? -9.906 -1.541 -6.982 1.00 53.34 377 ARG A CA 1
ATOM 2814 C C . ARG A 1 377 ? -10.025 -0.483 -8.075 1.00 53.34 377 ARG A C 1
ATOM 2816 O O . ARG A 1 377 ? -9.044 -0.199 -8.741 1.00 53.34 377 ARG A O 1
ATOM 2823 N N . ARG A 1 378 ? -11.182 0.181 -8.192 1.00 63.03 378 ARG A N 1
ATOM 2824 C CA . ARG A 1 378 ? -11.355 1.287 -9.153 1.00 63.03 378 ARG A CA 1
ATOM 2825 C C . ARG A 1 378 ? -10.427 2.475 -8.881 1.00 63.03 378 ARG A C 1
ATOM 2827 O O . ARG A 1 378 ? -10.001 3.141 -9.816 1.00 63.03 378 ARG A O 1
ATOM 2834 N N . GLY A 1 379 ? -10.167 2.784 -7.611 1.00 56.91 379 GLY A N 1
ATOM 2835 C CA . GLY A 1 379 ? -9.235 3.841 -7.215 1.00 56.91 379 GLY A CA 1
ATOM 2836 C C . GLY A 1 379 ? -7.790 3.500 -7.575 1.00 56.91 379 GLY A C 1
ATOM 2837 O O . GLY A 1 379 ? -7.110 4.321 -8.183 1.00 56.91 379 GLY A O 1
ATOM 2838 N N . ASP A 1 380 ? -7.357 2.282 -7.259 1.00 54.53 380 ASP A N 1
ATOM 2839 C CA . ASP A 1 380 ? -6.019 1.781 -7.574 1.00 54.53 380 ASP A CA 1
ATOM 2840 C C . ASP A 1 380 ? -5.820 1.695 -9.099 1.00 54.53 380 ASP A C 1
ATOM 2842 O O . ASP A 1 380 ? -4.819 2.190 -9.613 1.00 54.53 380 ASP A O 1
ATOM 2846 N N . GLU A 1 381 ? -6.817 1.200 -9.845 1.00 63.69 381 GLU A N 1
ATOM 2847 C CA . GLU A 1 381 ? -6.841 1.211 -11.317 1.00 63.69 381 GLU A CA 1
ATOM 2848 C C . GLU A 1 381 ? -6.701 2.633 -11.880 1.00 63.69 381 GLU A C 1
ATOM 2850 O O . GLU A 1 381 ? -5.927 2.855 -12.808 1.00 63.69 381 GLU A O 1
ATOM 2855 N N . ALA A 1 382 ? -7.402 3.620 -11.312 1.00 70.44 382 ALA A N 1
ATOM 2856 C CA . ALA A 1 382 ? -7.310 5.008 -11.761 1.00 70.44 382 ALA A CA 1
ATOM 2857 C C . ALA A 1 382 ? -5.931 5.634 -11.483 1.00 70.44 382 ALA A C 1
ATOM 2859 O O . ALA A 1 382 ? -5.433 6.408 -12.303 1.00 70.44 382 ALA A O 1
ATOM 2860 N N . ILE A 1 383 ? -5.303 5.299 -10.350 1.00 68.50 383 ILE A N 1
ATOM 2861 C CA . ILE A 1 383 ? -3.943 5.742 -10.010 1.00 68.50 383 ILE A CA 1
ATOM 2862 C C . ILE A 1 383 ? -2.925 5.092 -10.953 1.00 68.50 383 ILE A C 1
ATOM 2864 O O . ILE A 1 383 ? -2.071 5.792 -11.498 1.00 68.50 383 ILE A O 1
ATOM 2868 N N . MET A 1 384 ? -3.039 3.782 -11.193 1.00 65.81 384 MET A N 1
ATOM 2869 C CA . MET A 1 384 ? -2.183 3.062 -12.139 1.00 65.81 384 MET A CA 1
ATOM 2870 C C . MET A 1 384 ? -2.335 3.601 -13.562 1.00 65.81 384 MET A C 1
ATOM 2872 O O . MET A 1 384 ? -1.332 3.822 -14.235 1.00 65.81 384 MET A O 1
ATOM 2876 N N . GLU A 1 385 ? -3.558 3.888 -14.006 1.00 76.50 385 GLU A N 1
ATOM 2877 C CA . GLU A 1 385 ? -3.833 4.492 -15.313 1.00 76.50 385 GLU A CA 1
ATOM 2878 C C . GLU A 1 385 ? -3.230 5.902 -15.423 1.00 76.50 385 GLU A C 1
ATOM 2880 O O . GLU A 1 385 ? -2.629 6.247 -16.441 1.00 76.50 385 GLU A O 1
ATOM 2885 N N . ALA A 1 386 ? -3.331 6.724 -14.373 1.00 75.25 386 ALA A N 1
ATOM 2886 C CA . ALA A 1 386 ? -2.702 8.044 -14.345 1.00 75.25 386 ALA A CA 1
ATOM 2887 C C . ALA A 1 386 ? -1.168 7.945 -14.410 1.00 75.25 386 ALA A C 1
ATOM 2889 O O . ALA A 1 386 ? -0.537 8.648 -15.204 1.00 75.25 386 ALA A O 1
ATOM 2890 N N . HIS A 1 387 ? -0.578 7.031 -13.633 1.00 74.62 387 HIS A N 1
ATOM 2891 C CA . HIS A 1 387 ? 0.855 6.746 -13.661 1.00 74.62 387 HIS A CA 1
ATOM 2892 C C . HIS A 1 387 ? 1.302 6.240 -15.041 1.00 74.62 387 HIS A C 1
ATOM 2894 O O . HIS A 1 387 ? 2.315 6.705 -15.569 1.00 74.62 387 HIS A O 1
ATOM 2900 N N . TYR A 1 388 ? 0.533 5.336 -15.657 1.00 79.50 388 TYR A N 1
ATOM 2901 C CA . TYR A 1 388 ? 0.792 4.826 -17.000 1.00 79.50 388 TYR A CA 1
ATOM 2902 C C . TYR A 1 388 ? 0.775 5.963 -18.021 1.00 79.50 388 TYR A C 1
ATOM 2904 O O . TYR A 1 388 ? 1.769 6.164 -18.713 1.00 79.50 388 TYR A O 1
ATOM 2912 N N . ARG A 1 389 ? -0.284 6.783 -18.058 1.00 82.44 389 ARG A N 1
ATOM 2913 C CA . ARG A 1 389 ? -0.390 7.927 -18.983 1.00 82.44 389 ARG A CA 1
ATOM 2914 C C . ARG A 1 389 ? 0.756 8.920 -18.844 1.00 82.44 389 ARG A C 1
ATOM 2916 O O . ARG A 1 389 ? 1.243 9.422 -19.854 1.00 82.44 389 ARG A O 1
ATOM 2923 N N . GLN A 1 390 ? 1.184 9.202 -17.615 1.00 85.62 390 GLN A N 1
ATOM 2924 C CA . GLN A 1 390 ? 2.278 10.136 -17.358 1.00 85.62 390 GLN A CA 1
ATOM 2925 C C . GLN A 1 390 ? 3.612 9.641 -17.938 1.00 85.62 390 GLN A C 1
ATOM 2927 O O . GLN A 1 390 ? 4.370 10.438 -18.488 1.00 85.62 390 GLN A O 1
ATOM 2932 N N . HIS A 1 391 ? 3.895 8.339 -17.846 1.00 84.06 391 HIS A N 1
ATOM 2933 C CA . HIS A 1 391 ? 5.194 7.767 -18.222 1.00 84.06 391 HIS A CA 1
ATOM 2934 C C . HIS A 1 391 ? 5.194 7.066 -19.594 1.00 84.06 391 HIS A C 1
ATOM 2936 O O . HIS A 1 391 ? 6.261 6.732 -20.117 1.00 84.06 391 HIS A O 1
ATOM 2942 N N . GLN A 1 392 ? 4.022 6.879 -20.211 1.00 88.12 392 GLN A N 1
ATOM 2943 C CA . GLN A 1 392 ? 3.845 6.164 -21.478 1.00 88.12 392 GLN A CA 1
ATOM 2944 C C . GLN A 1 392 ? 4.683 6.762 -22.613 1.00 88.12 392 GLN A C 1
ATOM 2946 O O . GLN A 1 392 ? 5.325 6.019 -23.352 1.00 88.12 392 GLN A O 1
ATOM 2951 N N . SER A 1 393 ? 4.703 8.090 -22.759 1.00 88.00 393 SER A N 1
ATOM 2952 C CA . SER A 1 393 ? 5.457 8.759 -23.830 1.00 88.00 393 SER A CA 1
ATOM 2953 C C . SER A 1 393 ? 6.965 8.521 -23.703 1.00 88.00 393 SER A C 1
ATOM 2955 O O . SER A 1 393 ? 7.631 8.237 -24.700 1.00 88.00 393 SER A O 1
ATOM 2957 N N . GLY A 1 394 ? 7.492 8.558 -22.475 1.00 87.81 394 GLY A N 1
ATOM 2958 C CA . GLY A 1 394 ? 8.894 8.267 -22.181 1.00 87.81 394 GLY A CA 1
ATOM 2959 C C . GLY A 1 394 ? 9.260 6.814 -22.483 1.00 87.81 394 GLY A C 1
ATOM 2960 O O . GLY A 1 394 ? 10.259 6.560 -23.157 1.00 87.81 394 GLY A O 1
ATOM 2961 N N . MET A 1 395 ? 8.431 5.857 -22.051 1.00 87.38 395 MET A N 1
ATOM 2962 C CA . MET A 1 395 ? 8.652 4.436 -22.338 1.00 87.38 395 MET A CA 1
ATOM 2963 C C . MET A 1 395 ? 8.580 4.141 -23.840 1.00 87.38 395 MET A C 1
ATOM 2965 O O . MET A 1 395 ? 9.451 3.461 -24.380 1.00 87.38 395 MET A O 1
ATOM 2969 N N . LEU A 1 396 ? 7.594 4.709 -24.541 1.00 90.06 396 LEU A N 1
ATOM 2970 C CA . LEU A 1 396 ? 7.471 4.564 -25.989 1.00 90.06 396 LEU A CA 1
ATOM 2971 C C . LEU A 1 396 ? 8.718 5.096 -26.709 1.00 90.06 396 LEU A C 1
ATOM 2973 O O . LEU A 1 396 ? 9.244 4.421 -27.591 1.00 90.06 396 LEU A O 1
ATOM 2977 N N . GLY A 1 397 ? 9.237 6.256 -26.292 1.00 89.81 397 GLY A N 1
ATOM 2978 C CA . GLY A 1 397 ? 10.479 6.812 -26.830 1.00 89.81 397 GLY A CA 1
ATOM 2979 C C . GLY A 1 397 ? 11.697 5.906 -26.603 1.00 89.81 397 GLY A C 1
ATOM 2980 O O . GLY A 1 397 ? 12.511 5.727 -27.515 1.00 89.81 397 GLY A O 1
ATOM 2981 N N . ARG A 1 398 ? 11.804 5.271 -25.424 1.00 87.81 398 ARG A N 1
ATOM 2982 C CA . ARG A 1 398 ? 12.853 4.273 -25.132 1.00 87.81 398 ARG A CA 1
ATOM 2983 C C . ARG A 1 398 ? 12.739 3.054 -26.050 1.00 87.81 398 ARG A C 1
ATOM 2985 O O . ARG A 1 398 ? 13.741 2.658 -26.642 1.00 87.81 398 ARG A O 1
ATOM 2992 N N . LEU A 1 399 ? 11.535 2.503 -26.218 1.00 90.12 399 LEU A N 1
ATOM 2993 C CA . LEU A 1 399 ? 11.281 1.343 -27.083 1.00 90.12 399 LEU A CA 1
ATOM 2994 C C . LEU A 1 399 ? 11.566 1.647 -28.559 1.00 90.12 399 LEU A C 1
ATOM 2996 O O . LEU A 1 399 ? 12.223 0.857 -29.231 1.00 90.12 399 LEU A O 1
ATOM 3000 N N . GLN A 1 400 ? 11.136 2.809 -29.058 1.00 92.50 400 GLN A N 1
ATOM 3001 C CA . GLN A 1 400 ? 11.418 3.250 -30.429 1.00 92.50 400 GLN A CA 1
ATOM 3002 C C . GLN A 1 400 ? 12.922 3.404 -30.679 1.00 92.50 400 GLN A C 1
ATOM 3004 O O . GLN A 1 400 ? 13.428 2.953 -31.706 1.00 92.50 400 GLN A O 1
ATOM 3009 N N . SER A 1 401 ? 13.647 3.988 -29.721 1.00 89.25 401 SER A N 1
ATOM 3010 C CA . SER A 1 401 ? 15.105 4.136 -29.804 1.00 89.25 401 SER A CA 1
ATOM 3011 C C . SER A 1 401 ? 15.814 2.778 -29.791 1.00 89.25 401 SER A C 1
ATOM 3013 O O . SER A 1 401 ? 16.731 2.552 -30.582 1.00 89.25 401 SER A O 1
ATOM 3015 N N . GLY A 1 402 ? 15.369 1.856 -28.930 1.00 90.62 402 GLY A N 1
ATOM 3016 C CA . GLY A 1 402 ? 15.877 0.483 -28.876 1.00 90.62 402 GLY A CA 1
ATOM 3017 C C . GLY A 1 402 ? 15.631 -0.285 -30.176 1.00 90.62 402 GLY A C 1
ATOM 3018 O O . GLY A 1 402 ? 16.548 -0.919 -30.693 1.00 90.62 402 GLY A O 1
ATOM 3019 N N . LEU A 1 403 ? 14.432 -0.160 -30.755 1.00 92.75 403 LEU A N 1
ATOM 3020 C CA . LEU A 1 403 ? 14.088 -0.770 -32.040 1.00 92.75 403 LEU A CA 1
ATOM 3021 C C . LEU A 1 403 ? 14.968 -0.237 -33.176 1.00 92.75 403 LEU A C 1
ATOM 3023 O O . LEU A 1 403 ? 15.511 -1.028 -33.944 1.00 92.75 403 LEU A O 1
ATOM 3027 N N . HIS A 1 404 ? 15.147 1.084 -33.265 1.00 92.19 404 HIS A N 1
ATOM 3028 C CA . HIS A 1 404 ? 15.996 1.690 -34.292 1.00 92.19 404 HIS A CA 1
ATOM 3029 C C . HIS A 1 404 ? 17.445 1.191 -34.197 1.00 92.19 404 HIS A C 1
ATOM 3031 O O . HIS A 1 404 ? 18.055 0.839 -35.208 1.00 92.19 404 HIS A O 1
ATOM 3037 N N . ARG A 1 405 ? 17.973 1.088 -32.970 1.00 92.69 405 ARG A N 1
ATOM 3038 C CA . ARG A 1 405 ? 19.297 0.517 -32.710 1.00 92.69 405 ARG A CA 1
ATOM 3039 C C . ARG A 1 405 ? 19.379 -0.938 -33.165 1.00 92.69 405 ARG A C 1
ATOM 3041 O O . ARG A 1 405 ? 20.272 -1.261 -33.938 1.00 92.69 405 ARG A O 1
ATOM 3048 N N . ALA A 1 406 ? 18.441 -1.789 -32.756 1.00 92.88 406 ALA A N 1
ATOM 3049 C CA . ALA A 1 406 ? 18.435 -3.196 -33.151 1.00 92.88 406 ALA A CA 1
ATOM 3050 C C . ALA A 1 406 ? 18.386 -3.375 -34.682 1.00 92.88 406 ALA A C 1
ATOM 3052 O O . ALA A 1 406 ? 19.126 -4.183 -35.234 1.00 92.88 406 ALA A O 1
ATOM 3053 N N . GLN A 1 407 ? 17.583 -2.567 -35.383 1.00 94.88 407 GLN A N 1
ATOM 3054 C CA . GLN A 1 407 ? 17.488 -2.590 -36.848 1.00 94.88 407 GLN A CA 1
ATOM 3055 C C . GLN A 1 407 ? 18.790 -2.173 -37.547 1.00 94.88 407 GLN A C 1
ATOM 3057 O O . GLN A 1 407 ? 19.102 -2.680 -38.623 1.00 94.88 407 GLN A O 1
ATOM 3062 N N . SER A 1 408 ? 19.560 -1.257 -36.949 1.00 95.75 408 SER A N 1
ATOM 3063 C CA . SER A 1 408 ? 20.817 -0.768 -37.529 1.00 95.75 408 SER A CA 1
ATOM 3064 C C . SER A 1 408 ? 21.869 -1.865 -37.712 1.00 95.75 408 SER A C 1
ATOM 3066 O O . SER A 1 408 ? 22.641 -1.809 -38.672 1.00 95.75 408 SER A O 1
ATOM 3068 N N . TYR A 1 409 ? 21.863 -2.899 -36.862 1.00 97.62 409 TYR A N 1
ATOM 3069 C CA . TYR A 1 409 ? 22.839 -3.990 -36.921 1.00 97.62 409 TYR A CA 1
ATOM 3070 C C . TYR A 1 409 ? 22.711 -4.853 -38.180 1.00 97.62 409 TYR A C 1
ATOM 3072 O O . TYR A 1 409 ? 23.656 -5.552 -38.537 1.00 97.62 409 TYR A O 1
ATOM 3080 N N . GLU A 1 410 ? 21.581 -4.776 -38.888 1.00 97.31 410 GLU A N 1
ATOM 3081 C CA . GLU A 1 410 ? 21.356 -5.466 -40.166 1.00 97.31 410 GLU A CA 1
ATOM 3082 C C . GLU A 1 410 ? 22.037 -4.762 -41.355 1.00 97.31 410 GLU A C 1
ATOM 3084 O O . GLU A 1 410 ? 22.031 -5.253 -42.487 1.00 97.31 410 GLU A O 1
ATOM 3089 N N . SER A 1 411 ? 22.654 -3.599 -41.123 1.00 97.75 411 SER A N 1
ATOM 3090 C CA . SER A 1 411 ? 23.440 -2.896 -42.132 1.00 97.75 411 SER A CA 1
ATOM 3091 C C . SER A 1 411 ? 24.694 -3.689 -42.506 1.00 97.75 411 SER A C 1
ATOM 3093 O O . SER A 1 411 ? 25.651 -3.767 -41.733 1.00 97.75 411 SER A O 1
ATOM 3095 N N . ARG A 1 412 ? 24.744 -4.196 -43.746 1.00 97.31 412 ARG A N 1
ATOM 3096 C CA . ARG A 1 412 ? 25.913 -4.919 -44.290 1.00 97.31 412 ARG A CA 1
ATOM 3097 C C . ARG A 1 412 ? 27.213 -4.133 -44.148 1.00 97.31 412 ARG A C 1
ATOM 3099 O O . ARG A 1 412 ? 28.224 -4.689 -43.745 1.00 97.31 412 ARG A O 1
ATOM 3106 N N . LYS A 1 413 ? 27.168 -2.821 -44.395 1.00 97.69 413 LYS A N 1
ATOM 3107 C CA . LYS A 1 413 ? 28.336 -1.943 -44.250 1.00 97.69 413 LYS A CA 1
ATOM 3108 C C . LYS A 1 413 ? 28.866 -1.937 -42.810 1.00 97.69 413 LYS A C 1
ATOM 3110 O O . LYS A 1 413 ? 30.073 -1.948 -42.609 1.00 97.69 413 LYS A O 1
ATOM 3115 N N . MET A 1 414 ? 27.981 -1.911 -41.809 1.00 97.38 414 MET A N 1
ATOM 3116 C CA . MET A 1 414 ? 28.395 -1.939 -40.400 1.00 97.38 414 MET A CA 1
ATOM 3117 C C . MET A 1 414 ? 28.978 -3.302 -40.020 1.00 97.38 414 MET A C 1
ATOM 3119 O O . MET A 1 414 ? 29.994 -3.360 -39.332 1.00 97.38 414 MET A O 1
ATOM 3123 N N . GLN A 1 415 ? 28.375 -4.388 -40.509 1.00 98.50 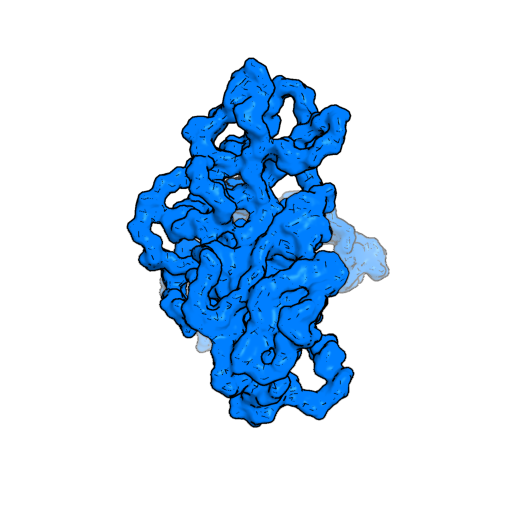415 GLN A N 1
ATOM 3124 C CA . GLN A 1 415 ? 28.875 -5.747 -40.294 1.00 98.50 415 GLN A CA 1
ATOM 3125 C C . GLN A 1 415 ? 30.262 -5.949 -40.926 1.00 98.50 415 GLN A C 1
ATOM 3127 O O . GLN A 1 415 ? 31.160 -6.473 -40.275 1.00 98.50 415 GLN A O 1
ATOM 3132 N N . GLU A 1 416 ? 30.479 -5.462 -42.150 1.00 98.25 416 GLU A N 1
ATOM 3133 C CA . GLU A 1 416 ? 31.789 -5.479 -42.816 1.00 98.25 416 GLU A CA 1
ATOM 3134 C C . GLU A 1 416 ? 32.849 -4.697 -42.023 1.00 98.25 416 GLU A C 1
ATOM 3136 O O . GLU A 1 416 ? 33.982 -5.155 -41.881 1.00 98.25 416 GLU A O 1
ATOM 3141 N N . GLU A 1 417 ? 32.497 -3.533 -41.467 1.00 98.25 417 GLU A N 1
ATOM 3142 C CA . GLU A 1 417 ? 33.404 -2.767 -40.604 1.00 98.25 417 GLU A CA 1
ATOM 3143 C C . GLU A 1 417 ? 33.736 -3.494 -39.294 1.00 98.25 417 GLU A C 1
ATOM 3145 O O . GLU A 1 417 ? 34.882 -3.436 -38.836 1.00 98.25 417 GLU A O 1
ATOM 3150 N N . ALA A 1 418 ? 32.778 -4.208 -38.704 1.00 98.31 418 ALA A N 1
ATOM 3151 C CA . ALA A 1 418 ? 33.027 -5.044 -37.533 1.00 98.31 418 ALA A CA 1
ATOM 3152 C C . ALA A 1 418 ? 33.968 -6.212 -37.869 1.00 98.31 418 ALA A C 1
ATOM 3154 O O . ALA A 1 418 ? 34.973 -6.398 -37.182 1.00 98.31 418 ALA A O 1
ATOM 3155 N N . LEU A 1 419 ? 33.722 -6.934 -38.968 1.00 98.38 419 LEU A N 1
ATOM 3156 C CA . LEU A 1 419 ? 34.551 -8.067 -39.402 1.00 98.38 419 LEU A CA 1
ATOM 3157 C C . LEU A 1 419 ? 36.009 -7.681 -39.672 1.00 98.38 419 LEU A C 1
ATOM 3159 O O . LEU A 1 419 ? 36.904 -8.467 -39.387 1.00 98.38 419 LEU A O 1
ATOM 3163 N N . LYS A 1 420 ? 36.279 -6.454 -40.139 1.00 98.12 420 LYS A N 1
ATOM 3164 C CA . LYS A 1 420 ? 37.658 -5.946 -40.292 1.00 98.12 420 LYS A CA 1
ATOM 3165 C C . LYS A 1 420 ? 38.434 -5.863 -38.972 1.00 98.12 420 LYS A C 1
ATOM 3167 O O . LYS A 1 420 ? 39.658 -5.771 -38.998 1.00 98.12 420 LYS A O 1
ATOM 3172 N N . ARG A 1 421 ? 37.741 -5.808 -37.832 1.00 97.88 421 ARG A N 1
ATOM 3173 C CA . ARG A 1 421 ? 38.331 -5.599 -36.499 1.00 97.88 421 ARG A CA 1
ATOM 3174 C C . ARG A 1 421 ? 38.279 -6.851 -35.624 1.00 97.88 421 ARG A C 1
ATOM 3176 O O . ARG A 1 421 ? 39.080 -6.951 -34.698 1.00 97.88 421 ARG A O 1
ATOM 3183 N N . ILE A 1 422 ? 37.371 -7.783 -35.910 1.00 98.44 422 ILE A N 1
ATOM 3184 C CA . ILE A 1 422 ? 37.271 -9.072 -35.220 1.00 98.44 422 ILE A CA 1
ATOM 3185 C C . ILE A 1 422 ? 38.360 -10.012 -35.768 1.00 98.44 422 ILE A C 1
ATOM 3187 O O . ILE A 1 422 ? 38.439 -10.196 -36.982 1.00 98.44 422 ILE A O 1
ATOM 3191 N N . PRO A 1 423 ? 39.192 -10.646 -34.922 1.00 98.06 423 PRO A N 1
ATOM 3192 C CA . PRO A 1 423 ? 40.193 -11.611 -35.365 1.00 98.06 423 PRO A CA 1
ATOM 3193 C C . PRO A 1 423 ? 39.538 -12.978 -35.617 1.00 98.06 423 PRO A C 1
ATOM 3195 O O . PRO A 1 423 ? 39.777 -13.933 -34.882 1.00 98.06 423 PRO A O 1
ATOM 3198 N N . VAL A 1 424 ? 38.678 -13.049 -36.638 1.00 97.88 424 VAL A N 1
ATOM 3199 C CA . VAL A 1 424 ? 37.782 -14.185 -36.921 1.00 97.88 424 VAL A CA 1
ATOM 3200 C C . VAL A 1 424 ? 38.527 -15.521 -36.903 1.00 97.88 424 VAL A C 1
ATOM 3202 O O . VAL A 1 424 ? 38.163 -16.405 -36.128 1.00 97.88 424 VAL A O 1
ATOM 3205 N N . ASP A 1 425 ? 39.615 -15.641 -37.665 1.00 98.00 425 ASP A N 1
ATOM 3206 C CA . ASP A 1 425 ? 40.397 -16.881 -37.763 1.00 98.00 425 ASP A CA 1
ATOM 3207 C C . ASP A 1 425 ? 40.959 -17.324 -36.402 1.00 98.00 425 ASP A C 1
ATOM 3209 O O . ASP A 1 425 ? 40.838 -18.487 -36.027 1.00 98.00 425 ASP A O 1
ATOM 3213 N N . VAL A 1 426 ? 41.472 -16.382 -35.600 1.00 98.06 426 VAL A N 1
ATOM 3214 C CA . VAL A 1 426 ? 42.008 -16.663 -34.256 1.00 98.06 426 VAL A CA 1
ATOM 3215 C C . VAL A 1 426 ? 40.907 -17.150 -33.313 1.00 98.06 426 VAL A C 1
ATOM 3217 O O . VAL A 1 426 ? 41.142 -18.045 -32.503 1.00 98.06 426 VAL A O 1
ATOM 3220 N N . LEU A 1 427 ? 39.697 -16.587 -33.398 1.00 98.19 427 LEU A N 1
ATOM 3221 C CA . LEU A 1 427 ? 38.567 -17.051 -32.587 1.00 98.19 427 LEU A CA 1
ATOM 3222 C C . LEU A 1 427 ? 38.154 -18.476 -32.975 1.00 98.19 427 LEU A C 1
ATOM 3224 O O . LEU A 1 427 ? 37.886 -19.291 -32.090 1.00 98.19 427 LEU A O 1
ATOM 3228 N N . HIS A 1 428 ? 38.159 -18.798 -34.272 1.00 97.88 428 HIS A N 1
ATOM 3229 C CA . HIS A 1 428 ? 37.903 -20.155 -34.756 1.00 97.88 428 HIS A CA 1
ATOM 3230 C C . HIS A 1 428 ? 38.976 -21.147 -34.287 1.00 97.88 428 HIS A C 1
ATOM 3232 O O . HIS A 1 428 ? 38.623 -22.229 -33.815 1.00 97.88 428 HIS A O 1
ATOM 3238 N N . GLU A 1 429 ? 40.258 -20.779 -34.361 1.00 97.69 429 GLU A N 1
ATOM 3239 C CA . GLU A 1 429 ? 41.376 -21.589 -33.860 1.00 97.69 429 GLU A CA 1
ATOM 3240 C C . GLU A 1 429 ? 41.258 -21.842 -32.351 1.00 97.69 429 GLU A C 1
ATOM 3242 O O . GLU A 1 429 ? 41.368 -22.985 -31.906 1.00 97.69 429 GLU A O 1
ATOM 3247 N N . ARG A 1 430 ? 40.963 -20.804 -31.552 1.00 97.00 430 ARG A N 1
ATOM 3248 C CA . ARG A 1 430 ? 40.761 -20.935 -30.097 1.00 97.00 430 ARG A CA 1
ATOM 3249 C C . ARG A 1 430 ? 39.578 -21.838 -29.759 1.00 97.00 430 ARG A C 1
ATOM 3251 O O . ARG A 1 430 ? 39.700 -22.678 -28.871 1.00 97.00 430 ARG A O 1
ATOM 3258 N N . ALA A 1 431 ? 38.465 -21.707 -30.482 1.00 95.75 431 ALA A N 1
ATOM 3259 C CA . ALA A 1 431 ? 37.295 -22.563 -30.296 1.00 95.75 431 ALA A CA 1
ATOM 3260 C C . ALA A 1 431 ? 37.608 -24.039 -30.602 1.00 95.75 431 ALA A C 1
ATOM 3262 O O . ALA A 1 431 ? 37.155 -24.925 -29.883 1.00 95.75 431 ALA A O 1
ATOM 3263 N N . GLN A 1 432 ? 38.410 -24.315 -31.638 1.00 94.94 432 GLN A N 1
ATOM 3264 C CA . GLN A 1 432 ? 38.831 -25.676 -32.000 1.00 94.94 432 GLN A CA 1
ATOM 3265 C C . GLN A 1 432 ? 39.873 -26.260 -31.035 1.00 94.94 432 GLN A C 1
ATOM 3267 O O . GLN A 1 432 ? 39.880 -27.466 -30.799 1.00 94.94 432 GLN A O 1
ATOM 3272 N N . ALA A 1 433 ? 40.752 -25.420 -30.485 1.00 95.12 433 ALA A N 1
ATOM 3273 C CA . ALA A 1 433 ? 41.809 -25.829 -29.565 1.00 95.12 433 ALA A CA 1
ATOM 3274 C C . ALA A 1 433 ? 41.343 -25.974 -28.103 1.00 95.12 433 ALA A C 1
ATOM 3276 O O . ALA A 1 433 ? 42.110 -26.463 -27.270 1.00 95.12 433 ALA A O 1
ATOM 3277 N N . ASN A 1 434 ? 40.120 -25.547 -27.765 1.00 91.44 434 ASN A N 1
ATOM 3278 C CA . ASN A 1 434 ? 39.599 -25.652 -26.405 1.00 91.44 434 ASN A CA 1
ATOM 3279 C C . ASN A 1 434 ? 39.434 -27.131 -26.002 1.00 91.44 434 ASN A C 1
ATOM 3281 O O . ASN A 1 434 ? 38.723 -27.896 -26.648 1.00 91.44 434 ASN A O 1
ATOM 3285 N N . THR A 1 435 ? 40.084 -27.533 -24.907 1.00 90.31 435 THR A N 1
ATOM 3286 C CA . THR A 1 435 ? 40.060 -28.908 -24.380 1.00 90.31 435 THR A CA 1
ATOM 3287 C C . THR A 1 435 ? 38.753 -29.270 -23.674 1.00 90.31 435 THR A C 1
ATOM 3289 O O . THR A 1 435 ? 38.494 -30.450 -23.443 1.00 90.31 435 THR A O 1
ATOM 3292 N N . SER A 1 436 ? 37.923 -28.278 -23.344 1.00 89.44 436 SER A N 1
ATOM 3293 C CA . SER A 1 436 ? 36.591 -28.445 -22.760 1.00 89.44 436 SER A CA 1
ATOM 3294 C C . SER A 1 436 ? 35.608 -27.449 -23.400 1.00 89.44 436 SER A C 1
ATOM 3296 O O . SER A 1 436 ? 35.197 -26.483 -22.741 1.00 89.44 436 SER A O 1
ATOM 3298 N N . PRO A 1 437 ? 35.260 -27.638 -24.687 1.00 90.50 437 PRO A N 1
ATOM 3299 C CA . PRO A 1 437 ? 34.397 -26.719 -25.418 1.00 90.50 437 PRO A CA 1
ATOM 3300 C C . PRO A 1 437 ? 32.935 -26.840 -24.974 1.00 90.50 437 PRO A C 1
ATOM 3302 O O . PRO A 1 437 ? 32.518 -27.846 -24.394 1.00 90.50 437 PRO A O 1
ATOM 3305 N N . MET A 1 438 ? 32.134 -25.823 -25.290 1.00 88.12 438 MET A N 1
ATOM 3306 C CA . MET A 1 438 ? 30.674 -25.921 -25.232 1.00 88.12 438 MET A CA 1
ATOM 3307 C C . MET A 1 438 ? 30.155 -27.069 -26.129 1.00 88.12 438 MET A C 1
ATOM 3309 O O . MET A 1 438 ? 30.802 -27.418 -27.120 1.00 88.12 438 MET A O 1
ATOM 3313 N N . PRO A 1 439 ? 28.962 -27.635 -25.845 1.00 87.12 439 PRO A N 1
ATOM 3314 C CA . PRO A 1 439 ? 28.393 -28.733 -26.638 1.00 87.12 439 PRO A CA 1
ATOM 3315 C C . PRO A 1 439 ? 28.219 -28.430 -28.134 1.00 87.12 439 PRO A C 1
ATOM 3317 O O . PRO A 1 439 ? 28.259 -29.339 -28.961 1.00 87.12 439 PRO A O 1
ATOM 3320 N N . SER A 1 440 ? 28.024 -27.157 -28.488 1.00 93.94 440 SER A N 1
ATOM 3321 C CA . SER A 1 440 ? 27.948 -26.675 -29.866 1.00 93.94 440 SER A CA 1
ATOM 3322 C C . SER A 1 440 ? 29.171 -25.838 -30.210 1.00 93.94 440 SER A C 1
ATOM 3324 O O . SER A 1 440 ? 29.544 -24.935 -29.461 1.00 93.94 440 SER A O 1
ATOM 3326 N N . TYR A 1 441 ? 29.732 -26.070 -31.398 1.00 95.88 441 TYR A N 1
ATOM 3327 C CA . TYR A 1 441 ? 30.815 -25.248 -31.935 1.00 95.88 441 TYR A CA 1
ATOM 3328 C C . TYR A 1 441 ? 30.424 -23.769 -32.056 1.00 95.88 441 TYR A C 1
ATOM 3330 O O . TYR A 1 441 ? 31.229 -22.888 -31.769 1.00 95.88 441 TYR A O 1
ATOM 3338 N N . GLN A 1 442 ? 29.181 -23.492 -32.460 1.00 94.88 442 GLN A N 1
ATOM 3339 C CA . GLN A 1 442 ? 28.686 -22.120 -32.572 1.00 94.88 442 GLN A CA 1
ATOM 3340 C C . GLN A 1 442 ? 28.607 -21.444 -31.199 1.00 94.88 442 GLN A C 1
ATOM 3342 O O . GLN A 1 442 ? 29.041 -20.304 -31.069 1.00 94.88 442 GLN A O 1
ATOM 3347 N N . ASP A 1 443 ? 28.142 -22.157 -30.170 1.00 94.06 443 ASP A N 1
ATOM 3348 C CA . ASP A 1 443 ? 28.049 -21.619 -28.806 1.00 94.06 443 ASP A CA 1
ATOM 3349 C C . ASP A 1 443 ? 29.447 -21.397 -28.198 1.00 94.06 443 ASP A C 1
ATOM 3351 O O . ASP A 1 443 ? 29.683 -20.401 -27.513 1.00 94.06 443 ASP A O 1
ATOM 3355 N N . GLU A 1 444 ? 30.409 -22.279 -28.497 1.00 96.69 444 GLU A N 1
ATOM 3356 C CA . GLU A 1 444 ? 31.816 -22.076 -28.131 1.00 96.69 444 GLU A CA 1
ATOM 3357 C C . GLU A 1 444 ? 32.395 -20.837 -28.824 1.00 96.69 444 GLU A C 1
ATOM 3359 O O . GLU A 1 444 ? 33.088 -20.040 -28.195 1.00 96.69 444 GLU A O 1
ATOM 3364 N N . LEU A 1 445 ? 32.076 -20.619 -30.102 1.00 97.81 445 LEU A N 1
ATOM 3365 C CA . LEU A 1 445 ? 32.534 -19.443 -30.836 1.00 97.81 445 LEU A CA 1
ATOM 3366 C C . LEU A 1 445 ? 31.945 -18.138 -30.267 1.00 97.81 445 LEU A C 1
ATOM 3368 O O . LEU A 1 445 ? 32.662 -17.141 -30.187 1.00 97.81 445 LEU A O 1
ATOM 3372 N N . VAL A 1 446 ? 30.688 -18.145 -29.799 1.00 97.38 446 VAL A N 1
ATOM 3373 C CA . VAL A 1 446 ? 30.094 -17.013 -29.054 1.00 97.38 446 VAL A CA 1
ATOM 3374 C C . VAL A 1 446 ? 30.879 -16.743 -27.770 1.00 97.38 446 VAL A C 1
ATOM 3376 O O . VAL A 1 446 ? 31.209 -15.592 -27.486 1.00 97.38 446 VAL A O 1
ATOM 3379 N N . LYS A 1 447 ? 31.235 -17.792 -27.020 1.00 95.56 447 LYS A N 1
ATOM 3380 C CA . LYS A 1 447 ? 32.042 -17.676 -25.797 1.00 95.56 447 LYS A CA 1
ATOM 3381 C C . LYS A 1 447 ? 33.433 -17.095 -26.074 1.00 95.56 447 LYS A C 1
ATOM 3383 O O . LYS A 1 447 ? 33.877 -16.208 -25.350 1.00 95.56 447 LYS A O 1
ATOM 3388 N N . GLN A 1 448 ? 34.103 -17.535 -27.141 1.00 97.88 448 GLN A N 1
ATOM 3389 C CA . GLN A 1 448 ? 35.402 -16.983 -27.548 1.00 97.88 448 GLN A CA 1
ATOM 3390 C C . GLN A 1 448 ? 35.295 -15.515 -27.983 1.00 97.88 448 GLN A C 1
ATOM 3392 O O . GLN A 1 448 ? 36.160 -14.708 -27.639 1.00 97.88 448 GLN A O 1
ATOM 3397 N N . LEU A 1 449 ? 34.224 -15.150 -28.697 1.00 98.38 449 LEU A N 1
ATOM 3398 C CA . LEU A 1 449 ? 33.950 -13.764 -29.077 1.00 98.38 449 LEU A CA 1
ATOM 3399 C C . LEU A 1 449 ? 33.733 -12.875 -27.844 1.00 98.38 449 LEU A C 1
ATOM 3401 O O . LEU A 1 449 ? 34.291 -11.781 -27.785 1.00 98.38 449 LEU A O 1
ATOM 3405 N N . LEU A 1 450 ? 32.962 -13.348 -26.859 1.00 96.75 450 LEU A N 1
ATOM 3406 C CA . LEU A 1 450 ? 32.718 -12.659 -25.588 1.00 96.75 450 LEU A CA 1
ATOM 3407 C C . LEU A 1 450 ? 34.030 -12.404 -24.832 1.00 96.75 450 LEU A C 1
ATOM 3409 O O . LEU A 1 450 ? 34.329 -11.266 -24.456 1.00 96.75 450 LEU A O 1
ATOM 3413 N N . HIS A 1 451 ? 34.856 -13.446 -24.722 1.00 97.19 451 HIS A N 1
ATOM 3414 C CA . HIS A 1 451 ? 36.139 -13.386 -24.035 1.00 97.19 451 HIS A CA 1
ATOM 3415 C C . HIS A 1 451 ? 37.109 -12.409 -24.704 1.00 97.19 451 HIS A C 1
ATOM 3417 O O . HIS A 1 451 ? 37.674 -11.537 -24.043 1.00 97.19 451 HIS A O 1
ATOM 3423 N N . TRP A 1 452 ? 37.261 -12.489 -26.030 1.00 98.38 452 TRP A N 1
ATOM 3424 C CA . TRP A 1 452 ? 38.067 -11.534 -26.791 1.00 98.38 452 TRP A CA 1
ATOM 3425 C C . TRP A 1 452 ? 37.554 -10.100 -26.619 1.00 98.38 452 TRP A C 1
ATOM 3427 O O . TRP A 1 452 ? 38.343 -9.179 -26.386 1.00 98.38 452 TRP A O 1
ATOM 3437 N N . PHE A 1 453 ? 36.234 -9.903 -26.676 1.00 98.31 453 PHE A N 1
ATOM 3438 C CA . PHE A 1 453 ? 35.648 -8.575 -26.563 1.00 98.31 453 PHE A CA 1
ATOM 3439 C C . PHE A 1 453 ? 36.003 -7.918 -25.224 1.00 98.31 453 PHE A C 1
ATOM 3441 O O . PHE A 1 453 ? 36.465 -6.776 -25.203 1.00 98.31 453 PHE A O 1
ATOM 3448 N N . LYS A 1 454 ? 35.865 -8.660 -24.117 1.00 96.69 454 LYS A N 1
ATOM 3449 C CA . LYS A 1 454 ? 36.171 -8.169 -22.767 1.00 96.69 454 LYS A CA 1
ATOM 3450 C C . LYS A 1 454 ? 37.659 -8.024 -22.483 1.00 96.69 454 LYS A C 1
ATOM 3452 O O . LYS A 1 454 ? 38.062 -7.074 -21.811 1.00 96.69 454 LYS A O 1
ATOM 3457 N N . ARG A 1 455 ? 38.467 -8.998 -22.898 1.00 97.25 455 ARG A N 1
ATOM 3458 C CA . ARG A 1 455 ? 39.863 -9.115 -22.454 1.00 97.25 455 ARG A CA 1
ATOM 3459 C C . ARG A 1 455 ? 40.852 -8.421 -23.381 1.00 97.25 455 ARG A C 1
ATOM 3461 O O . ARG A 1 455 ? 41.932 -8.059 -22.924 1.00 97.25 455 ARG A O 1
ATOM 3468 N N . GLU A 1 456 ? 40.500 -8.237 -24.651 1.00 97.75 456 GLU A N 1
ATOM 3469 C CA . GLU A 1 456 ? 41.443 -7.791 -25.683 1.00 97.75 456 GLU A CA 1
ATOM 3470 C C . GLU A 1 456 ? 40.951 -6.573 -26.471 1.00 97.75 456 GLU A C 1
ATOM 3472 O O . GLU A 1 456 ? 41.765 -5.738 -26.867 1.00 97.75 456 GLU A O 1
ATOM 3477 N N . PHE A 1 457 ? 39.643 -6.451 -26.714 1.00 98.25 457 PHE A N 1
ATOM 3478 C CA . PHE A 1 457 ? 39.128 -5.438 -27.636 1.00 98.25 457 PHE A CA 1
ATOM 3479 C C . PHE A 1 457 ? 38.616 -4.168 -26.959 1.00 98.25 457 PHE A C 1
ATOM 3481 O O . PHE A 1 457 ? 38.992 -3.076 -27.382 1.00 98.25 457 PHE A O 1
ATOM 3488 N N . PHE A 1 458 ? 37.750 -4.291 -25.950 1.00 97.81 458 PHE A N 1
ATOM 3489 C CA . PHE A 1 458 ? 36.981 -3.178 -25.394 1.00 97.81 458 PHE A CA 1
ATOM 3490 C C . PHE A 1 458 ? 37.362 -2.891 -23.936 1.00 97.81 458 PHE A C 1
ATOM 3492 O O . PHE A 1 458 ? 37.705 -3.788 -23.170 1.00 97.81 458 PHE A O 1
ATOM 3499 N N . THR A 1 459 ? 37.316 -1.621 -23.531 1.00 96.12 459 THR A N 1
ATOM 3500 C CA . THR A 1 459 ? 37.784 -1.172 -22.208 1.00 96.12 459 THR A CA 1
ATOM 3501 C C . THR A 1 459 ? 36.695 -0.457 -21.415 1.00 96.12 459 THR A C 1
ATOM 3503 O O . THR A 1 459 ? 35.899 0.315 -21.950 1.00 96.12 459 THR A O 1
ATOM 3506 N N . TRP A 1 460 ? 36.632 -0.728 -20.109 1.00 94.81 460 TRP A N 1
ATOM 3507 C CA . TRP A 1 460 ? 35.639 -0.104 -19.239 1.00 94.81 460 TRP A CA 1
ATOM 3508 C C . TRP A 1 460 ? 36.040 1.333 -18.922 1.00 94.81 460 TRP A C 1
ATOM 3510 O O . TRP A 1 460 ? 37.187 1.597 -18.558 1.00 94.81 460 TRP A O 1
ATOM 3520 N N . MET A 1 461 ? 35.081 2.253 -19.014 1.00 91.62 461 MET A N 1
ATOM 3521 C CA . MET A 1 461 ? 35.296 3.671 -18.755 1.00 91.62 461 MET A CA 1
ATOM 3522 C C . MET A 1 461 ? 34.386 4.166 -17.624 1.00 91.62 461 MET A C 1
ATOM 3524 O O . MET A 1 461 ? 33.207 4.464 -17.828 1.00 91.62 461 MET A O 1
ATOM 3528 N N . ASN A 1 462 ? 34.962 4.324 -16.429 1.00 89.19 462 ASN A N 1
ATOM 3529 C CA . ASN A 1 462 ? 34.306 5.055 -15.340 1.00 89.19 462 ASN A CA 1
ATOM 3530 C C . ASN A 1 462 ? 34.553 6.574 -15.453 1.00 89.19 462 ASN A C 1
ATOM 3532 O O . ASN A 1 462 ? 33.621 7.378 -15.493 1.00 89.19 462 ASN A O 1
ATOM 3536 N N . GLN A 1 463 ? 35.827 6.956 -15.575 1.00 90.94 463 GLN A N 1
ATOM 3537 C CA . GLN A 1 463 ? 36.284 8.329 -15.807 1.00 90.94 463 GLN A CA 1
ATOM 3538 C C . GLN A 1 463 ? 37.462 8.339 -16.804 1.00 90.94 463 GLN A C 1
ATOM 3540 O O . GLN A 1 463 ? 38.320 7.455 -16.727 1.00 90.94 463 GLN A O 1
ATOM 3545 N N . PRO A 1 464 ? 37.528 9.300 -17.744 1.00 92.38 464 PRO A N 1
ATOM 3546 C CA . PRO A 1 464 ? 38.574 9.329 -18.758 1.00 92.38 464 PRO A CA 1
ATOM 3547 C C . PRO A 1 464 ? 39.897 9.848 -18.178 1.00 92.38 464 PRO A C 1
ATOM 3549 O O . PRO A 1 464 ? 39.912 10.674 -17.262 1.00 92.38 464 PRO A O 1
ATOM 3552 N N . ARG A 1 465 ? 41.023 9.419 -18.756 1.00 93.69 465 ARG A N 1
ATOM 3553 C CA . ARG A 1 465 ? 42.334 10.044 -18.509 1.00 93.69 465 ARG A CA 1
ATOM 3554 C C . ARG A 1 465 ? 42.363 11.457 -19.081 1.00 93.69 465 ARG A C 1
ATOM 3556 O O . ARG A 1 465 ? 41.726 11.724 -20.096 1.00 93.69 465 ARG A O 1
ATOM 3563 N N . CYS A 1 466 ? 43.130 12.353 -18.464 1.00 95.19 466 CYS A N 1
ATOM 3564 C CA . CYS A 1 466 ? 43.281 13.715 -18.976 1.00 95.19 466 CYS A CA 1
ATOM 3565 C C . CYS A 1 466 ? 43.869 13.712 -20.397 1.00 95.19 466 CYS A C 1
ATOM 3567 O O . CYS A 1 466 ? 44.977 13.221 -20.597 1.00 95.19 466 CYS A O 1
ATOM 3569 N N . SER A 1 467 ? 43.189 14.339 -21.356 1.00 92.81 467 SER A N 1
ATOM 3570 C CA . SER A 1 467 ? 43.662 14.451 -22.744 1.00 92.81 467 SER A CA 1
ATOM 3571 C C . SER A 1 467 ? 44.950 15.271 -22.904 1.00 92.81 467 SER A C 1
ATOM 3573 O O . SER A 1 467 ? 45.680 15.068 -23.868 1.00 92.81 467 SER A O 1
ATOM 3575 N N . ALA A 1 468 ? 45.246 16.186 -21.974 1.00 94.94 468 ALA A N 1
ATOM 3576 C CA . ALA A 1 468 ? 46.409 17.074 -22.060 1.00 94.94 468 ALA A CA 1
ATOM 3577 C C . ALA A 1 468 ? 47.672 16.508 -21.387 1.00 94.94 468 ALA A C 1
ATOM 3579 O O . ALA A 1 468 ? 48.773 16.687 -21.896 1.00 94.94 468 ALA A O 1
ATOM 3580 N N . CYS A 1 469 ? 47.532 15.846 -20.234 1.00 94.00 469 CYS A N 1
ATOM 3581 C CA . CYS A 1 469 ? 48.675 15.383 -19.432 1.00 94.00 469 CYS A CA 1
ATOM 3582 C C . CYS A 1 469 ? 48.629 13.895 -19.060 1.00 94.00 469 CYS A C 1
ATOM 3584 O O . CYS A 1 469 ? 49.469 13.435 -18.293 1.00 94.00 469 CYS A O 1
ATOM 3586 N N . SER A 1 470 ? 47.646 13.142 -19.564 1.00 93.12 470 SER A N 1
ATOM 3587 C CA . SER A 1 470 ? 47.450 11.705 -19.304 1.00 9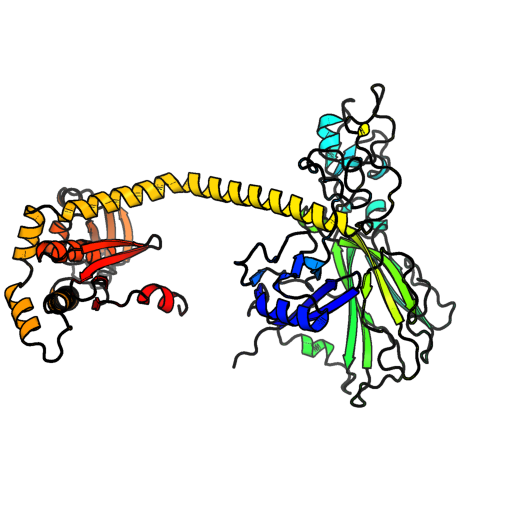3.12 470 SER A CA 1
ATOM 3588 C C . SER A 1 470 ? 47.242 11.307 -17.837 1.00 93.12 470 SER A C 1
ATOM 3590 O O . SER A 1 470 ? 47.282 10.125 -17.513 1.00 93.12 470 SER A O 1
ATOM 3592 N N . HIS A 1 471 ? 46.976 12.265 -16.943 1.00 91.75 471 HIS A N 1
ATOM 3593 C CA . HIS A 1 471 ? 46.686 11.979 -15.539 1.00 91.75 471 HIS A CA 1
ATOM 3594 C C . HIS A 1 471 ? 45.448 11.075 -15.389 1.00 91.75 471 HIS A C 1
ATOM 3596 O O . HIS A 1 471 ? 44.410 11.333 -16.004 1.00 91.75 471 HIS A O 1
ATOM 3602 N N . ASP A 1 472 ? 45.557 10.042 -14.547 1.00 89.12 472 ASP A N 1
ATOM 3603 C CA . ASP A 1 472 ? 44.563 8.962 -14.416 1.00 89.12 472 ASP A CA 1
ATOM 3604 C C . ASP A 1 472 ? 43.251 9.373 -13.738 1.00 89.12 472 ASP A C 1
ATOM 3606 O O . ASP A 1 472 ? 42.233 8.689 -13.861 1.00 89.12 472 ASP A O 1
ATOM 3610 N N . LYS A 1 473 ? 43.261 10.475 -12.986 1.00 89.56 473 LYS A N 1
ATOM 3611 C CA . LYS A 1 473 ? 42.099 10.916 -12.215 1.00 89.56 473 LYS A CA 1
ATOM 3612 C C . LYS A 1 473 ? 41.559 12.218 -12.769 1.00 89.56 473 LYS A C 1
ATOM 3614 O O . LYS A 1 473 ? 42.184 13.258 -12.613 1.00 89.56 473 LYS A O 1
ATOM 3619 N N . THR A 1 474 ? 40.387 12.173 -13.383 1.00 93.94 474 THR A N 1
ATOM 3620 C CA . THR A 1 474 ? 39.631 13.369 -13.763 1.00 93.94 474 THR A CA 1
ATOM 3621 C C . THR A 1 474 ? 38.311 13.396 -13.000 1.00 93.94 474 THR A C 1
ATOM 3623 O O . THR A 1 474 ? 37.806 12.358 -12.577 1.00 93.94 474 THR A O 1
ATOM 3626 N N . ARG A 1 475 ? 37.763 14.590 -12.764 1.00 94.31 475 ARG A N 1
ATOM 3627 C CA . ARG A 1 475 ? 36.505 14.774 -12.029 1.00 94.31 475 ARG A CA 1
ATOM 3628 C C . ARG A 1 475 ? 35.414 15.234 -12.982 1.00 94.31 475 ARG A C 1
ATOM 3630 O O . ARG A 1 475 ? 35.629 16.215 -13.687 1.00 94.31 475 ARG A O 1
ATOM 3637 N N . SER A 1 476 ? 34.258 14.571 -12.976 1.00 94.81 476 SER A N 1
ATOM 3638 C CA . SER A 1 476 ? 33.094 15.027 -13.746 1.00 94.81 476 SER A CA 1
ATOM 3639 C C . SER A 1 476 ? 32.641 16.396 -13.239 1.00 94.81 476 SER A C 1
ATOM 3641 O O . SER A 1 476 ? 32.499 16.598 -12.031 1.00 94.81 476 SER A O 1
ATOM 3643 N N . VAL A 1 477 ? 32.466 17.345 -14.156 1.00 95.56 477 VAL A N 1
ATOM 3644 C CA . VAL A 1 477 ? 32.077 18.726 -13.834 1.00 95.56 477 VAL A CA 1
ATOM 3645 C C . VAL A 1 477 ? 30.691 19.042 -14.371 1.00 95.56 477 VAL A C 1
ATOM 3647 O O . VAL A 1 477 ? 29.922 19.729 -13.706 1.00 95.56 477 VAL A O 1
ATOM 3650 N N . ARG A 1 478 ? 30.368 18.570 -15.579 1.00 95.50 478 ARG A N 1
ATOM 3651 C CA . ARG A 1 478 ? 29.078 18.828 -16.230 1.00 95.50 478 ARG A CA 1
ATOM 3652 C C . ARG A 1 478 ? 28.829 17.871 -17.389 1.00 95.50 478 ARG A C 1
ATOM 3654 O O . ARG A 1 478 ? 29.744 17.202 -17.861 1.00 95.50 478 ARG A O 1
ATOM 3661 N N . THR A 1 479 ? 27.590 17.864 -17.865 1.00 95.56 479 THR A N 1
ATOM 3662 C CA . THR A 1 479 ? 27.182 17.197 -19.105 1.00 95.56 479 THR A CA 1
ATOM 3663 C C . THR A 1 479 ? 26.742 18.254 -20.111 1.00 95.56 479 THR A C 1
ATOM 3665 O O . THR A 1 479 ? 26.024 19.185 -19.756 1.00 95.56 479 THR A O 1
ATOM 3668 N N . GLU A 1 480 ? 27.180 18.112 -21.355 1.00 95.00 480 GLU A N 1
ATOM 3669 C CA . GLU A 1 480 ? 26.838 18.981 -22.481 1.00 95.00 480 GLU A CA 1
ATOM 3670 C C . GLU A 1 480 ? 26.191 18.160 -23.610 1.00 95.00 480 GLU A C 1
ATOM 3672 O O . GLU A 1 480 ? 26.247 16.927 -23.620 1.00 95.00 480 GLU A O 1
ATOM 3677 N N . GLY A 1 481 ? 25.577 18.844 -24.577 1.00 93.50 481 GLY A N 1
ATOM 3678 C CA . GLY A 1 481 ? 25.176 18.220 -25.839 1.00 93.50 481 GLY A CA 1
ATOM 3679 C C . GLY A 1 481 ? 26.377 17.982 -26.770 1.00 93.50 481 GLY A C 1
ATOM 3680 O O . GLY A 1 481 ? 27.424 18.615 -26.589 1.00 93.50 481 GLY A O 1
ATOM 3681 N N . PRO A 1 482 ? 26.244 17.093 -27.772 1.00 94.00 482 PRO A N 1
ATOM 3682 C CA . PRO A 1 482 ? 27.245 16.947 -28.827 1.00 94.00 482 PRO A CA 1
ATOM 3683 C C . PRO A 1 482 ? 27.384 18.263 -29.601 1.00 94.00 482 PRO A C 1
ATOM 3685 O O . PRO A 1 482 ? 26.390 18.834 -30.048 1.00 94.00 482 PRO A O 1
ATOM 3688 N N . SER A 1 483 ? 28.610 18.759 -29.748 1.00 93.94 483 SER A N 1
ATOM 3689 C CA . SER A 1 483 ? 28.893 20.048 -30.389 1.00 93.94 483 SER A CA 1
ATOM 3690 C C . SER A 1 483 ? 29.918 19.959 -31.515 1.00 93.94 483 SER A C 1
ATOM 3692 O O . SER A 1 483 ? 29.939 20.832 -32.383 1.00 93.94 483 SER A O 1
ATOM 3694 N N . THR A 1 484 ? 30.745 18.911 -31.554 1.00 94.62 484 THR A N 1
ATOM 3695 C CA . THR A 1 484 ? 31.684 18.691 -32.662 1.00 94.62 484 THR A CA 1
ATOM 3696 C C . THR A 1 484 ? 31.055 17.852 -33.776 1.00 94.62 484 THR A C 1
ATOM 3698 O O . THR A 1 484 ? 30.146 17.054 -33.546 1.00 94.62 484 THR A O 1
ATOM 3701 N N . ALA A 1 485 ? 31.561 17.995 -35.006 1.00 95.12 485 ALA A N 1
ATOM 3702 C CA . ALA A 1 485 ? 31.095 17.191 -36.140 1.00 95.12 485 ALA A CA 1
ATOM 3703 C C . ALA A 1 485 ? 31.286 15.682 -35.903 1.00 95.12 485 ALA A C 1
ATOM 3705 O O . ALA A 1 485 ? 30.450 14.885 -36.316 1.00 95.12 485 ALA A O 1
ATOM 3706 N N . GLU A 1 486 ? 32.354 15.296 -35.199 1.00 94.94 486 GLU A N 1
ATOM 3707 C CA . GLU A 1 486 ? 32.622 13.909 -34.812 1.00 94.94 486 GLU A CA 1
ATOM 3708 C C . GLU A 1 486 ? 31.608 13.394 -33.779 1.00 94.94 486 GLU A C 1
ATOM 3710 O O . GLU A 1 486 ? 31.075 12.297 -33.939 1.00 94.94 486 GLU A O 1
ATOM 3715 N N . GLU A 1 487 ? 31.301 14.200 -32.756 1.00 96.06 487 GLU A N 1
ATOM 3716 C CA . GLU A 1 487 ? 30.305 13.880 -31.724 1.00 96.06 487 GLU A CA 1
ATOM 3717 C C . GLU A 1 487 ? 28.920 13.640 -32.339 1.00 96.06 487 GLU A C 1
ATOM 3719 O O . GLU A 1 487 ? 28.241 12.667 -32.005 1.00 96.06 487 GLU A O 1
ATOM 3724 N N . ILE A 1 488 ? 28.527 14.499 -33.282 1.00 94.56 488 ILE A N 1
ATOM 3725 C CA . ILE A 1 488 ? 27.246 14.410 -33.990 1.00 94.56 488 ILE A CA 1
ATOM 3726 C C . ILE A 1 488 ? 27.232 13.208 -34.943 1.00 94.56 488 ILE A C 1
ATOM 3728 O O . ILE A 1 488 ? 26.269 12.441 -34.940 1.00 94.56 488 ILE A O 1
ATOM 3732 N N . ALA A 1 489 ? 28.296 13.008 -35.731 1.00 94.12 489 ALA A N 1
ATOM 3733 C CA . ALA A 1 489 ? 28.392 11.892 -36.673 1.00 94.12 489 ALA A CA 1
ATOM 3734 C C . ALA A 1 489 ? 28.364 10.527 -35.966 1.00 94.12 489 ALA A C 1
ATOM 3736 O O . ALA A 1 489 ? 27.707 9.612 -36.449 1.00 94.12 489 ALA A O 1
ATOM 3737 N N . GLY A 1 490 ? 29.000 10.410 -34.795 1.00 94.62 490 GLY A N 1
ATOM 3738 C CA . GLY A 1 490 ? 28.962 9.204 -33.960 1.00 94.62 490 GLY A CA 1
ATOM 3739 C C . GLY A 1 490 ? 27.664 9.020 -33.159 1.00 94.62 490 GLY A C 1
ATOM 3740 O O . GLY A 1 490 ? 27.597 8.152 -32.283 1.00 94.62 490 GLY A O 1
ATOM 3741 N N . GLN A 1 491 ? 26.645 9.852 -33.406 1.00 95.00 491 GLN A N 1
ATOM 3742 C CA . GLN A 1 491 ? 25.350 9.815 -32.722 1.00 95.00 491 GLN A CA 1
ATOM 3743 C C . GLN A 1 491 ? 25.488 9.886 -31.190 1.00 95.00 491 GLN A C 1
ATOM 3745 O O . GLN A 1 491 ? 24.835 9.140 -30.452 1.00 95.00 491 GLN A O 1
ATOM 3750 N N . ALA A 1 492 ? 26.379 10.744 -30.682 1.00 95.56 492 ALA A N 1
ATOM 3751 C CA . ALA A 1 492 ? 26.536 10.903 -29.242 1.00 95.56 492 ALA A CA 1
ATOM 3752 C C . ALA A 1 492 ? 25.254 11.476 -28.618 1.00 95.56 492 ALA A C 1
ATOM 3754 O O . ALA A 1 492 ? 24.774 12.529 -29.030 1.00 95.56 492 ALA A O 1
ATOM 3755 N N . SER A 1 493 ? 24.699 10.797 -27.609 1.00 91.50 493 SER A N 1
ATOM 3756 C CA . SER A 1 493 ? 23.480 11.270 -26.929 1.00 91.50 493 SER A CA 1
ATOM 3757 C C . SER A 1 493 ? 23.767 12.422 -25.969 1.00 91.50 493 SER A C 1
ATOM 3759 O O . SER A 1 493 ? 22.942 13.314 -25.786 1.00 91.50 493 SER A O 1
ATOM 3761 N N . ARG A 1 494 ? 24.948 12.399 -25.348 1.00 95.19 494 ARG A N 1
ATOM 3762 C CA . ARG A 1 494 ? 25.456 13.418 -24.428 1.00 95.19 494 ARG A CA 1
ATOM 3763 C C . ARG A 1 494 ? 26.978 13.382 -24.388 1.00 95.19 494 ARG A C 1
ATOM 3765 O O . ARG A 1 494 ? 27.583 12.367 -24.733 1.00 95.19 494 ARG A O 1
ATOM 3772 N N . VAL A 1 495 ? 27.589 14.462 -23.916 1.00 96.81 495 VAL A N 1
ATOM 3773 C CA . VAL A 1 495 ? 29.036 14.561 -23.714 1.00 96.81 495 VAL A CA 1
ATOM 3774 C C . VAL A 1 495 ? 29.323 14.876 -22.257 1.00 96.81 495 VAL A C 1
ATOM 3776 O O . VAL A 1 495 ? 28.937 15.921 -21.739 1.00 96.81 495 VAL A O 1
ATOM 3779 N N . GLU A 1 496 ? 30.007 13.962 -21.583 1.00 96.94 496 GLU A N 1
ATOM 3780 C CA . GLU A 1 496 ? 30.415 14.134 -20.194 1.00 96.94 496 GLU A CA 1
ATOM 3781 C C . GLU A 1 496 ? 31.746 14.902 -20.161 1.00 96.94 496 GLU A C 1
ATOM 3783 O O . GLU A 1 496 ? 32.705 14.535 -20.844 1.00 96.94 496 GLU A O 1
ATOM 3788 N N . VAL A 1 497 ? 31.812 16.002 -19.408 1.00 96.62 497 VAL A N 1
ATOM 3789 C CA . VAL A 1 497 ? 32.992 16.875 -19.343 1.00 96.62 497 VAL A CA 1
ATOM 3790 C C . VAL A 1 497 ? 33.671 16.721 -17.993 1.00 96.62 497 VAL A C 1
ATOM 3792 O O . VAL A 1 497 ? 33.087 16.997 -16.942 1.00 96.62 497 VAL A O 1
ATOM 3795 N N . TYR A 1 498 ? 34.940 16.334 -18.042 1.00 96.75 498 TYR A N 1
ATOM 3796 C CA . TYR A 1 498 ? 35.775 16.081 -16.883 1.00 96.75 498 TYR A CA 1
ATOM 3797 C C . TYR A 1 498 ? 36.908 17.102 -16.789 1.00 96.75 498 TYR A C 1
ATOM 3799 O O . TYR A 1 498 ? 37.470 17.508 -17.801 1.00 96.75 498 TYR A O 1
ATOM 3807 N N . GLN A 1 499 ? 37.279 17.497 -15.575 1.00 96.88 499 GLN A N 1
ATOM 3808 C CA . GLN A 1 499 ? 38.414 18.377 -15.317 1.00 96.88 499 GLN A CA 1
ATOM 3809 C C . GLN A 1 499 ? 39.556 17.608 -14.660 1.00 96.88 499 GLN A C 1
ATOM 3811 O O . GLN A 1 499 ? 39.356 16.842 -13.713 1.00 96.88 499 GLN A O 1
ATOM 3816 N N . CYS A 1 500 ? 40.768 17.830 -15.159 1.00 96.75 500 CYS A N 1
ATOM 3817 C CA . CYS A 1 500 ? 41.975 17.277 -14.573 1.00 96.75 500 CYS A CA 1
ATOM 3818 C C . CYS A 1 500 ? 42.414 18.106 -13.352 1.00 96.75 500 CYS A C 1
ATOM 3820 O O . CYS A 1 500 ? 42.677 19.299 -13.504 1.00 96.75 500 CYS A O 1
ATOM 3822 N N . PRO A 1 501 ? 42.575 17.504 -12.162 1.00 95.19 501 PRO A N 1
ATOM 3823 C CA . PRO A 1 501 ? 43.053 18.208 -10.976 1.00 95.19 501 PRO A CA 1
ATOM 3824 C C . PRO A 1 501 ? 44.535 18.599 -11.078 1.00 95.19 501 PRO A C 1
ATOM 3826 O O . PRO A 1 501 ? 44.953 19.546 -10.426 1.00 95.19 501 PRO A O 1
ATOM 3829 N N . ALA A 1 502 ? 45.330 17.901 -11.898 1.00 95.19 502 ALA A N 1
ATOM 3830 C CA . ALA A 1 502 ? 46.767 18.148 -12.017 1.00 95.19 502 ALA A CA 1
ATOM 3831 C C . ALA A 1 502 ? 47.116 19.331 -12.939 1.00 95.19 502 ALA A C 1
ATOM 3833 O O . ALA A 1 502 ? 48.089 20.032 -12.687 1.00 95.19 502 ALA A O 1
ATOM 3834 N N . CYS A 1 503 ? 46.350 19.554 -14.013 1.00 95.38 503 CYS A N 1
ATOM 3835 C CA . CYS A 1 503 ? 46.648 20.604 -15.004 1.00 95.38 503 CYS A CA 1
ATOM 3836 C C . CYS A 1 503 ? 45.468 21.536 -15.318 1.00 95.38 503 CYS A C 1
ATOM 3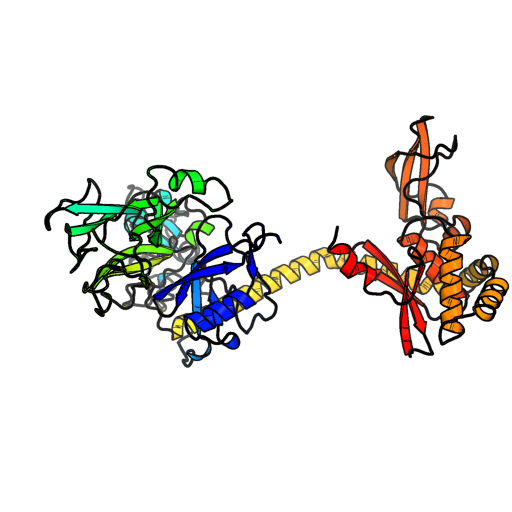838 O O . CYS A 1 503 ? 45.600 22.425 -16.151 1.00 95.38 503 CYS A O 1
ATOM 3840 N N . GLY A 1 504 ? 44.297 21.320 -14.711 1.00 93.81 504 GLY A N 1
ATOM 3841 C CA . GLY A 1 504 ? 43.091 22.123 -14.935 1.00 93.81 504 GLY A CA 1
ATOM 3842 C C . GLY A 1 504 ? 42.400 21.913 -16.288 1.00 93.81 504 GLY A C 1
ATOM 3843 O O . GLY A 1 504 ? 41.292 22.419 -16.469 1.00 93.81 504 GLY A O 1
ATOM 3844 N N . ALA A 1 505 ? 43.009 21.165 -17.218 1.00 96.44 505 ALA A N 1
ATOM 3845 C CA . ALA A 1 505 ? 42.468 20.927 -18.553 1.00 96.44 505 ALA A CA 1
ATOM 3846 C C . ALA A 1 505 ? 41.136 20.161 -18.522 1.00 96.44 505 ALA A C 1
ATOM 3848 O O . ALA A 1 505 ? 40.901 19.320 -17.648 1.00 96.44 505 ALA A O 1
ATOM 3849 N N . LEU A 1 506 ? 40.286 20.440 -19.513 1.00 95.88 506 LEU A N 1
ATOM 3850 C CA . LEU A 1 506 ? 39.005 19.768 -19.702 1.00 95.88 506 LEU A CA 1
ATOM 3851 C C . LEU A 1 506 ? 39.142 18.617 -20.703 1.00 95.88 506 LEU A C 1
ATOM 3853 O O . LEU A 1 506 ? 39.667 18.787 -21.800 1.00 95.88 506 LEU A O 1
ATOM 3857 N N . THR A 1 507 ? 38.639 17.448 -20.328 1.00 95.75 507 THR A N 1
ATOM 3858 C CA . THR A 1 507 ? 38.542 16.253 -21.166 1.00 95.75 507 THR A CA 1
ATOM 3859 C C . THR A 1 507 ? 37.075 15.953 -21.430 1.00 95.75 507 THR A C 1
ATOM 3861 O O . THR A 1 507 ? 36.262 15.931 -20.507 1.00 95.75 507 THR A O 1
ATOM 3864 N N . ARG A 1 508 ? 36.730 15.741 -22.698 1.00 95.06 508 ARG A N 1
ATOM 3865 C CA . ARG A 1 508 ? 35.369 15.424 -23.137 1.00 95.06 508 ARG A CA 1
ATOM 3866 C C . ARG A 1 508 ? 35.244 13.924 -23.359 1.00 95.06 508 ARG A C 1
ATOM 3868 O O . ARG A 1 508 ? 36.137 13.323 -23.950 1.00 95.06 508 ARG A O 1
ATOM 3875 N N . PHE A 1 509 ? 34.133 13.345 -22.925 1.00 96.19 509 PHE A N 1
ATOM 3876 C CA . PHE A 1 509 ? 33.781 11.957 -23.184 1.00 96.19 509 PHE A CA 1
ATOM 3877 C C . PHE A 1 509 ? 32.376 11.856 -23.796 1.00 96.19 509 PHE A C 1
ATOM 3879 O O . PHE A 1 509 ? 31.375 11.882 -23.070 1.00 96.19 509 PHE A O 1
ATOM 3886 N N . PRO A 1 510 ? 32.278 11.780 -25.132 1.00 96.50 510 PRO A N 1
ATOM 3887 C CA . PRO A 1 510 ? 31.005 11.594 -25.819 1.00 96.50 510 PRO A CA 1
ATOM 3888 C C . PRO A 1 510 ? 30.448 10.177 -25.621 1.00 96.50 510 PRO A C 1
ATOM 3890 O O . PRO A 1 510 ? 31.155 9.190 -25.811 1.00 96.50 510 PRO A O 1
ATOM 3893 N N . ARG A 1 511 ? 29.160 10.073 -25.276 1.00 96.06 511 ARG A N 1
ATOM 3894 C CA . ARG A 1 511 ? 28.415 8.809 -25.148 1.00 96.06 511 ARG A CA 1
ATOM 3895 C C . ARG A 1 511 ? 27.853 8.398 -26.509 1.00 96.06 511 ARG A C 1
ATOM 3897 O O . ARG A 1 511 ? 26.702 8.706 -26.827 1.00 96.06 511 ARG A O 1
ATOM 3904 N N . TYR A 1 512 ? 28.708 7.805 -27.341 1.00 96.94 512 TYR A N 1
ATOM 3905 C CA . TYR A 1 512 ? 28.401 7.432 -28.726 1.00 96.94 512 TYR A CA 1
ATOM 3906 C C . TYR A 1 512 ? 27.361 6.305 -28.821 1.00 96.94 512 TYR A C 1
ATOM 3908 O O . TYR A 1 512 ? 27.433 5.324 -28.084 1.00 96.94 512 TYR A O 1
ATOM 3916 N N . ASN A 1 513 ? 26.419 6.430 -29.764 1.00 95.12 513 ASN A N 1
ATOM 3917 C CA . ASN A 1 513 ? 25.439 5.378 -30.074 1.00 95.12 513 ASN A CA 1
ATOM 3918 C C . ASN A 1 513 ? 25.679 4.706 -31.429 1.00 95.12 513 ASN A C 1
ATOM 3920 O O . ASN A 1 513 ? 25.124 3.630 -31.644 1.00 95.12 513 ASN A O 1
ATOM 3924 N N . ASP A 1 514 ? 26.503 5.284 -32.309 1.00 96.38 514 ASP A N 1
ATOM 3925 C CA . ASP A 1 514 ? 26.912 4.621 -33.548 1.00 96.38 514 ASP A CA 1
ATOM 3926 C C . ASP A 1 514 ? 27.871 3.459 -33.220 1.00 96.38 514 ASP A C 1
ATOM 3928 O O . ASP A 1 514 ? 28.993 3.706 -32.758 1.00 96.38 514 ASP A O 1
ATOM 3932 N N . PRO A 1 515 ? 27.476 2.192 -33.448 1.00 96.25 515 PRO A N 1
ATOM 3933 C CA . PRO A 1 515 ? 28.317 1.052 -33.117 1.00 96.25 515 PRO A CA 1
ATOM 3934 C C . PRO A 1 515 ? 29.607 1.016 -33.948 1.00 96.25 515 PRO A C 1
ATOM 3936 O O . PRO A 1 515 ? 30.618 0.529 -33.450 1.00 96.25 515 PRO A O 1
ATOM 3939 N N . VAL A 1 516 ? 29.637 1.598 -35.155 1.00 97.19 516 VAL A N 1
ATOM 3940 C CA . VAL A 1 516 ? 30.877 1.686 -35.945 1.00 97.19 516 VAL A CA 1
ATOM 3941 C C . VAL A 1 516 ? 31.873 2.633 -35.287 1.00 97.19 516 VAL A C 1
ATOM 3943 O O . VAL A 1 516 ? 33.059 2.323 -35.212 1.00 97.19 516 VAL A O 1
ATOM 3946 N N . LYS A 1 517 ? 31.401 3.748 -34.719 1.00 97.50 517 LYS A N 1
ATOM 3947 C CA . LYS A 1 517 ? 32.259 4.642 -33.935 1.00 97.50 517 LYS A CA 1
ATOM 3948 C C . LYS A 1 517 ? 32.815 3.941 -32.694 1.00 97.50 517 LYS A C 1
ATOM 3950 O O . LYS A 1 517 ? 33.975 4.150 -32.341 1.00 97.50 517 LYS A O 1
ATOM 3955 N N . LEU A 1 518 ? 32.020 3.084 -32.056 1.00 97.94 518 LEU A N 1
ATOM 3956 C CA . LEU A 1 518 ? 32.449 2.313 -30.885 1.00 97.94 518 LEU A CA 1
ATOM 3957 C C . LEU A 1 518 ? 33.539 1.284 -31.211 1.00 97.94 518 LEU A C 1
ATOM 3959 O O . LEU A 1 518 ? 34.402 1.027 -30.373 1.00 97.94 518 LEU A O 1
ATOM 3963 N N . LEU A 1 519 ? 33.558 0.748 -32.432 1.00 97.88 519 LEU A N 1
ATOM 3964 C CA . LEU A 1 519 ? 34.644 -0.112 -32.902 1.00 97.88 519 LEU A CA 1
ATOM 3965 C C . LEU A 1 519 ? 36.005 0.616 -32.976 1.00 97.88 519 LEU A C 1
ATOM 3967 O O . LEU A 1 519 ? 37.058 -0.028 -32.885 1.00 97.88 519 LEU A O 1
ATOM 3971 N N . ASP A 1 520 ? 35.988 1.943 -33.139 1.00 96.75 520 ASP A N 1
ATOM 3972 C CA . ASP A 1 520 ? 37.184 2.792 -33.139 1.00 96.75 520 ASP A CA 1
ATOM 3973 C C . ASP A 1 520 ? 37.562 3.248 -31.729 1.00 96.75 520 ASP A C 1
ATOM 3975 O O . ASP A 1 520 ? 38.735 3.196 -31.361 1.00 96.75 520 ASP A O 1
ATOM 3979 N N . THR A 1 521 ? 36.587 3.692 -30.927 1.00 96.50 521 THR A N 1
ATOM 3980 C CA . THR A 1 521 ? 36.862 4.205 -29.574 1.00 96.50 521 THR A CA 1
ATOM 3981 C C . THR A 1 521 ? 37.201 3.100 -28.582 1.00 96.50 521 THR A C 1
ATOM 3983 O O . THR A 1 521 ? 37.972 3.345 -27.655 1.00 96.50 521 THR A O 1
ATOM 3986 N N . ARG A 1 522 ? 36.637 1.898 -28.765 1.00 97.62 522 ARG A N 1
ATOM 3987 C CA . ARG A 1 522 ? 36.908 0.690 -27.967 1.00 97.62 522 ARG A CA 1
ATOM 3988 C C . ARG A 1 522 ? 36.765 0.891 -26.457 1.00 97.62 522 ARG A C 1
ATOM 3990 O O . ARG A 1 522 ? 37.481 0.286 -25.653 1.00 97.62 522 ARG A O 1
ATOM 3997 N N . THR A 1 523 ? 35.875 1.790 -26.050 1.00 96.44 523 THR A N 1
ATOM 3998 C CA . THR A 1 523 ? 35.720 2.164 -24.646 1.00 96.44 523 THR A CA 1
ATOM 3999 C C . THR A 1 523 ? 34.322 2.690 -24.337 1.00 96.44 523 THR A C 1
ATOM 4001 O O . THR A 1 523 ? 33.677 3.298 -25.194 1.00 96.44 523 THR A O 1
ATOM 4004 N N . GLY A 1 524 ? 33.850 2.467 -23.108 1.00 95.50 524 GLY A N 1
ATOM 4005 C CA . GLY A 1 524 ? 32.536 2.922 -22.645 1.00 95.50 524 GLY A CA 1
ATOM 4006 C C . GLY A 1 524 ? 32.028 2.189 -21.404 1.00 95.50 524 GLY A C 1
ATOM 4007 O O . GLY A 1 524 ? 32.811 1.564 -20.685 1.00 95.50 524 GLY A O 1
ATOM 4008 N N . ARG A 1 525 ? 30.714 2.279 -21.157 1.00 94.50 525 ARG A N 1
ATOM 4009 C CA . ARG A 1 525 ? 29.986 1.569 -20.083 1.00 94.50 525 ARG A CA 1
ATOM 4010 C C . ARG A 1 525 ? 29.014 0.549 -20.685 1.00 94.50 525 ARG A C 1
ATOM 4012 O O . ARG A 1 525 ? 28.988 0.398 -21.903 1.00 94.50 525 ARG A O 1
ATOM 4019 N N . CYS A 1 526 ? 28.193 -0.107 -19.862 1.00 92.69 526 CYS A N 1
ATOM 4020 C CA . CYS A 1 526 ? 27.254 -1.160 -20.283 1.00 92.69 526 CYS A CA 1
ATOM 4021 C C . CYS A 1 526 ? 26.507 -0.852 -21.595 1.00 92.69 526 CYS A C 1
ATOM 4023 O O . CYS A 1 526 ? 26.505 -1.674 -22.507 1.00 92.69 526 CYS A O 1
ATOM 4025 N N . GLY A 1 527 ? 25.999 0.377 -21.749 1.00 93.56 527 GLY A N 1
ATOM 4026 C CA . GLY A 1 527 ? 25.393 0.886 -22.984 1.00 93.56 527 GLY A CA 1
ATOM 4027 C C . GLY A 1 527 ? 26.241 0.686 -24.246 1.00 93.56 527 GLY A C 1
ATOM 4028 O O . GLY A 1 527 ? 25.786 0.066 -25.207 1.00 93.56 527 GLY A O 1
ATOM 4029 N N . GLU A 1 528 ? 27.465 1.218 -24.253 1.00 97.19 528 GLU A N 1
ATOM 4030 C CA . GLU A 1 528 ? 28.401 1.104 -25.377 1.00 97.19 528 GLU A CA 1
ATOM 4031 C C . GLU A 1 528 ? 28.897 -0.332 -25.583 1.00 97.19 528 GLU A C 1
ATOM 4033 O O . GLU A 1 528 ? 29.024 -0.784 -26.722 1.00 97.19 528 GLU A O 1
ATOM 4038 N N . TRP A 1 529 ? 29.147 -1.048 -24.485 1.00 97.81 529 TRP A N 1
ATOM 4039 C CA . TRP A 1 529 ? 29.600 -2.437 -24.491 1.00 97.81 529 TRP A CA 1
ATOM 4040 C C . TRP A 1 529 ? 28.589 -3.355 -25.180 1.00 97.81 529 TRP A C 1
ATOM 4042 O O . TRP A 1 529 ? 28.929 -4.003 -26.170 1.00 97.81 529 TRP A O 1
ATOM 4052 N N . ALA A 1 530 ? 27.336 -3.364 -24.715 1.00 97.38 530 ALA A N 1
ATOM 4053 C CA . ALA A 1 530 ? 26.277 -4.184 -25.296 1.00 97.38 530 ALA A CA 1
ATOM 4054 C C . ALA A 1 530 ? 25.969 -3.766 -26.742 1.00 97.38 530 ALA A C 1
ATOM 4056 O O . ALA A 1 530 ? 25.764 -4.619 -27.604 1.00 97.38 530 ALA A O 1
ATOM 4057 N N . ASN A 1 531 ? 25.984 -2.460 -27.041 1.00 97.56 531 ASN A N 1
ATOM 4058 C CA . ASN A 1 531 ? 25.715 -1.949 -28.386 1.00 97.56 531 ASN A CA 1
ATOM 4059 C C . ASN A 1 531 ? 26.753 -2.443 -29.409 1.00 97.56 531 ASN A C 1
ATOM 4061 O O . ASN A 1 531 ? 26.399 -2.999 -30.448 1.00 97.56 531 ASN A O 1
ATOM 4065 N N . CYS A 1 532 ? 28.039 -2.276 -29.097 1.00 98.44 532 CYS A N 1
ATOM 4066 C CA . CYS A 1 532 ? 29.131 -2.699 -29.969 1.00 98.44 532 CYS A CA 1
ATOM 4067 C C . CYS A 1 532 ? 29.217 -4.232 -30.064 1.00 98.44 532 CYS A C 1
ATOM 4069 O O . CYS A 1 532 ? 29.344 -4.778 -31.159 1.00 98.44 532 CYS A O 1
ATOM 4071 N N . PHE A 1 533 ? 29.062 -4.939 -28.940 1.00 98.56 533 PHE A N 1
ATOM 4072 C CA . PHE A 1 533 ? 29.091 -6.401 -28.924 1.00 98.56 533 PHE A CA 1
ATOM 4073 C C . PHE A 1 533 ? 27.950 -7.022 -29.742 1.00 98.56 533 PHE A C 1
ATOM 4075 O O . PHE A 1 533 ? 28.192 -7.949 -30.512 1.00 98.56 533 PHE A O 1
ATOM 4082 N N . THR A 1 534 ? 26.733 -6.469 -29.666 1.00 98.56 534 THR A N 1
ATOM 4083 C CA . THR A 1 534 ? 25.597 -6.957 -30.470 1.00 98.56 534 THR A CA 1
ATOM 4084 C C . THR A 1 534 ? 25.883 -6.835 -31.972 1.00 98.56 534 THR A C 1
ATOM 4086 O O . THR A 1 534 ? 25.598 -7.772 -32.721 1.00 98.56 534 THR A O 1
ATOM 4089 N N . LEU A 1 535 ? 26.514 -5.737 -32.422 1.00 98.62 535 LEU A N 1
ATOM 4090 C CA . LEU A 1 535 ? 26.968 -5.610 -33.813 1.00 98.62 535 LEU A CA 1
ATOM 4091 C C . LEU A 1 535 ? 27.985 -6.706 -34.169 1.00 98.62 535 LEU A C 1
ATOM 4093 O O . LEU A 1 535 ? 27.856 -7.317 -35.228 1.00 98.62 535 LEU A O 1
ATOM 4097 N N . CYS A 1 536 ? 28.963 -6.982 -33.301 1.00 98.69 536 CYS A N 1
ATOM 4098 C CA . CYS A 1 536 ? 29.938 -8.054 -33.521 1.00 98.69 536 CYS A CA 1
ATOM 4099 C C . CYS A 1 536 ? 29.262 -9.429 -33.654 1.00 98.69 536 CYS A C 1
ATOM 4101 O O . CYS A 1 536 ? 29.603 -10.183 -34.564 1.00 98.69 536 CYS A O 1
ATOM 4103 N N . CYS A 1 537 ? 28.271 -9.741 -32.810 1.00 98.62 537 CYS A N 1
ATOM 4104 C CA . CYS A 1 537 ? 27.500 -10.982 -32.916 1.00 98.62 537 CYS A CA 1
ATOM 4105 C C . CYS A 1 537 ? 26.775 -11.088 -34.263 1.00 98.62 537 CYS A C 1
ATOM 4107 O O . CYS A 1 537 ? 26.886 -12.110 -34.942 1.00 98.62 537 CYS A O 1
ATOM 4109 N N . ARG A 1 538 ? 26.080 -10.021 -34.684 1.00 98.56 538 ARG A N 1
ATOM 4110 C CA . ARG A 1 538 ? 25.387 -9.986 -35.982 1.00 98.56 538 ARG A CA 1
ATOM 4111 C C . ARG A 1 538 ? 26.359 -10.104 -37.157 1.00 98.56 538 ARG A C 1
ATOM 4113 O O . ARG A 1 538 ? 26.071 -10.832 -38.100 1.00 98.56 538 ARG A O 1
ATOM 4120 N N . ALA A 1 539 ? 27.521 -9.456 -37.080 1.00 98.50 539 ALA A N 1
ATOM 4121 C CA . ALA A 1 539 ? 28.564 -9.515 -38.103 1.00 98.50 539 ALA A CA 1
ATOM 4122 C C . ALA A 1 539 ? 29.183 -10.916 -38.253 1.00 98.50 539 ALA A C 1
ATOM 4124 O O . ALA A 1 539 ? 29.455 -11.349 -39.369 1.00 98.50 539 ALA A O 1
ATOM 4125 N N . MET A 1 540 ? 29.337 -11.646 -37.144 1.00 97.94 540 MET A N 1
ATOM 4126 C CA . MET A 1 540 ? 29.758 -13.055 -37.116 1.00 97.94 540 MET A CA 1
ATOM 4127 C C . MET A 1 540 ? 28.662 -14.033 -37.581 1.00 97.94 540 MET A C 1
ATOM 4129 O O . MET A 1 540 ? 28.899 -15.237 -37.647 1.00 97.94 540 MET A O 1
ATOM 4133 N N . GLY A 1 541 ? 27.463 -13.536 -37.907 1.00 97.38 541 GLY A N 1
ATOM 4134 C CA . GLY A 1 541 ? 26.349 -14.334 -38.418 1.00 97.38 541 GLY A CA 1
ATOM 4135 C C . GLY A 1 541 ? 25.432 -14.931 -37.348 1.00 97.38 541 GLY A C 1
ATOM 4136 O O . GLY A 1 541 ? 24.516 -15.669 -37.699 1.00 97.38 541 GLY A O 1
ATOM 4137 N N . PHE A 1 542 ? 25.621 -14.607 -36.066 1.00 98.25 542 PHE A N 1
ATOM 4138 C CA . PHE A 1 542 ? 24.757 -15.101 -34.992 1.00 98.25 542 PHE A CA 1
ATOM 4139 C C . PHE A 1 542 ? 23.428 -14.352 -34.946 1.00 98.25 542 PHE A C 1
ATOM 4141 O O . PHE A 1 542 ? 23.405 -13.123 -35.041 1.00 98.25 542 PHE A O 1
ATOM 4148 N N . GLU A 1 543 ? 22.321 -15.060 -34.731 1.00 98.06 543 GLU A N 1
ATOM 4149 C CA . GLU A 1 543 ? 21.054 -14.426 -34.360 1.00 98.06 543 GLU A CA 1
ATOM 4150 C C . GLU A 1 543 ? 21.194 -13.784 -32.982 1.00 98.06 543 GLU A C 1
ATOM 4152 O O . GLU A 1 543 ? 21.440 -14.482 -32.000 1.00 98.06 543 GLU A O 1
ATOM 4157 N N . ALA A 1 544 ? 21.062 -12.457 -32.909 1.00 98.00 544 ALA A N 1
ATOM 4158 C CA . ALA A 1 544 ? 21.321 -11.704 -31.689 1.00 98.00 544 ALA A CA 1
ATOM 4159 C C . ALA A 1 544 ? 20.226 -10.673 -31.401 1.00 98.00 544 ALA A C 1
ATOM 4161 O O . ALA A 1 544 ? 19.710 -10.026 -32.315 1.00 98.00 544 ALA A O 1
ATOM 4162 N N . ARG A 1 545 ? 19.904 -10.491 -30.120 1.00 97.94 545 ARG A N 1
ATOM 4163 C CA . ARG A 1 545 ? 19.004 -9.449 -29.614 1.00 97.94 545 ARG A CA 1
ATOM 4164 C C . ARG A 1 545 ? 19.773 -8.480 -28.740 1.00 97.94 545 ARG A C 1
ATOM 4166 O O . ARG A 1 545 ? 20.602 -8.889 -27.935 1.00 97.94 545 ARG A O 1
ATOM 4173 N N . TYR A 1 546 ? 19.423 -7.208 -28.855 1.00 96.56 546 TYR A N 1
ATOM 4174 C CA . TYR A 1 546 ? 19.772 -6.202 -27.863 1.00 96.56 546 TYR A CA 1
ATOM 4175 C C . TYR A 1 546 ? 18.686 -6.183 -26.789 1.00 96.56 546 TYR A C 1
ATOM 4177 O O . TYR A 1 546 ? 17.529 -5.888 -27.102 1.00 96.56 546 TYR A O 1
ATOM 4185 N N . VAL A 1 547 ? 19.043 -6.494 -25.546 1.00 95.88 547 VAL A N 1
ATOM 4186 C CA . VAL A 1 547 ? 18.096 -6.509 -24.430 1.00 95.88 547 VAL A CA 1
ATOM 4187 C C . VAL A 1 547 ? 18.220 -5.216 -23.636 1.00 95.88 547 VAL A C 1
ATOM 4189 O O . VAL A 1 547 ? 19.309 -4.822 -23.219 1.00 95.88 547 VAL A O 1
ATOM 4192 N N . LEU A 1 548 ? 17.083 -4.538 -23.474 1.00 90.94 548 LEU A N 1
ATOM 4193 C CA . LEU A 1 548 ? 16.956 -3.301 -22.715 1.00 90.94 548 LEU A CA 1
ATOM 4194 C C . LEU A 1 548 ? 16.255 -3.586 -21.390 1.00 90.94 548 LEU A C 1
ATOM 4196 O O . LEU A 1 548 ? 15.045 -3.814 -21.387 1.00 90.94 548 LEU A O 1
ATOM 4200 N N . ASP A 1 549 ? 16.987 -3.480 -20.285 1.00 90.00 549 ASP A N 1
ATOM 4201 C CA . ASP A 1 549 ? 16.391 -3.408 -18.958 1.00 90.00 549 ASP A CA 1
ATOM 4202 C C . ASP A 1 549 ? 15.953 -1.969 -18.668 1.00 90.00 549 ASP A C 1
ATOM 4204 O O . ASP A 1 549 ? 16.654 -0.977 -18.919 1.00 90.00 549 ASP A O 1
ATOM 4208 N N . VAL A 1 550 ? 14.739 -1.831 -18.150 1.00 83.50 550 VAL A N 1
ATOM 4209 C CA . VAL A 1 550 ? 14.183 -0.527 -17.812 1.00 83.50 550 VAL A CA 1
ATOM 4210 C C . VAL A 1 550 ? 14.830 0.086 -16.568 1.00 83.50 550 VAL A C 1
ATOM 4212 O O . VAL A 1 550 ? 14.737 1.310 -16.431 1.00 83.50 550 VAL A O 1
ATOM 4215 N N . THR A 1 551 ? 15.538 -0.719 -15.765 1.00 80.31 551 THR A N 1
ATOM 4216 C CA . THR A 1 551 ? 16.239 -0.376 -14.513 1.00 80.31 551 THR A CA 1
ATOM 4217 C C . THR A 1 551 ? 17.698 0.085 -14.689 1.00 80.31 551 THR A C 1
ATOM 4219 O O . THR A 1 551 ? 18.420 0.195 -13.706 1.00 80.31 551 THR A O 1
ATOM 4222 N N . ASP A 1 552 ? 18.096 0.462 -15.915 1.00 79.19 552 ASP A N 1
ATOM 4223 C CA . ASP A 1 552 ? 19.416 1.037 -16.277 1.00 79.19 552 ASP A CA 1
ATOM 4224 C C . ASP A 1 552 ? 20.544 0.023 -16.557 1.00 79.19 552 ASP A C 1
ATOM 4226 O O . ASP A 1 552 ? 21.726 0.336 -16.420 1.00 79.19 552 ASP A O 1
ATOM 4230 N N . HIS A 1 553 ? 20.195 -1.170 -17.053 1.00 88.88 553 HIS A N 1
ATOM 4231 C CA . HIS A 1 553 ? 21.168 -2.125 -17.600 1.00 88.88 553 HIS A CA 1
ATOM 4232 C C . HIS A 1 553 ? 20.796 -2.608 -19.006 1.00 88.88 553 HIS A C 1
ATOM 4234 O O . HIS A 1 553 ? 19.658 -2.469 -19.458 1.00 88.88 553 HIS A O 1
ATOM 4240 N N . VAL A 1 554 ? 21.777 -3.120 -19.748 1.00 93.88 554 VAL A N 1
ATOM 4241 C CA . VAL A 1 554 ? 21.585 -3.639 -21.110 1.00 93.88 554 VAL A CA 1
ATOM 4242 C C . VAL A 1 554 ? 22.571 -4.765 -21.398 1.00 93.88 554 VAL A C 1
ATOM 4244 O O . VAL A 1 554 ? 23.720 -4.706 -20.962 1.00 93.88 554 VAL A O 1
ATOM 4247 N N . TRP A 1 555 ? 22.145 -5.754 -22.179 1.00 96.31 555 TRP A N 1
ATOM 4248 C CA . TRP A 1 555 ? 22.972 -6.901 -22.569 1.00 96.31 555 TRP A CA 1
ATOM 4249 C C . TRP A 1 555 ? 22.569 -7.441 -23.947 1.00 96.31 555 TRP A C 1
ATOM 4251 O O . TRP A 1 555 ? 21.765 -6.837 -24.667 1.00 96.31 555 TRP A O 1
ATOM 4261 N N . THR A 1 556 ? 23.153 -8.572 -24.336 1.00 98.25 556 THR A N 1
ATOM 4262 C CA . THR A 1 556 ? 22.884 -9.249 -25.605 1.00 98.25 556 THR A CA 1
ATOM 4263 C C . THR A 1 556 ? 22.306 -10.636 -25.342 1.00 98.25 556 THR A C 1
ATOM 4265 O O . THR A 1 556 ? 22.716 -11.311 -24.408 1.00 98.25 556 THR A O 1
ATOM 4268 N N . GLU A 1 557 ? 21.376 -11.104 -26.167 1.00 98.31 557 GLU A N 1
ATOM 4269 C CA . GLU A 1 557 ? 21.041 -12.534 -26.232 1.00 98.31 557 GLU A CA 1
ATOM 4270 C C . GLU A 1 557 ? 21.454 -13.095 -27.585 1.00 98.31 557 GLU A C 1
ATOM 4272 O O . GLU A 1 557 ? 21.293 -12.411 -28.595 1.00 98.31 557 GLU A O 1
ATOM 4277 N N . VAL A 1 558 ? 21.925 -14.340 -27.622 1.00 98.25 558 VAL A N 1
ATOM 4278 C CA . VAL A 1 558 ? 22.234 -15.063 -28.865 1.00 98.25 558 VAL A CA 1
ATOM 4279 C C . VAL A 1 558 ? 21.433 -16.360 -28.930 1.00 98.25 558 VAL A C 1
ATOM 4281 O O . VAL A 1 558 ? 21.342 -17.077 -27.935 1.00 98.25 558 VAL A O 1
ATOM 4284 N N . TYR A 1 559 ? 20.824 -16.673 -30.076 1.00 97.69 559 TYR A N 1
ATOM 4285 C CA . TYR A 1 559 ? 20.076 -17.923 -30.233 1.00 97.69 559 TYR A CA 1
ATOM 4286 C C . TYR A 1 559 ? 21.027 -19.114 -30.398 1.00 97.69 559 TYR A C 1
ATOM 4288 O O . TYR A 1 559 ? 21.881 -19.109 -31.284 1.00 97.69 559 TYR A O 1
ATOM 4296 N N . SER A 1 560 ? 20.863 -20.145 -29.564 1.00 95.00 560 SER A N 1
ATOM 4297 C CA . SER A 1 560 ? 21.583 -21.414 -29.703 1.00 95.00 560 SER A CA 1
ATOM 4298 C C . SER A 1 560 ? 20.717 -22.440 -30.421 1.00 95.00 560 SER A C 1
ATOM 4300 O O . SER A 1 560 ? 19.674 -22.872 -29.921 1.00 95.00 560 SER A O 1
ATOM 4302 N N . GLU A 1 561 ? 21.203 -22.905 -31.569 1.00 93.31 561 GLU A N 1
ATOM 4303 C CA . GLU A 1 561 ? 20.579 -23.992 -32.322 1.00 93.31 561 GLU A CA 1
ATOM 4304 C C . GLU A 1 561 ? 20.635 -25.340 -31.593 1.00 93.31 561 GLU A C 1
ATOM 4306 O O . GLU A 1 561 ? 19.785 -26.199 -31.828 1.00 93.31 561 GLU A O 1
ATOM 4311 N N . HIS A 1 562 ? 21.611 -25.537 -30.702 1.00 93.06 562 HIS A N 1
ATOM 4312 C CA . HIS A 1 562 ? 21.746 -26.765 -29.920 1.00 93.06 562 HIS A CA 1
ATOM 4313 C C . HIS A 1 562 ? 20.742 -26.806 -28.765 1.00 93.06 562 HIS A C 1
ATOM 4315 O O . HIS A 1 562 ? 20.014 -27.786 -28.621 1.00 93.06 562 HIS A O 1
ATOM 4321 N N . PHE A 1 563 ? 20.657 -25.728 -27.978 1.00 80.62 563 PHE A N 1
ATOM 4322 C CA . PHE A 1 563 ? 19.735 -25.642 -26.840 1.00 80.62 563 PHE A CA 1
ATOM 4323 C C . PHE A 1 563 ? 18.312 -25.213 -27.227 1.00 80.62 563 PHE A C 1
ATOM 4325 O O . PHE A 1 563 ? 17.417 -25.260 -26.384 1.00 80.62 563 PHE A O 1
ATOM 4332 N N . LYS A 1 564 ? 18.094 -24.788 -28.481 1.00 92.94 564 LYS A N 1
ATOM 4333 C CA . LYS A 1 564 ? 16.806 -24.308 -29.017 1.00 92.94 564 LYS A CA 1
ATOM 4334 C C . LYS A 1 564 ? 16.193 -23.162 -28.210 1.00 92.94 564 LYS A C 1
ATOM 4336 O O . LYS A 1 564 ? 14.973 -23.039 -28.102 1.00 92.94 564 LYS A O 1
ATOM 4341 N N . ARG A 1 565 ? 17.046 -22.296 -27.665 1.00 94.06 565 ARG A N 1
ATOM 4342 C CA . ARG A 1 565 ? 16.659 -21.132 -26.861 1.00 94.06 565 ARG A CA 1
ATOM 4343 C C . ARG A 1 565 ? 17.675 -20.004 -26.995 1.00 94.06 565 ARG A C 1
ATOM 4345 O O . ARG A 1 565 ? 18.784 -20.202 -27.486 1.00 94.06 565 ARG A O 1
ATOM 4352 N N . TRP A 1 566 ? 17.283 -18.832 -26.516 1.00 96.31 566 TRP A N 1
ATOM 4353 C CA . TRP A 1 566 ? 18.171 -17.684 -26.374 1.00 96.31 566 TRP A CA 1
ATOM 4354 C C . TRP A 1 566 ? 19.091 -17.885 -25.168 1.00 96.31 566 TRP A C 1
ATOM 4356 O O . TRP A 1 566 ? 18.644 -18.320 -24.103 1.00 96.31 566 TRP A O 1
ATOM 4366 N N . LEU A 1 567 ? 20.375 -17.609 -25.366 1.00 90.38 567 LEU A N 1
ATOM 4367 C CA . LEU A 1 567 ? 21.401 -17.595 -24.334 1.00 90.38 567 LEU A CA 1
ATOM 4368 C C . LEU A 1 567 ? 21.685 -16.145 -23.954 1.00 90.38 567 LEU A C 1
ATOM 4370 O O . LEU A 1 567 ? 21.905 -15.305 -24.828 1.00 90.38 567 LEU A O 1
ATOM 4374 N N . HIS A 1 568 ? 21.694 -15.865 -22.656 1.00 95.31 568 HIS A N 1
ATOM 4375 C CA . HIS A 1 568 ? 22.108 -14.577 -22.107 1.00 95.31 568 HIS A CA 1
ATOM 4376 C C . HIS A 1 568 ? 23.609 -14.344 -22.343 1.00 95.31 568 HIS A C 1
ATOM 4378 O O . HIS A 1 568 ? 24.413 -15.217 -22.026 1.00 95.31 568 HIS A O 1
ATOM 4384 N N . CYS A 1 569 ? 24.000 -13.168 -22.828 1.00 95.06 569 CYS A N 1
ATOM 4385 C CA . CYS A 1 569 ? 25.390 -12.772 -23.050 1.00 95.06 569 CYS A CA 1
ATOM 4386 C C . CYS A 1 569 ? 25.636 -11.365 -22.483 1.00 95.06 569 CYS A C 1
ATOM 4388 O O . CYS A 1 569 ? 25.214 -10.370 -23.081 1.00 95.06 569 CYS A O 1
ATOM 4390 N N . ASP A 1 570 ? 26.386 -11.266 -21.385 1.00 94.25 570 ASP A N 1
ATOM 4391 C CA . ASP A 1 570 ? 26.857 -9.978 -20.866 1.00 94.25 570 ASP A CA 1
ATOM 4392 C C . ASP A 1 570 ? 28.338 -9.787 -21.211 1.00 94.25 570 ASP A C 1
ATOM 4394 O O . ASP A 1 570 ? 29.233 -10.415 -20.635 1.00 94.25 570 ASP A O 1
ATOM 4398 N N . SER A 1 571 ? 28.602 -8.906 -22.179 1.00 95.94 571 SER A N 1
ATOM 4399 C CA . SER A 1 571 ? 29.959 -8.595 -22.630 1.00 95.94 571 SER A CA 1
ATOM 4400 C C . SER A 1 571 ? 30.763 -7.786 -21.616 1.00 95.94 571 SER A C 1
ATOM 4402 O O . SER A 1 571 ? 31.993 -7.832 -21.657 1.00 95.94 571 SER A O 1
ATOM 4404 N N . CYS A 1 572 ? 30.109 -7.081 -20.688 1.00 90.62 572 CYS A N 1
ATOM 4405 C CA . CYS A 1 572 ? 30.792 -6.365 -19.613 1.00 90.62 572 CYS A CA 1
ATOM 4406 C C . CYS A 1 572 ? 31.397 -7.335 -18.604 1.00 90.62 572 CYS A C 1
ATOM 4408 O O . CYS A 1 572 ? 32.491 -7.070 -18.099 1.00 90.62 572 CYS A O 1
ATOM 4410 N N . GLU A 1 573 ? 30.708 -8.447 -18.353 1.00 87.69 573 GLU A N 1
ATOM 4411 C CA . GLU A 1 573 ? 31.044 -9.405 -17.299 1.00 87.69 573 GLU A CA 1
ATOM 4412 C C . GLU A 1 573 ? 31.735 -10.679 -17.811 1.00 87.69 573 GLU A C 1
ATOM 4414 O O . GLU A 1 573 ? 32.190 -11.482 -17.000 1.00 87.69 573 GLU A O 1
ATOM 4419 N N . ASP A 1 574 ? 31.876 -10.861 -19.133 1.00 91.44 574 ASP A N 1
ATOM 4420 C CA . ASP A 1 574 ? 32.401 -12.104 -19.740 1.00 91.44 574 ASP A CA 1
ATOM 4421 C C . ASP A 1 574 ? 31.553 -13.330 -19.341 1.00 91.44 574 ASP A C 1
ATOM 4423 O O . ASP A 1 574 ? 32.072 -14.408 -19.048 1.00 91.44 574 ASP A O 1
ATOM 4427 N N . GLN A 1 575 ? 30.228 -13.143 -19.279 1.00 88.44 575 GLN A N 1
ATOM 4428 C CA . GLN A 1 575 ? 29.273 -14.162 -18.843 1.00 88.44 575 GLN A CA 1
ATOM 4429 C C . GLN A 1 575 ? 28.358 -14.629 -19.976 1.00 88.44 575 GLN A C 1
ATOM 4431 O O . GLN A 1 575 ? 27.701 -13.827 -20.644 1.00 88.44 575 GLN A O 1
ATOM 4436 N N . LEU A 1 576 ? 28.265 -15.950 -20.127 1.00 90.06 576 LEU A N 1
ATOM 4437 C CA . LEU A 1 576 ? 27.361 -16.632 -21.047 1.00 90.06 576 LEU A CA 1
ATOM 4438 C C . LEU A 1 576 ? 26.405 -17.520 -20.243 1.00 90.06 576 LEU A C 1
ATOM 4440 O O . LEU A 1 576 ? 26.849 -18.311 -19.419 1.00 90.06 576 LEU A O 1
ATOM 4444 N N . ASP A 1 577 ? 25.112 -17.398 -20.526 1.00 88.44 577 ASP A N 1
ATOM 4445 C CA . ASP A 1 577 ? 24.014 -18.183 -19.954 1.00 88.44 577 ASP A CA 1
ATOM 4446 C C . ASP A 1 577 ? 23.832 -18.057 -18.427 1.00 88.44 577 ASP A C 1
ATOM 4448 O O . ASP A 1 577 ? 23.405 -18.990 -17.750 1.00 88.44 577 ASP A O 1
ATOM 4452 N N . CYS A 1 578 ? 24.106 -16.862 -17.890 1.00 79.31 578 CYS A N 1
ATOM 4453 C CA . CYS A 1 578 ? 23.921 -16.499 -16.478 1.00 79.31 578 CYS A CA 1
ATOM 4454 C C . CYS A 1 578 ? 22.827 -15.420 -16.282 1.00 79.31 578 CYS A C 1
ATOM 4456 O O . CYS A 1 578 ? 23.138 -14.318 -15.840 1.00 79.31 578 CYS A O 1
ATOM 4458 N N . PRO A 1 579 ? 21.545 -15.682 -16.603 1.00 77.62 579 PRO A N 1
ATOM 4459 C CA . PRO A 1 579 ? 20.502 -14.648 -16.568 1.00 77.62 579 PRO A CA 1
ATOM 4460 C C . PRO A 1 579 ? 20.157 -14.135 -15.156 1.00 77.62 579 PRO A C 1
ATOM 4462 O O . PRO A 1 579 ? 19.634 -13.035 -15.023 1.00 77.62 579 PRO A O 1
ATOM 4465 N N . LEU A 1 580 ? 20.456 -14.901 -14.097 1.00 70.75 580 LEU A N 1
ATOM 4466 C CA . LEU A 1 580 ? 20.157 -14.527 -12.702 1.00 70.75 580 LEU A CA 1
ATOM 4467 C C . LEU A 1 580 ? 21.175 -13.553 -12.081 1.00 70.75 580 LEU A C 1
ATOM 4469 O O . LEU A 1 580 ? 21.007 -13.147 -10.931 1.00 70.75 580 LEU A O 1
ATOM 4473 N N . THR A 1 581 ? 22.229 -13.177 -12.815 1.00 73.62 581 THR A N 1
ATOM 4474 C CA . THR A 1 581 ? 23.300 -12.294 -12.320 1.00 73.62 581 THR A CA 1
ATOM 4475 C C . THR A 1 581 ? 22.770 -10.951 -11.810 1.00 73.62 581 THR A C 1
ATOM 4477 O O . THR A 1 581 ? 23.334 -10.393 -10.871 1.00 73.62 581 THR A O 1
ATOM 4480 N N . TYR A 1 582 ? 21.678 -10.444 -12.382 1.00 76.06 582 TYR A N 1
ATOM 4481 C CA . TYR A 1 582 ? 21.143 -9.126 -12.036 1.00 76.06 582 TYR A CA 1
ATOM 4482 C C . TYR A 1 582 ? 20.223 -9.139 -10.809 1.00 76.06 582 TYR A C 1
ATOM 4484 O O . TYR A 1 582 ? 20.268 -8.203 -10.022 1.00 76.06 582 TYR A O 1
ATOM 4492 N N . GLU A 1 583 ? 19.436 -10.201 -10.615 1.00 61.28 583 GLU A N 1
ATOM 4493 C CA . GLU A 1 583 ? 18.409 -10.287 -9.562 1.00 61.28 583 GLU A CA 1
ATOM 4494 C C . GLU A 1 583 ? 18.995 -10.719 -8.205 1.00 61.28 583 GLU A C 1
ATOM 4496 O O . GLU A 1 583 ? 18.617 -10.196 -7.162 1.00 61.28 583 GLU A O 1
ATOM 4501 N N . ILE A 1 584 ? 19.992 -11.614 -8.202 1.00 44.38 584 ILE A N 1
ATOM 4502 C CA . ILE A 1 584 ? 20.575 -12.166 -6.964 1.00 44.38 584 ILE A CA 1
ATOM 4503 C C . ILE A 1 584 ? 21.675 -11.260 -6.374 1.00 44.38 584 ILE A C 1
ATOM 4505 O O . ILE A 1 584 ? 21.917 -11.274 -5.168 1.00 44.38 584 ILE A O 1
ATOM 4509 N N . HIS A 1 585 ? 22.370 -10.456 -7.187 1.00 42.06 585 HIS A N 1
ATOM 4510 C CA . HIS A 1 585 ? 23.403 -9.535 -6.683 1.00 42.06 585 HIS A CA 1
ATOM 4511 C C . HIS A 1 585 ? 22.845 -8.205 -6.154 1.00 42.06 585 HIS A C 1
ATOM 4513 O O . HIS A 1 585 ? 23.514 -7.568 -5.342 1.00 42.06 585 HIS A O 1
ATOM 4519 N N . SER A 1 586 ? 21.628 -7.805 -6.537 1.00 39.38 586 SER A N 1
ATOM 4520 C CA . SER A 1 586 ? 20.977 -6.593 -6.017 1.00 39.38 586 SER A CA 1
ATOM 4521 C C . SER A 1 586 ? 20.414 -6.731 -4.597 1.00 39.38 586 SER A C 1
ATOM 4523 O O . SER A 1 586 ? 20.165 -5.715 -3.959 1.00 39.38 586 SER A O 1
ATOM 4525 N N . GLU A 1 587 ? 20.237 -7.950 -4.077 1.00 29.48 587 GLU A N 1
ATOM 4526 C CA . GLU A 1 587 ? 19.737 -8.192 -2.708 1.00 29.48 587 GLU A CA 1
ATOM 4527 C C . GLU A 1 587 ? 20.839 -8.178 -1.626 1.00 29.48 587 GLU A C 1
ATOM 4529 O O . GLU A 1 587 ? 20.544 -8.261 -0.436 1.00 29.48 587 GLU A O 1
ATOM 4534 N N . LEU A 1 588 ? 22.116 -8.060 -2.014 1.00 28.92 588 LEU A N 1
ATOM 4535 C CA . LEU A 1 588 ? 23.278 -8.106 -1.109 1.00 28.92 588 LEU A CA 1
ATOM 4536 C C . LEU A 1 588 ? 24.087 -6.792 -1.052 1.00 28.92 588 LEU A C 1
ATOM 4538 O O . LEU A 1 588 ? 25.194 -6.791 -0.507 1.00 28.92 588 LEU A O 1
ATOM 4542 N N . GLY A 1 589 ? 23.567 -5.695 -1.616 1.00 27.48 589 GLY A N 1
ATOM 4543 C CA . GLY A 1 589 ? 24.239 -4.388 -1.715 1.00 27.48 589 GLY A CA 1
ATOM 4544 C C . GLY A 1 589 ? 23.634 -3.298 -0.846 1.00 27.48 589 GLY A C 1
ATOM 4545 O O . GLY A 1 589 ? 22.398 -3.131 -0.907 1.00 27.48 589 GLY A O 1
#

Sequence (589 aa):
METAATMDVVVVFQRNEYYVSTQASADRSTLPVDLLQCQLLSLVGVLPDDQVLLSPSGEVLYSPSKADVATIAVPTEGRPRFFLLSSAESTAKGRGVATDWTQICTKSTFGNAAVVQPAFRKIAPSGGDPLATLICGPCTRTCTTGFQPVSPMEWGASKKMASRFISEIAVVTGDVDVAAPAGFTKLPGDLNYSASGDYVYLCVKRGDPNALTQLHVLFYQLDGESSSAAERAKEKGVYIAEKVVDVDCNSGGTARDGSGMCVRIGYDSVQLLGNKEQLETFGITDITVVVGDQPPPSAEYVKITRNLNEGAPGALPVFICYRLAPLGGFACNSSREHSEFGECLFATRHVTGIECVLDFDEQRLCFARTTLAAARRRGDEAIMEAHYRQHQSGMLGRLQSGLHRAQSYESRKMQEEALKRIPVDVLHERAQANTSPMPSYQDELVKQLLHWFKREFFTWMNQPRCSACSHDKTRSVRTEGPSTAEEIAGQASRVEVYQCPACGALTRFPRYNDPVKLLDTRTGRCGEWANCFTLCCRAMGFEARYVLDVTDHVWTEVYSEHFKRWLHCDSCEDQLDCPLTYEIHSELG

InterPro domains:
  IPR002931 Transglutaminase-like [PF01841] (490-570)
  IPR002931 Transglutaminase-like [SM00460] (518-573)
  IPR023341 MABP domain [PS51498] (163-326)
  IPR038765 Papain-like cysteine peptidase superfamily [SSF54001] (391-584)
  IPR050883 Peptide-N(4)-(N-acetyl-beta-glucosaminyl)asparagine amidase [PTHR12143] (368-585)

Radius of gyration: 35.68 Å; chains: 1; bounding box: 88×63×95 Å